Protein AF-A0A0W8CKD5-F1 (afdb_monomer_lite)

Organism: Phytophthora nicotianae (NCBI:txid4792)

pLDDT: mean 90.09, std 8.11, range [37.88, 98.31]

Secondary structure (DSSP, 8-state):
-HHHHHHHTT--HHHHHHHTTTTTTGGGGGG-TTHHHHHHHHHHHH-S-HHHHHHHHHTTT--HHHHHHHHHHHHTSTTTHHHHHHHHHHHHHHHHHTT--HHHHHHHTTTTSS-TTTGGG-THHHHHHHHHHHHTSS-HHHHHHHHHHHHHHHHHHHHHHHHHHH-GGGHHHHHHHHHHHHHHHHHTT--HHHHHHHTT---SSHHHHHH-TTHHHHHHHHHHTTS-HHHHHHHHHHHHH-HHHHHHHHHHHTTSS-SSS--HHHHHHHHHHHHHTT--HHHHHHHTTGGGGGGGGGG-TTHHHHHHHHHHHSTT-HHHHHHHHHHHHS-HHHHHHHHHHHHTSTTTHHHHHHHHHHHHHHTT--HHHHHHHTTTTSSGGGTTT-TTHHHHHHHHHHHHTTSSS--TTHHHHHHTTTS-HHHHHHHHHHHHHHHHHHTT-----

Foldseek 3Di:
DVLVVCLVVLPALVNVCVVLVLVVPLVCSLVRPCNVVSQVNCCSNPVDNSLLVNLVSNVVPDQLQRLLVSLLVQCVPPVRVVSSVVNLVSVLVVCVVVVHDLLRSCVSNPLLVDQLLCSLVPPSVVSSQVSVVVVVPDHSLLVVLVNQCVRPNLLSLLNNLQSQLVDPVNVVVSVSNLVSVLVVCVVVVPDLVNLCVSNVLDDLDLLSNQARLCLVSSCVSCVVVVHHSLVVSLVSCCVRPPLLRLQQCLLVQCVDPRGSDRSVSSNVVSLVVCVVVLDALLRVCVSPPLLVCPLNSLVDSCNVVSLVSLCVSDPPCSLVSVLVSVVVRDPLVSLLVSLVVLCVPPVRVVSSLSNVLSSCVVVVNDLVNVCVVLVLVVCQLCNVVRPCNVSSLVSQQVVQVPPPDRDPCSSVVVVVVPDPPVSVVVSVVVVVVVVCVVVVVPDDD

Sequence (445 aa):
MQIDSWAAKQKTTDDIYSALKLEVNEKDLLKNPLLDTWISYIPKAASENPYNLVLRKLMNHYDDQGLAQMLIAAKEDSRVASIATKVEESLLKRWQSDGKTADDVFRLLRLNDDKSDYIMKNPVLSTWISYVDQLHEKNPYDELVLMLTKSYGEGGLADILVATRTDFTTRSMAIDFENALIKKWSMEAKTIDDAFNLLRLRSDNAEETLRNPALITWISYVKKSNKDPYELLFRQLDLRAGDAHLAKMLALGAKSNKFVIEVSELHALQYSKWLSKKLSADYMFNLLQLKKNGDKLFDSPVLSTWSSYVAKKNPGREDETMFSVLQKHYKNDILAKMFSEAKEKPTMKIIASRLEGELWQSEGQTAGKLFTTLKLDETGEGLFEAPMFASWAAYVKRLSQYEKNPNEFVIFSELEKRYDYVDLARMLYNAERQADNTSGRGKIR

Structure (mmCIF, N/CA/C/O backbone):
data_AF-A0A0W8CKD5-F1
#
_entry.id   AF-A0A0W8CKD5-F1
#
loop_
_atom_site.group_PDB
_atom_site.id
_atom_site.type_symbol
_atom_site.label_atom_id
_atom_site.label_alt_id
_atom_site.label_comp_id
_atom_site.label_asym_id
_atom_site.label_entity_id
_atom_site.label_seq_id
_atom_site.pdbx_PDB_ins_code
_atom_site.Cartn_x
_atom_site.Cartn_y
_atom_site.Cartn_z
_atom_site.occupancy
_atom_site.B_iso_or_equiv
_atom_site.auth_seq_id
_atom_site.auth_comp_id
_atom_site.auth_asym_id
_atom_site.auth_atom_id
_atom_site.pdbx_PDB_model_num
ATOM 1 N N . MET A 1 1 ? 54.456 -6.530 -32.845 1.00 65.62 1 MET A N 1
ATOM 2 C CA . MET A 1 1 ? 55.114 -7.254 -33.961 1.00 65.62 1 MET A CA 1
ATOM 3 C C . MET A 1 1 ? 54.136 -7.718 -35.038 1.00 65.62 1 MET A C 1
ATOM 5 O O . MET A 1 1 ? 54.281 -7.261 -36.162 1.00 65.62 1 MET A O 1
ATOM 9 N N . GLN A 1 2 ? 53.145 -8.578 -34.760 1.00 86.56 2 GLN A N 1
ATOM 10 C CA . GLN A 1 2 ? 52.247 -9.078 -35.822 1.00 86.56 2 GLN A CA 1
ATOM 11 C C . GLN A 1 2 ? 51.267 -8.012 -36.350 1.00 86.56 2 GLN A C 1
ATOM 13 O O . GLN A 1 2 ? 51.213 -7.792 -37.556 1.00 86.56 2 GLN A O 1
ATOM 18 N N . ILE A 1 3 ? 50.586 -7.282 -35.457 1.00 88.69 3 ILE A N 1
ATOM 19 C CA . ILE A 1 3 ? 49.717 -6.140 -35.804 1.00 88.69 3 ILE A CA 1
ATOM 20 C C . ILE A 1 3 ? 50.480 -5.077 -36.617 1.00 88.69 3 ILE A C 1
ATOM 22 O O . ILE A 1 3 ? 49.979 -4.586 -37.625 1.00 88.69 3 ILE A O 1
ATOM 26 N N . ASP A 1 4 ? 51.714 -4.755 -36.215 1.00 88.31 4 ASP A N 1
ATOM 27 C CA . ASP A 1 4 ? 52.551 -3.764 -36.911 1.00 88.31 4 ASP A CA 1
ATOM 28 C C . ASP A 1 4 ? 52.995 -4.266 -38.289 1.00 88.31 4 ASP A C 1
ATOM 30 O O . ASP A 1 4 ? 53.057 -3.497 -39.243 1.00 88.31 4 ASP A O 1
ATOM 34 N N . SER A 1 5 ? 53.247 -5.574 -38.420 1.00 91.44 5 SER A N 1
ATOM 35 C CA . SER A 1 5 ? 53.555 -6.196 -39.709 1.00 91.44 5 SER A CA 1
ATOM 36 C C . SER A 1 5 ? 52.368 -6.141 -40.668 1.00 91.44 5 SER A C 1
ATOM 38 O O . SER A 1 5 ? 52.558 -5.867 -41.852 1.00 91.44 5 SER A O 1
ATOM 40 N N . TRP A 1 6 ? 51.147 -6.382 -40.183 1.00 93.56 6 TRP A N 1
ATOM 41 C CA . TRP A 1 6 ? 49.938 -6.254 -41.000 1.00 93.56 6 TRP A CA 1
ATOM 42 C C . TRP A 1 6 ? 49.707 -4.814 -41.458 1.00 93.56 6 TRP A C 1
ATOM 44 O O . TRP A 1 6 ? 49.444 -4.600 -42.641 1.00 93.56 6 TRP A O 1
ATOM 54 N N . ALA A 1 7 ? 49.908 -3.842 -40.562 1.00 88.12 7 ALA A N 1
ATOM 55 C CA . ALA A 1 7 ? 49.778 -2.422 -40.879 1.00 88.12 7 ALA A CA 1
ATOM 56 C C . ALA A 1 7 ? 50.832 -1.970 -41.907 1.00 88.12 7 ALA A C 1
ATOM 58 O O . ALA A 1 7 ? 50.492 -1.326 -42.895 1.00 88.12 7 ALA A O 1
ATOM 59 N N . ALA A 1 8 ? 52.096 -2.387 -41.748 1.00 89.56 8 ALA A N 1
ATOM 60 C CA . ALA A 1 8 ? 53.165 -2.106 -42.713 1.00 89.56 8 ALA A CA 1
ATOM 61 C C . ALA A 1 8 ? 52.900 -2.721 -44.100 1.00 89.56 8 ALA A C 1
ATOM 63 O O . ALA A 1 8 ? 53.319 -2.174 -45.116 1.00 89.56 8 ALA A O 1
ATOM 64 N N . LYS A 1 9 ? 52.181 -3.850 -44.145 1.00 92.00 9 LYS A N 1
ATOM 65 C CA . LYS A 1 9 ? 51.727 -4.512 -45.379 1.00 92.00 9 LYS A CA 1
ATOM 66 C C . LYS A 1 9 ? 50.400 -3.960 -45.915 1.00 92.00 9 LYS A C 1
ATOM 68 O O . LYS A 1 9 ? 49.873 -4.544 -46.858 1.00 92.00 9 LYS A O 1
ATOM 73 N N . GLN A 1 10 ? 49.857 -2.898 -45.310 1.00 89.94 10 GLN A N 1
ATOM 74 C CA . GLN A 1 10 ? 48.596 -2.252 -45.692 1.00 89.94 10 GLN A CA 1
ATOM 75 C C . GLN A 1 10 ? 47.428 -3.244 -45.840 1.00 89.94 10 GLN A C 1
ATOM 77 O O . GLN A 1 10 ? 46.606 -3.128 -46.745 1.00 89.94 10 GLN A O 1
ATOM 82 N N . LYS A 1 11 ? 47.363 -4.262 -44.968 1.00 92.69 11 LYS A N 1
ATOM 83 C CA . LYS A 1 11 ? 46.260 -5.234 -44.982 1.00 92.69 11 LYS A CA 1
ATOM 84 C C . LYS A 1 11 ? 44.948 -4.555 -44.602 1.00 92.69 11 LYS A C 1
ATOM 86 O O . LYS A 1 11 ? 44.914 -3.768 -43.656 1.00 92.69 11 LYS A O 1
ATOM 91 N N . THR A 1 12 ? 43.861 -4.869 -45.299 1.00 92.50 12 THR A N 1
ATOM 92 C CA . THR A 1 12 ? 42.559 -4.283 -44.957 1.00 92.50 12 THR A CA 1
ATOM 93 C C . THR A 1 12 ? 42.023 -4.875 -43.651 1.00 92.50 12 THR A C 1
ATOM 95 O O . THR A 1 12 ? 42.467 -5.933 -43.193 1.00 92.50 12 THR A O 1
ATOM 98 N N . THR A 1 13 ? 41.067 -4.196 -43.017 1.00 92.50 13 THR A N 1
ATOM 99 C CA . THR A 1 13 ? 40.398 -4.730 -41.823 1.00 92.50 13 THR A CA 1
ATOM 100 C C . THR A 1 13 ? 39.637 -6.020 -42.138 1.00 92.50 13 THR A C 1
ATOM 102 O O . THR A 1 13 ? 39.656 -6.926 -41.308 1.00 92.50 13 THR A O 1
ATOM 105 N N . ASP A 1 14 ? 39.049 -6.152 -43.332 1.00 92.06 14 ASP A N 1
ATOM 106 C CA . ASP A 1 14 ? 38.347 -7.365 -43.778 1.00 92.06 14 ASP A CA 1
ATOM 107 C C . ASP A 1 14 ? 39.300 -8.531 -44.104 1.00 92.06 14 ASP A C 1
ATOM 109 O O . ASP A 1 14 ? 38.989 -9.682 -43.782 1.00 92.06 14 ASP A O 1
ATOM 113 N N . ASP A 1 15 ? 40.493 -8.256 -44.650 1.00 93.06 15 ASP A N 1
ATOM 114 C CA . ASP A 1 15 ? 41.524 -9.286 -44.856 1.00 93.06 15 ASP A CA 1
ATOM 115 C C . ASP A 1 15 ? 41.930 -9.922 -43.524 1.00 93.06 15 ASP A C 1
ATOM 117 O O . ASP A 1 15 ? 42.052 -11.143 -43.414 1.00 93.06 15 ASP A O 1
ATOM 121 N N . ILE A 1 16 ? 42.154 -9.089 -42.501 1.00 94.25 16 ILE A N 1
ATOM 122 C CA . ILE A 1 16 ? 42.535 -9.566 -41.168 1.00 94.25 16 ILE A CA 1
ATOM 123 C C . ILE A 1 16 ? 41.353 -10.235 -40.466 1.00 94.25 16 ILE A C 1
ATOM 125 O O . ILE A 1 16 ? 41.564 -11.239 -39.791 1.00 94.25 16 ILE A O 1
ATOM 129 N N . TYR A 1 17 ? 40.126 -9.743 -40.661 1.00 93.31 17 TYR A N 1
ATOM 130 C CA . TYR A 1 17 ? 38.915 -10.398 -40.156 1.00 93.31 17 TYR A CA 1
ATOM 131 C C . TYR A 1 17 ? 38.830 -11.853 -40.644 1.00 93.31 17 TYR A C 1
ATOM 133 O O . TYR A 1 17 ? 38.726 -12.768 -39.827 1.00 93.31 17 TYR A O 1
ATOM 141 N N . SER A 1 18 ? 39.018 -12.051 -41.955 1.00 93.06 18 SER A N 1
ATOM 142 C CA . SER A 1 18 ? 39.015 -13.367 -42.610 1.00 93.06 18 SER A CA 1
ATOM 143 C C . SER A 1 18 ? 40.212 -14.231 -42.192 1.00 93.06 18 SER A C 1
ATOM 145 O O . SER A 1 18 ? 40.093 -15.425 -41.926 1.00 93.06 18 SER A O 1
ATOM 147 N N . ALA A 1 19 ? 41.405 -13.637 -42.080 1.00 93.31 19 ALA A N 1
ATOM 148 C CA . ALA A 1 19 ? 42.604 -14.362 -41.652 1.00 93.31 19 ALA A CA 1
ATOM 149 C C . ALA A 1 19 ? 42.497 -14.885 -40.207 1.00 93.31 19 ALA A C 1
ATOM 151 O O . ALA A 1 19 ? 43.063 -15.932 -39.885 1.00 93.31 19 ALA A O 1
ATOM 152 N N . LEU A 1 20 ? 41.771 -14.165 -39.347 1.00 92.62 20 LEU A N 1
ATOM 153 C CA . LEU A 1 20 ? 41.461 -14.566 -37.975 1.00 92.62 20 LEU A CA 1
ATOM 154 C C . LEU A 1 20 ? 40.254 -15.514 -37.884 1.00 92.62 20 LEU A C 1
ATOM 156 O O . LEU A 1 20 ? 39.942 -15.974 -36.786 1.00 92.62 20 LEU A O 1
ATOM 160 N N . LYS A 1 21 ? 39.615 -15.845 -39.016 1.00 91.19 21 LYS A N 1
ATOM 161 C CA . LYS A 1 21 ? 38.438 -16.719 -39.109 1.00 91.19 21 LYS A CA 1
ATOM 162 C C . LYS A 1 21 ? 37.276 -16.241 -38.235 1.00 91.19 21 LYS A C 1
ATOM 164 O O . LYS A 1 21 ? 36.579 -17.056 -37.626 1.00 91.19 21 LYS A O 1
ATOM 169 N N . LEU A 1 22 ? 37.101 -14.924 -38.115 1.00 90.88 22 LEU A N 1
ATOM 170 C CA . LEU A 1 22 ? 36.050 -14.328 -37.283 1.00 90.88 22 LEU A CA 1
ATOM 171 C C . LEU A 1 22 ? 34.649 -14.517 -37.885 1.00 90.88 22 LEU A C 1
ATOM 173 O O . LEU A 1 22 ? 33.660 -14.453 -37.160 1.00 90.88 22 LEU A O 1
ATOM 177 N N . GLU A 1 23 ? 34.582 -14.828 -39.178 1.00 85.62 23 GLU A N 1
ATOM 178 C CA . GLU A 1 23 ? 33.380 -15.202 -39.920 1.00 85.62 23 GLU A CA 1
ATOM 179 C C . GLU A 1 23 ? 32.820 -16.581 -39.523 1.00 85.62 23 GLU A C 1
ATOM 181 O O . GLU A 1 23 ? 31.645 -16.892 -39.739 1.00 85.62 23 GLU A O 1
ATOM 186 N N . VAL A 1 24 ? 33.646 -17.434 -38.909 1.00 74.94 24 VAL A N 1
ATOM 187 C CA . VAL A 1 24 ? 33.218 -18.749 -38.428 1.00 74.94 24 VAL A CA 1
ATOM 188 C C . VAL A 1 24 ? 32.515 -18.553 -37.082 1.00 74.94 24 VAL A C 1
ATOM 190 O O . VAL A 1 24 ? 33.161 -18.468 -36.041 1.00 74.94 24 VAL A O 1
ATOM 193 N N . ASN A 1 25 ? 31.178 -18.504 -37.118 1.00 73.12 25 ASN A N 1
ATOM 194 C CA . ASN A 1 25 ? 30.260 -18.231 -35.996 1.00 73.12 25 ASN A CA 1
ATOM 195 C C . ASN A 1 25 ? 30.093 -16.745 -35.625 1.00 73.12 25 ASN A C 1
ATOM 197 O O . ASN A 1 25 ? 30.131 -16.387 -34.449 1.00 73.12 25 ASN A O 1
ATOM 201 N N . GLU A 1 26 ? 29.800 -15.884 -36.608 1.00 77.06 26 GLU A N 1
ATOM 202 C CA . GLU A 1 26 ? 29.552 -14.442 -36.389 1.00 77.06 26 GLU A CA 1
ATOM 203 C C . GLU A 1 26 ? 28.451 -14.132 -35.350 1.00 77.06 26 GLU A C 1
ATOM 205 O O . GLU A 1 26 ? 28.478 -13.080 -34.713 1.00 77.06 26 GLU A O 1
ATOM 210 N N . LYS A 1 27 ? 27.516 -15.060 -35.099 1.00 77.44 27 LYS A N 1
ATOM 211 C CA . LYS A 1 27 ? 26.509 -14.923 -34.030 1.00 77.44 27 LYS A CA 1
ATOM 212 C C . LYS A 1 27 ? 27.113 -14.885 -32.621 1.00 77.44 27 LYS A C 1
ATOM 214 O O . LYS A 1 27 ? 26.550 -14.219 -31.758 1.00 77.44 27 LYS A O 1
ATOM 219 N N . ASP A 1 28 ? 28.251 -15.547 -32.413 1.00 84.50 28 ASP A N 1
ATOM 220 C CA . ASP A 1 28 ? 29.028 -15.564 -31.167 1.00 84.50 28 ASP A CA 1
ATOM 221 C C . ASP A 1 28 ? 30.315 -14.724 -31.290 1.00 84.50 28 ASP A C 1
ATOM 223 O O . ASP A 1 28 ? 31.254 -14.910 -30.513 1.00 84.50 28 ASP A O 1
ATOM 227 N N . LEU A 1 29 ? 30.369 -13.778 -32.242 1.00 92.81 29 LEU A N 1
ATOM 228 C CA . LEU A 1 29 ? 31.559 -12.968 -32.537 1.00 92.81 29 LEU A CA 1
ATOM 229 C C . LEU A 1 29 ? 32.189 -12.362 -31.278 1.00 92.81 29 LEU A C 1
ATOM 231 O O . LEU A 1 29 ? 33.405 -12.424 -31.122 1.00 92.81 29 LEU A O 1
ATOM 235 N N . LEU A 1 30 ? 31.370 -11.831 -30.360 1.00 93.81 30 LEU A N 1
ATOM 236 C CA . LEU A 1 30 ? 31.850 -11.208 -29.121 1.00 93.81 30 LEU A CA 1
ATOM 237 C C . LEU A 1 30 ? 32.643 -12.163 -28.223 1.00 93.81 30 LEU A C 1
ATOM 239 O O . LEU A 1 30 ? 33.519 -11.713 -27.496 1.00 93.81 30 LEU A O 1
ATOM 243 N N . LYS A 1 31 ? 32.370 -13.470 -28.287 1.00 90.75 31 LYS A N 1
ATOM 244 C CA . LYS A 1 31 ? 33.062 -14.503 -27.501 1.00 90.75 31 LYS A CA 1
ATOM 245 C C . LYS A 1 31 ? 34.301 -15.053 -28.205 1.00 90.75 31 LYS A C 1
ATOM 247 O O . LYS A 1 31 ? 34.994 -15.896 -27.633 1.00 90.75 31 LYS A O 1
ATOM 252 N N . ASN A 1 32 ? 34.574 -14.637 -29.443 1.00 92.12 32 ASN A N 1
ATOM 253 C CA . ASN A 1 32 ? 35.725 -15.132 -30.181 1.00 92.12 32 ASN A CA 1
ATOM 254 C C . ASN A 1 32 ? 37.020 -14.566 -29.561 1.00 92.12 32 ASN A C 1
ATOM 256 O O . ASN A 1 32 ? 37.195 -13.347 -29.532 1.00 92.12 32 ASN A O 1
ATOM 260 N N . PRO A 1 33 ? 37.964 -15.415 -29.110 1.00 91.00 33 PRO A N 1
ATOM 261 C CA . PRO A 1 33 ? 39.180 -14.960 -28.431 1.00 91.00 33 PRO A CA 1
ATOM 262 C C . PRO A 1 33 ? 40.111 -14.132 -29.330 1.00 91.00 33 PRO A C 1
ATOM 264 O O . PRO A 1 33 ? 40.998 -13.443 -28.833 1.00 91.00 33 PRO A O 1
ATOM 267 N N . LEU A 1 34 ? 39.935 -14.194 -30.653 1.00 94.00 34 LEU A N 1
ATOM 268 C CA . LEU A 1 34 ? 40.711 -13.413 -31.615 1.00 94.00 34 LEU A CA 1
ATOM 269 C C . LEU A 1 34 ? 40.075 -12.050 -31.930 1.00 94.00 34 LEU A C 1
ATOM 271 O O . LEU A 1 34 ? 40.704 -11.238 -32.613 1.00 94.00 34 LEU A O 1
ATOM 275 N N . LEU A 1 35 ? 38.873 -11.761 -31.416 1.00 95.00 35 LEU A N 1
ATOM 276 C CA . LEU A 1 35 ? 38.184 -10.495 -31.667 1.00 95.00 35 LEU A CA 1
ATOM 277 C C . LEU A 1 35 ? 39.000 -9.291 -31.174 1.00 95.00 35 LEU A C 1
ATOM 279 O O . LEU A 1 35 ? 39.146 -8.314 -31.907 1.00 95.00 35 LEU A O 1
ATOM 283 N N . ASP A 1 36 ? 39.603 -9.373 -29.986 1.00 94.25 36 ASP A N 1
ATOM 284 C CA . ASP A 1 36 ? 40.434 -8.290 -29.435 1.00 94.25 36 ASP A CA 1
ATOM 285 C C . ASP A 1 36 ? 41.663 -7.983 -30.296 1.00 94.25 36 ASP A C 1
ATOM 287 O O . ASP A 1 36 ? 42.099 -6.831 -30.401 1.00 94.25 36 ASP A O 1
ATOM 291 N N . THR A 1 37 ? 42.206 -9.006 -30.964 1.00 94.88 37 THR A N 1
ATOM 292 C CA . THR A 1 37 ? 43.324 -8.833 -31.900 1.00 94.88 37 THR A CA 1
ATOM 293 C C . THR A 1 37 ? 42.886 -8.003 -33.104 1.00 94.88 37 THR A C 1
ATOM 295 O O . THR A 1 37 ? 43.614 -7.106 -33.534 1.00 94.88 37 THR A O 1
ATOM 298 N N . TRP A 1 38 ? 41.679 -8.251 -33.616 1.00 95.38 38 TRP A N 1
ATOM 299 C CA . TRP A 1 38 ? 41.102 -7.463 -34.702 1.00 95.38 38 TRP A CA 1
ATOM 300 C C . TRP A 1 38 ? 40.735 -6.040 -34.260 1.00 95.38 38 TRP A C 1
ATOM 302 O O . TRP A 1 38 ? 41.125 -5.081 -34.926 1.00 95.38 38 TRP A O 1
ATOM 312 N N . ILE A 1 39 ? 40.090 -5.881 -33.098 1.00 95.56 39 ILE A N 1
ATOM 313 C CA . ILE A 1 39 ? 39.765 -4.572 -32.498 1.00 95.56 39 ILE A CA 1
ATOM 314 C C . ILE A 1 39 ? 41.025 -3.710 -32.348 1.00 95.56 39 ILE A C 1
ATOM 316 O O . ILE A 1 39 ? 41.014 -2.532 -32.699 1.00 95.56 39 ILE A O 1
ATOM 320 N N . SER A 1 40 ? 42.131 -4.300 -31.890 1.00 94.00 40 SER A N 1
ATOM 321 C CA . SER A 1 40 ? 43.415 -3.606 -31.718 1.00 94.00 40 SER A CA 1
ATOM 322 C C . SER A 1 40 ? 44.092 -3.232 -33.043 1.00 94.00 40 SER A C 1
ATOM 324 O O . SER A 1 40 ? 44.926 -2.325 -33.082 1.00 94.00 40 SER A O 1
ATOM 326 N N . TYR A 1 41 ? 43.763 -3.932 -34.132 1.00 93.75 41 TYR A N 1
ATOM 327 C CA . TYR A 1 41 ? 44.306 -3.670 -35.463 1.00 93.75 41 TYR A CA 1
ATOM 328 C C . TYR A 1 41 ? 43.610 -2.493 -36.158 1.00 93.75 41 TYR A C 1
ATOM 330 O O . TYR A 1 41 ? 44.279 -1.674 -36.789 1.00 93.75 41 TYR A O 1
ATOM 338 N N . ILE A 1 42 ? 42.287 -2.376 -36.016 1.00 93.44 42 ILE A N 1
ATOM 339 C CA . ILE A 1 42 ? 41.462 -1.414 -36.765 1.00 93.44 42 ILE A CA 1
ATOM 340 C C . ILE A 1 42 ? 41.976 0.038 -36.692 1.00 93.44 42 ILE A C 1
ATOM 342 O O . ILE A 1 42 ? 42.128 0.641 -37.759 1.00 93.44 42 ILE A O 1
ATOM 346 N N . PRO A 1 43 ? 42.307 0.616 -35.514 1.00 91.44 43 PRO A N 1
ATOM 347 C CA . PRO A 1 43 ? 42.771 2.002 -35.448 1.00 91.44 43 PRO A CA 1
ATOM 348 C C . PRO A 1 43 ? 44.048 2.258 -36.256 1.00 91.44 43 PRO A C 1
ATOM 350 O O . PRO A 1 43 ? 44.257 3.373 -36.721 1.00 91.44 43 PRO A O 1
ATOM 353 N N . LYS A 1 44 ? 44.893 1.234 -36.454 1.00 87.88 44 LYS A N 1
ATOM 354 C CA . LYS A 1 44 ? 46.129 1.334 -37.248 1.00 87.88 44 LYS A CA 1
ATOM 355 C C . LYS A 1 44 ? 45.889 1.230 -38.753 1.00 87.88 44 LYS A C 1
ATOM 357 O O . LYS A 1 44 ? 46.721 1.701 -39.519 1.00 87.88 44 LYS A O 1
ATOM 362 N N . ALA A 1 45 ? 44.798 0.587 -39.168 1.00 88.19 45 ALA A N 1
ATOM 363 C CA . ALA A 1 45 ? 44.500 0.322 -40.573 1.00 88.19 45 ALA A CA 1
ATOM 364 C C . ALA A 1 45 ? 43.535 1.343 -41.194 1.00 88.19 45 ALA A C 1
ATOM 366 O O . ALA A 1 45 ? 43.659 1.643 -42.376 1.00 88.19 45 ALA A O 1
ATOM 367 N N . ALA A 1 46 ? 42.576 1.860 -40.418 1.00 81.25 46 ALA A N 1
ATOM 368 C CA . ALA A 1 46 ? 41.472 2.668 -40.944 1.00 81.25 46 ALA A CA 1
ATOM 369 C C . ALA A 1 46 ? 41.213 3.979 -40.181 1.00 81.25 46 ALA A C 1
ATOM 371 O O . ALA A 1 46 ? 40.354 4.749 -40.599 1.00 81.25 46 ALA A O 1
ATOM 372 N N . SER A 1 47 ? 41.910 4.238 -39.063 1.00 83.69 47 SER A N 1
ATOM 373 C CA . SER A 1 47 ? 41.638 5.388 -38.177 1.00 83.69 47 SER A CA 1
ATOM 374 C C . SER A 1 47 ? 40.150 5.543 -37.802 1.00 83.69 47 SER A C 1
ATOM 376 O O . SER A 1 47 ? 39.670 6.647 -37.559 1.00 83.69 47 SER A O 1
ATOM 378 N N . GLU A 1 48 ? 39.410 4.432 -37.765 1.00 86.62 48 GLU A N 1
ATOM 379 C CA . GLU A 1 48 ? 37.984 4.366 -37.435 1.00 86.62 48 GLU A CA 1
ATOM 380 C C . GLU A 1 48 ? 37.801 3.784 -36.026 1.00 86.62 48 GLU A C 1
ATOM 382 O O . GLU A 1 48 ? 38.634 3.012 -35.543 1.00 86.62 48 GLU A O 1
ATOM 387 N N . ASN A 1 49 ? 36.692 4.124 -35.363 1.00 91.44 49 ASN A N 1
ATOM 388 C CA . ASN A 1 49 ? 36.300 3.460 -34.125 1.00 91.44 49 ASN A CA 1
ATOM 389 C C . ASN A 1 49 ? 36.099 1.944 -34.376 1.00 91.44 49 ASN A C 1
ATOM 391 O O . ASN A 1 49 ? 35.188 1.574 -35.123 1.00 91.44 49 ASN A O 1
ATOM 395 N N . PRO A 1 50 ? 36.880 1.054 -33.731 1.00 95.19 50 PRO A N 1
ATOM 396 C CA . PRO A 1 50 ? 36.768 -0.389 -33.935 1.00 95.19 50 PRO A CA 1
ATOM 397 C C . PRO A 1 50 ? 35.386 -0.952 -33.615 1.00 95.19 50 PRO A C 1
ATOM 399 O O . PRO A 1 50 ? 34.929 -1.882 -34.278 1.00 95.19 50 PRO A O 1
ATOM 402 N N . TYR A 1 51 ? 34.687 -0.370 -32.644 1.00 97.06 51 TYR A N 1
ATOM 403 C CA . TYR A 1 51 ? 33.387 -0.868 -32.207 1.00 97.06 51 TYR A CA 1
ATOM 404 C C . TYR A 1 51 ? 32.271 -0.577 -33.223 1.00 97.06 51 TYR A C 1
ATOM 406 O O . TYR A 1 51 ? 31.324 -1.355 -33.304 1.00 97.06 51 TYR A O 1
ATOM 414 N N . ASN A 1 52 ? 32.431 0.431 -34.095 1.00 95.19 52 ASN A N 1
ATOM 415 C CA . ASN A 1 52 ? 31.537 0.642 -35.242 1.00 95.19 52 ASN A CA 1
ATOM 416 C C . ASN A 1 52 ? 31.651 -0.506 -36.259 1.00 95.19 52 ASN A C 1
ATOM 418 O O . ASN A 1 52 ? 30.656 -0.939 -36.838 1.00 95.19 52 ASN A O 1
ATOM 422 N N . LEU A 1 53 ? 32.865 -1.022 -36.479 1.00 94.12 53 LEU A N 1
ATOM 423 C CA . LEU A 1 53 ? 33.097 -2.160 -37.368 1.00 94.12 53 LEU A CA 1
ATOM 424 C C . LEU A 1 53 ? 32.544 -3.462 -36.782 1.00 94.12 53 LEU A C 1
ATOM 426 O O . LEU A 1 53 ? 31.893 -4.213 -37.507 1.00 94.12 53 LEU A O 1
ATOM 430 N N . VAL A 1 54 ? 32.743 -3.701 -35.481 1.00 95.44 54 VAL A N 1
ATOM 431 C CA . VAL A 1 54 ? 32.126 -4.836 -34.770 1.00 95.44 54 VAL A CA 1
ATOM 432 C C . VAL A 1 54 ? 30.599 -4.764 -34.874 1.00 95.44 54 VAL A C 1
ATOM 434 O O . VAL A 1 54 ? 29.967 -5.751 -35.248 1.00 95.44 54 VAL A O 1
ATOM 437 N N . LEU A 1 55 ? 30.013 -3.587 -34.625 1.00 96.19 55 LEU A N 1
ATOM 438 C CA . LEU A 1 55 ? 28.579 -3.339 -34.771 1.00 96.19 55 LEU A CA 1
ATOM 439 C C . LEU A 1 55 ? 28.076 -3.703 -36.177 1.00 96.19 55 LEU A C 1
ATOM 441 O O . LEU A 1 55 ? 27.121 -4.466 -36.296 1.00 96.19 55 LEU A O 1
ATOM 445 N N . ARG A 1 56 ? 28.741 -3.220 -37.239 1.00 93.44 56 ARG A N 1
ATOM 446 C CA . ARG A 1 56 ? 28.364 -3.530 -38.632 1.00 93.44 56 ARG A CA 1
ATOM 447 C C . ARG A 1 56 ? 28.348 -5.033 -38.921 1.00 93.44 56 ARG A C 1
ATOM 449 O O . ARG A 1 56 ? 27.458 -5.489 -39.628 1.00 93.44 56 ARG A O 1
ATOM 456 N N . LYS A 1 57 ? 29.299 -5.804 -38.378 1.00 93.56 57 LYS A N 1
ATOM 457 C CA . LYS A 1 57 ? 29.317 -7.268 -38.550 1.00 93.56 57 LYS A CA 1
ATOM 458 C C . LYS A 1 57 ? 28.134 -7.929 -37.838 1.00 93.56 57 LYS A C 1
ATOM 460 O O . LYS A 1 57 ? 27.447 -8.746 -38.439 1.00 93.56 57 LYS A O 1
ATOM 465 N N . LEU A 1 58 ? 27.848 -7.539 -36.595 1.00 94.31 58 LEU A N 1
ATOM 466 C CA . LEU A 1 58 ? 26.726 -8.092 -35.825 1.00 94.31 58 LEU A CA 1
ATOM 467 C C . LEU A 1 58 ? 25.366 -7.782 -36.468 1.00 94.31 58 LEU A C 1
ATOM 469 O O . LEU A 1 58 ? 24.491 -8.641 -36.532 1.00 94.31 58 LEU A O 1
ATOM 473 N N . MET A 1 59 ? 25.209 -6.578 -37.007 1.00 92.69 59 MET A N 1
ATOM 474 C CA . MET A 1 59 ? 23.999 -6.131 -37.697 1.00 92.69 59 MET A CA 1
ATOM 475 C C . MET A 1 59 ? 23.623 -6.934 -38.948 1.00 92.69 59 MET A C 1
ATOM 477 O O . MET A 1 59 ? 22.475 -6.881 -39.378 1.00 92.69 59 MET A O 1
ATOM 481 N N . ASN A 1 60 ? 24.551 -7.699 -39.527 1.00 91.25 60 ASN A N 1
ATOM 482 C CA . ASN A 1 60 ? 24.225 -8.611 -40.625 1.00 91.25 60 ASN A CA 1
ATOM 483 C C . ASN A 1 60 ? 23.371 -9.808 -40.165 1.00 91.25 60 ASN A C 1
ATOM 485 O O . ASN A 1 60 ? 22.785 -10.493 -41.001 1.00 91.25 60 ASN A O 1
ATOM 489 N N . HIS A 1 61 ? 23.304 -10.071 -38.853 1.00 90.12 61 HIS A N 1
ATOM 490 C CA . HIS A 1 61 ? 22.640 -11.247 -38.272 1.00 90.12 61 HIS A CA 1
ATOM 491 C C . HIS A 1 61 ? 21.505 -10.917 -37.312 1.00 90.12 61 HIS A C 1
ATOM 493 O O . HIS A 1 61 ? 20.681 -11.790 -37.034 1.00 90.12 61 HIS A O 1
ATOM 499 N N . TYR A 1 62 ? 21.478 -9.696 -36.786 1.00 92.62 62 TYR A N 1
ATOM 500 C CA . TYR A 1 62 ? 20.530 -9.262 -35.769 1.00 92.62 62 TYR A CA 1
ATOM 501 C C . TYR A 1 62 ? 19.802 -7.996 -36.229 1.00 92.62 62 TYR A C 1
ATOM 503 O O . TYR A 1 62 ? 20.433 -7.064 -36.729 1.00 92.62 62 TYR A O 1
ATOM 511 N N . ASP A 1 63 ? 18.483 -7.955 -36.025 1.00 94.44 63 ASP A N 1
ATOM 512 C CA . ASP A 1 63 ? 17.740 -6.693 -36.026 1.00 94.44 63 ASP A CA 1
ATOM 513 C C . ASP A 1 63 ? 18.075 -5.880 -34.759 1.00 94.44 63 ASP A C 1
ATOM 515 O O . ASP A 1 63 ? 18.751 -6.371 -33.854 1.00 94.44 63 ASP A O 1
ATOM 519 N N . ASP A 1 64 ? 17.637 -4.620 -34.683 1.00 95.88 64 ASP A N 1
ATOM 520 C CA . ASP A 1 64 ? 17.969 -3.732 -33.558 1.00 95.88 64 ASP A CA 1
ATOM 521 C C . ASP A 1 64 ? 17.532 -4.312 -32.197 1.00 95.88 64 ASP A C 1
ATOM 523 O O . ASP A 1 64 ? 18.287 -4.248 -31.224 1.00 95.88 64 ASP A O 1
ATOM 527 N N . GLN A 1 65 ? 16.351 -4.942 -32.131 1.00 95.94 65 GLN A N 1
ATOM 528 C CA . GLN A 1 65 ? 15.865 -5.614 -30.923 1.00 95.94 65 GLN A CA 1
ATOM 529 C C . GLN A 1 65 ? 16.748 -6.810 -30.539 1.00 95.94 65 GLN A C 1
ATOM 531 O O . GLN A 1 65 ? 17.188 -6.907 -29.391 1.00 95.94 65 GLN A O 1
ATOM 536 N N . GLY A 1 66 ? 17.012 -7.723 -31.478 1.00 95.25 66 GLY A N 1
ATOM 537 C CA . GLY A 1 66 ? 17.835 -8.906 -31.237 1.00 95.25 66 GLY A CA 1
ATOM 538 C C . GLY A 1 66 ? 19.272 -8.541 -30.875 1.00 95.25 66 GLY A C 1
ATOM 539 O O . GLY A 1 66 ? 19.877 -9.176 -30.010 1.00 95.25 66 GLY A O 1
ATOM 540 N N . LEU A 1 67 ? 19.801 -7.472 -31.472 1.00 95.81 67 LEU A N 1
ATOM 541 C CA . LEU A 1 67 ? 21.119 -6.944 -31.156 1.00 95.81 67 LEU A CA 1
ATOM 542 C C . LEU A 1 67 ? 21.163 -6.383 -29.730 1.00 95.81 67 LEU A C 1
ATOM 544 O O . LEU A 1 67 ? 22.075 -6.730 -28.982 1.00 95.81 67 LEU A O 1
ATOM 548 N N . ALA A 1 68 ? 20.175 -5.577 -29.327 1.00 97.06 68 ALA A N 1
ATOM 549 C CA . ALA A 1 68 ? 20.082 -5.058 -27.963 1.00 97.06 68 ALA A CA 1
ATOM 550 C C . ALA A 1 68 ? 19.983 -6.193 -26.927 1.00 97.06 68 ALA A C 1
ATOM 552 O O . ALA A 1 68 ? 20.720 -6.194 -25.943 1.00 97.06 68 ALA A O 1
ATOM 553 N N . GLN A 1 69 ? 19.150 -7.210 -27.179 1.00 95.94 69 GLN A N 1
ATOM 554 C CA . GLN A 1 69 ? 19.042 -8.396 -26.315 1.00 95.94 69 GLN A CA 1
ATOM 555 C C . GLN A 1 69 ? 20.373 -9.145 -26.185 1.00 95.94 69 GLN A C 1
ATOM 557 O O . GLN A 1 69 ? 20.783 -9.501 -25.078 1.00 95.94 69 GLN A O 1
ATOM 562 N N . MET A 1 70 ? 21.063 -9.365 -27.306 1.00 95.88 70 MET A N 1
ATOM 563 C CA . MET A 1 70 ? 22.366 -10.027 -27.324 1.00 95.88 70 MET A CA 1
ATOM 564 C C . MET A 1 70 ? 23.409 -9.224 -26.535 1.00 95.88 70 MET A C 1
ATOM 566 O O . MET A 1 70 ? 24.137 -9.803 -25.729 1.00 95.88 70 MET A O 1
ATOM 570 N N . LEU A 1 71 ? 23.445 -7.897 -26.698 1.00 97.12 71 LEU A N 1
ATOM 571 C CA . LEU A 1 71 ? 24.363 -7.020 -25.965 1.00 97.12 71 LEU A CA 1
ATOM 572 C C . LEU A 1 71 ? 24.069 -6.990 -24.464 1.00 97.12 71 LEU A C 1
ATOM 574 O O . LEU A 1 71 ? 25.007 -7.003 -23.671 1.00 97.12 71 LEU A O 1
ATOM 578 N N . ILE A 1 72 ? 22.796 -7.001 -24.059 1.00 96.06 72 ILE A N 1
ATOM 579 C CA . ILE A 1 72 ? 22.411 -7.124 -22.647 1.00 96.06 72 ILE A CA 1
ATOM 580 C C . ILE A 1 72 ? 22.954 -8.430 -22.063 1.00 96.06 72 ILE A C 1
ATOM 582 O O . ILE A 1 72 ? 23.651 -8.397 -21.054 1.00 96.06 72 ILE A O 1
ATOM 586 N N . ALA A 1 73 ? 22.724 -9.564 -22.730 1.00 95.25 73 ALA A N 1
ATOM 587 C CA . ALA A 1 73 ? 23.250 -10.851 -22.277 1.00 95.25 73 ALA A CA 1
ATOM 588 C C . ALA A 1 73 ? 24.791 -10.881 -22.245 1.00 95.25 73 ALA A C 1
ATOM 590 O O . ALA A 1 73 ? 25.381 -11.469 -21.342 1.00 95.25 73 ALA A O 1
ATOM 591 N N . ALA A 1 74 ? 25.456 -10.233 -23.205 1.00 95.44 74 ALA A N 1
ATOM 592 C CA . ALA A 1 74 ? 26.913 -10.148 -23.255 1.00 95.44 74 ALA A CA 1
ATOM 593 C C . ALA A 1 74 ? 27.501 -9.253 -22.147 1.00 95.44 74 ALA A C 1
ATOM 595 O O . ALA A 1 74 ? 28.604 -9.525 -21.679 1.00 95.44 74 ALA A O 1
ATOM 596 N N . LYS A 1 75 ? 26.780 -8.220 -21.691 1.00 96.31 75 LYS A N 1
ATOM 597 C CA . LYS A 1 75 ? 27.200 -7.371 -20.560 1.00 96.31 75 LYS A CA 1
ATOM 598 C C . LYS A 1 75 ? 27.235 -8.122 -19.223 1.00 96.31 75 LYS A C 1
ATOM 600 O O . LYS A 1 75 ? 28.024 -7.752 -18.359 1.00 96.31 75 LYS A O 1
ATOM 605 N N . GLU A 1 76 ? 26.458 -9.194 -19.081 1.00 95.25 76 GLU A N 1
ATOM 606 C CA . GLU A 1 76 ? 26.489 -10.075 -17.902 1.00 95.25 76 GLU A CA 1
ATOM 607 C C . GLU A 1 76 ? 27.696 -11.037 -17.899 1.00 95.25 76 GLU A C 1
ATOM 609 O O . GLU A 1 76 ? 28.081 -11.567 -16.856 1.00 95.25 76 GLU A O 1
ATOM 614 N N . ASP A 1 77 ? 28.335 -11.264 -19.052 1.00 94.38 77 ASP A N 1
ATOM 615 C CA . ASP A 1 77 ? 29.542 -12.086 -19.158 1.00 94.38 77 ASP A CA 1
ATOM 616 C C . ASP A 1 77 ? 30.793 -11.213 -19.006 1.00 94.38 77 ASP A C 1
ATOM 618 O O . ASP A 1 77 ? 31.201 -10.491 -19.920 1.00 94.38 77 ASP A O 1
ATOM 622 N N . SER A 1 78 ? 31.452 -11.322 -17.849 1.00 94.50 78 SER A N 1
ATOM 623 C CA . SER A 1 78 ? 32.623 -10.511 -17.488 1.00 94.50 78 SER A CA 1
ATOM 624 C C . SER A 1 78 ? 33.774 -10.570 -18.499 1.00 94.50 78 SER A C 1
ATOM 626 O O . SER A 1 78 ? 34.582 -9.643 -18.549 1.00 94.50 78 SER A O 1
ATOM 628 N N . ARG A 1 79 ? 33.848 -11.618 -19.331 1.00 93.12 79 ARG A N 1
ATOM 629 C CA . ARG A 1 79 ? 34.884 -11.768 -20.364 1.00 93.12 79 ARG A CA 1
ATOM 630 C C . ARG A 1 79 ? 34.687 -10.817 -21.538 1.00 93.12 79 ARG A C 1
ATOM 632 O O . ARG A 1 79 ? 35.667 -10.420 -22.157 1.00 93.12 79 ARG A O 1
ATOM 639 N N . VAL A 1 80 ? 33.439 -10.476 -21.858 1.00 95.12 80 VAL A N 1
ATOM 640 C CA . VAL A 1 80 ? 33.080 -9.706 -23.063 1.00 95.12 80 VAL A CA 1
ATOM 641 C C . VAL A 1 80 ? 32.308 -8.428 -22.744 1.00 95.12 80 VAL A C 1
ATOM 643 O O . VAL A 1 80 ? 32.072 -7.624 -23.645 1.00 95.12 80 VAL A O 1
ATOM 646 N N . ALA A 1 81 ? 31.984 -8.188 -21.470 1.00 96.88 81 ALA A N 1
ATOM 647 C CA . ALA A 1 81 ? 31.213 -7.037 -21.014 1.00 96.88 81 ALA A CA 1
ATOM 648 C C . ALA A 1 81 ? 31.775 -5.698 -21.514 1.00 96.88 81 ALA A C 1
ATOM 650 O O . ALA A 1 81 ? 31.028 -4.879 -22.040 1.00 96.88 81 ALA A O 1
ATOM 651 N N . SER A 1 82 ? 33.098 -5.493 -21.449 1.00 96.94 82 SER A N 1
ATOM 652 C CA . SER A 1 82 ? 33.715 -4.243 -21.926 1.00 96.94 82 SER A CA 1
ATOM 653 C C . SER A 1 82 ? 33.533 -4.026 -23.432 1.00 96.94 82 SER A C 1
ATOM 655 O O . SER A 1 82 ? 33.331 -2.894 -23.872 1.00 96.94 82 SER A O 1
ATOM 657 N N . ILE A 1 83 ? 33.585 -5.098 -24.229 1.00 96.75 83 ILE A N 1
ATOM 658 C CA . ILE A 1 83 ? 33.341 -5.020 -25.673 1.00 96.75 83 ILE A CA 1
ATOM 659 C C . ILE A 1 83 ? 31.856 -4.745 -25.915 1.00 96.75 83 ILE A C 1
ATOM 661 O O . ILE A 1 83 ? 31.530 -3.845 -26.683 1.00 96.75 83 ILE A O 1
ATOM 665 N N . ALA A 1 84 ? 30.965 -5.462 -25.224 1.00 97.19 84 ALA A N 1
ATOM 666 C CA . ALA A 1 84 ? 29.521 -5.296 -25.344 1.00 97.19 84 ALA A CA 1
ATOM 667 C C . ALA A 1 84 ? 29.071 -3.861 -25.025 1.00 97.19 84 ALA A C 1
ATOM 669 O O . ALA A 1 84 ? 28.344 -3.274 -25.821 1.00 97.19 84 ALA A O 1
ATOM 670 N N . THR A 1 85 ? 29.570 -3.252 -23.941 1.00 97.81 85 THR A N 1
ATOM 671 C CA . THR A 1 85 ? 29.292 -1.845 -23.599 1.00 97.81 85 THR A CA 1
ATOM 672 C C . THR A 1 85 ? 29.709 -0.894 -24.720 1.00 97.81 85 THR A C 1
ATOM 674 O O . THR A 1 85 ? 28.930 -0.044 -25.135 1.00 97.81 85 THR A O 1
ATOM 677 N N . LYS A 1 86 ? 30.911 -1.056 -25.281 1.00 97.88 86 LYS A N 1
ATOM 678 C CA . LYS A 1 86 ? 31.405 -0.161 -26.343 1.00 97.88 86 LYS A CA 1
ATOM 679 C C . LYS A 1 86 ? 30.693 -0.368 -27.684 1.00 97.88 86 LYS A C 1
ATOM 681 O O . LYS A 1 86 ? 30.564 0.570 -28.476 1.00 97.88 86 LYS A O 1
ATOM 686 N N . VAL A 1 87 ? 30.224 -1.587 -27.954 1.00 97.81 87 VAL A N 1
ATOM 687 C CA . VAL A 1 87 ? 29.360 -1.873 -29.109 1.00 97.81 87 VAL A CA 1
ATOM 688 C C . VAL A 1 87 ? 27.971 -1.264 -28.903 1.00 97.81 87 VAL A C 1
ATOM 690 O O . VAL A 1 87 ? 27.451 -0.668 -29.841 1.00 97.81 87 VAL A O 1
ATOM 693 N N . GLU A 1 88 ? 27.403 -1.325 -27.695 1.00 98.06 88 GLU A N 1
ATOM 694 C CA . GLU A 1 88 ? 26.147 -0.640 -27.357 1.00 98.06 88 GLU A CA 1
ATOM 695 C C . GLU A 1 88 ? 26.277 0.879 -27.529 1.00 98.06 88 GLU A C 1
ATOM 697 O O . GLU A 1 88 ? 25.469 1.475 -28.232 1.00 98.06 88 GLU A O 1
ATOM 702 N N . GLU A 1 89 ? 27.341 1.508 -27.022 1.00 97.81 89 GLU A N 1
ATOM 703 C CA . GLU A 1 89 ? 27.609 2.938 -27.260 1.00 97.81 89 GLU A CA 1
ATOM 704 C C . GLU A 1 89 ? 27.671 3.282 -28.758 1.00 97.81 89 GLU A C 1
ATOM 706 O O . GLU A 1 89 ? 27.209 4.340 -29.191 1.00 97.81 89 GLU A O 1
ATOM 711 N N . SER A 1 90 ? 28.248 2.388 -29.567 1.00 97.62 90 SER A N 1
ATOM 712 C CA . SER A 1 90 ? 28.320 2.558 -31.022 1.00 97.62 90 SER A CA 1
ATOM 713 C C . SER A 1 90 ? 26.939 2.424 -31.675 1.00 97.62 90 SER A C 1
ATOM 715 O O . SER A 1 90 ? 26.635 3.169 -32.606 1.00 97.62 90 SER A O 1
ATOM 717 N N . LEU A 1 91 ? 26.085 1.526 -31.167 1.00 97.94 91 LEU A N 1
ATOM 718 C CA . LEU A 1 91 ? 24.695 1.369 -31.603 1.00 97.94 91 LEU A CA 1
ATOM 719 C C . LEU A 1 91 ? 23.880 2.635 -31.307 1.00 97.94 91 LEU A C 1
ATOM 721 O O . LEU A 1 91 ? 23.246 3.170 -32.216 1.00 97.94 91 LEU A O 1
ATOM 725 N N . LEU A 1 92 ? 23.970 3.167 -30.084 1.00 98.12 92 LEU A N 1
ATOM 726 C CA . LEU A 1 92 ? 23.267 4.392 -29.692 1.00 98.12 92 LEU A CA 1
ATOM 727 C C . LEU A 1 92 ? 23.716 5.598 -30.534 1.00 98.12 92 LEU A C 1
ATOM 729 O O . LEU A 1 92 ? 22.890 6.336 -31.069 1.00 98.12 92 LEU A O 1
ATOM 733 N N . LYS A 1 93 ? 25.033 5.781 -30.715 1.00 97.31 93 LYS A N 1
ATOM 734 C CA . LYS A 1 93 ? 25.596 6.840 -31.578 1.00 97.31 93 LYS A CA 1
ATOM 735 C C . LYS A 1 93 ? 25.154 6.708 -33.028 1.00 97.31 93 LYS A C 1
ATOM 737 O O . LYS A 1 93 ? 24.942 7.723 -33.693 1.00 97.31 93 LYS A O 1
ATOM 742 N N . ARG A 1 94 ? 25.017 5.479 -33.528 1.00 96.56 94 ARG A N 1
ATOM 743 C CA . ARG A 1 94 ? 24.500 5.238 -34.873 1.00 96.56 94 ARG A CA 1
ATOM 744 C C . ARG A 1 94 ? 23.039 5.656 -34.984 1.00 96.56 94 ARG A C 1
ATOM 746 O O . ARG A 1 94 ? 22.738 6.420 -35.889 1.00 96.56 94 ARG A O 1
ATOM 753 N N . TRP A 1 95 ? 22.161 5.236 -34.072 1.00 98.31 95 TRP A N 1
ATOM 754 C CA . TRP A 1 95 ? 20.762 5.685 -34.086 1.00 98.31 95 TRP A CA 1
ATOM 755 C C . TRP A 1 95 ? 20.653 7.213 -34.050 1.00 98.31 95 TRP A C 1
ATOM 757 O O . TRP A 1 95 ? 19.903 7.790 -34.836 1.00 98.31 95 TRP A O 1
ATOM 767 N N . GLN A 1 96 ? 21.472 7.870 -33.227 1.00 96.88 96 GLN A N 1
ATOM 768 C CA . GLN A 1 96 ? 21.537 9.329 -33.172 1.00 96.88 96 GLN A CA 1
ATOM 769 C C . GLN A 1 96 ? 22.011 9.942 -34.503 1.00 96.88 96 GLN A C 1
ATOM 771 O O . GLN A 1 96 ? 21.419 10.904 -34.985 1.00 96.88 96 GLN A O 1
ATOM 776 N N . SER A 1 97 ? 23.050 9.374 -35.123 1.00 96.12 97 SER A N 1
ATOM 777 C CA . SER A 1 97 ? 23.589 9.841 -36.414 1.00 96.12 97 SER A CA 1
ATOM 778 C C . SER A 1 97 ? 22.615 9.614 -37.575 1.00 96.12 97 SER A C 1
ATOM 780 O O . SER A 1 97 ? 22.547 10.428 -38.492 1.00 96.12 97 SER A O 1
ATOM 782 N N . ASP A 1 98 ? 21.826 8.541 -37.504 1.00 97.00 98 ASP A N 1
ATOM 783 C CA . ASP A 1 98 ? 20.744 8.218 -38.437 1.00 97.00 98 ASP A CA 1
ATOM 784 C C . ASP A 1 98 ? 19.494 9.098 -38.203 1.00 97.00 98 ASP A C 1
ATOM 786 O O . ASP A 1 98 ? 18.479 8.923 -38.883 1.00 97.00 98 ASP A O 1
ATOM 790 N N . GLY A 1 99 ? 19.539 10.026 -37.236 1.00 96.50 99 GLY A N 1
ATOM 791 C CA . GLY A 1 99 ? 18.451 10.948 -36.910 1.00 96.50 99 GLY A CA 1
ATOM 792 C C . GLY A 1 99 ? 17.230 10.270 -36.286 1.00 96.50 99 GLY A C 1
ATOM 793 O O . GLY A 1 99 ? 16.116 10.769 -36.438 1.00 96.50 99 GLY A O 1
ATOM 794 N N . LYS A 1 100 ? 17.404 9.113 -35.632 1.00 97.69 100 LYS A N 1
ATOM 795 C CA . LYS A 1 100 ? 16.296 8.372 -35.017 1.00 97.69 100 LYS A CA 1
ATOM 796 C C . LYS A 1 100 ? 15.767 9.111 -33.796 1.00 97.69 100 LYS A C 1
ATOM 798 O O . LYS A 1 100 ? 16.517 9.476 -32.896 1.00 97.69 100 LYS A O 1
ATOM 803 N N . THR A 1 101 ? 14.457 9.279 -33.720 1.00 96.19 101 THR A N 1
ATOM 804 C CA . THR A 1 101 ? 13.812 9.824 -32.522 1.00 96.19 101 THR A CA 1
ATOM 805 C C . THR A 1 101 ? 13.680 8.759 -31.429 1.00 96.19 101 THR A C 1
ATOM 807 O O . THR A 1 101 ? 13.843 7.560 -31.680 1.00 96.19 101 THR A O 1
ATOM 810 N N . ALA A 1 102 ? 13.331 9.178 -30.210 1.00 95.88 102 ALA A N 1
ATOM 811 C CA . ALA A 1 102 ? 12.973 8.252 -29.134 1.00 95.88 102 ALA A CA 1
ATOM 812 C C . ALA A 1 102 ? 11.823 7.304 -29.539 1.00 95.88 102 ALA A C 1
ATOM 814 O O . ALA A 1 102 ? 11.890 6.111 -29.246 1.00 95.88 102 ALA A O 1
ATOM 815 N N . ASP A 1 103 ? 10.809 7.805 -30.258 1.00 95.38 103 ASP A N 1
ATOM 816 C CA . ASP A 1 103 ? 9.675 7.015 -30.771 1.00 95.38 103 ASP A CA 1
ATOM 817 C C . ASP A 1 103 ? 10.115 5.999 -31.839 1.00 95.38 103 ASP A C 1
ATOM 819 O O . ASP A 1 103 ? 9.641 4.861 -31.848 1.00 95.38 103 ASP A O 1
ATOM 823 N N . ASP A 1 104 ? 11.068 6.363 -32.703 1.00 96.56 104 ASP A N 1
ATOM 824 C CA . ASP A 1 104 ? 11.629 5.433 -33.688 1.00 96.56 104 ASP A CA 1
ATOM 825 C C . ASP A 1 104 ? 12.363 4.281 -33.010 1.00 96.56 104 ASP A C 1
ATOM 827 O O . ASP A 1 104 ? 12.098 3.121 -33.324 1.00 96.56 104 ASP A O 1
ATOM 831 N N . VAL A 1 105 ? 13.248 4.578 -32.053 1.00 97.62 105 VAL A N 1
ATOM 832 C CA . VAL A 1 105 ? 14.001 3.535 -31.341 1.00 97.62 105 VAL A CA 1
ATOM 833 C C . VAL A 1 105 ? 13.080 2.684 -30.467 1.00 97.62 105 VAL A C 1
ATOM 835 O O . VAL A 1 105 ? 13.257 1.471 -30.410 1.00 97.62 105 VAL A O 1
ATOM 838 N N . PHE A 1 106 ? 12.038 3.263 -29.862 1.00 96.25 106 PHE A N 1
ATOM 839 C CA . PHE A 1 106 ? 11.040 2.495 -29.106 1.00 96.25 106 PHE A CA 1
ATOM 840 C C . PHE A 1 106 ? 10.378 1.410 -29.971 1.00 96.25 106 PHE A C 1
ATOM 842 O O . PHE A 1 106 ? 10.217 0.270 -29.532 1.00 96.25 106 PHE A O 1
ATOM 849 N N . ARG A 1 107 ? 10.050 1.753 -31.226 1.00 95.50 107 ARG A N 1
ATOM 850 C CA . ARG A 1 107 ? 9.472 0.829 -32.216 1.00 95.50 107 ARG A CA 1
ATOM 851 C C . ARG A 1 107 ? 10.494 -0.159 -32.776 1.00 95.50 107 ARG A C 1
ATOM 853 O O . ARG A 1 107 ? 10.167 -1.330 -32.935 1.00 95.50 107 ARG A O 1
ATOM 860 N N . LEU A 1 108 ? 11.731 0.271 -33.037 1.00 96.81 108 LEU A N 1
ATOM 861 C CA . LEU A 1 108 ? 12.816 -0.625 -33.473 1.00 96.81 108 LEU A CA 1
ATOM 862 C C . LEU A 1 108 ? 13.093 -1.727 -32.443 1.00 96.81 108 LEU A C 1
ATOM 864 O O . LEU A 1 108 ? 13.363 -2.869 -32.808 1.00 96.81 108 LEU A O 1
ATOM 868 N N . LEU A 1 109 ? 12.966 -1.391 -31.160 1.00 96.81 109 LEU A N 1
ATOM 869 C CA . LEU A 1 109 ? 13.110 -2.322 -30.045 1.00 96.81 109 LEU A CA 1
ATOM 870 C C . LEU A 1 109 ? 11.827 -3.116 -29.733 1.00 96.81 109 LEU A C 1
ATOM 872 O O . LEU A 1 109 ? 11.834 -3.945 -28.822 1.00 96.81 109 LEU A O 1
ATOM 876 N N . ARG A 1 110 ? 10.747 -2.890 -30.496 1.00 94.25 110 ARG A N 1
ATOM 877 C CA . ARG A 1 110 ? 9.417 -3.511 -30.354 1.00 94.25 110 ARG A CA 1
ATOM 878 C C . ARG A 1 110 ? 8.800 -3.374 -28.956 1.00 94.25 110 ARG A C 1
ATOM 880 O O . ARG A 1 110 ? 8.032 -4.224 -28.521 1.00 94.25 110 ARG A O 1
ATOM 887 N N . LEU A 1 111 ? 9.102 -2.285 -28.249 1.00 93.31 111 LEU A N 1
ATOM 888 C CA . LEU A 1 111 ? 8.570 -2.015 -26.904 1.00 93.31 111 LEU A CA 1
ATOM 889 C C . LEU A 1 111 ? 7.069 -1.654 -26.918 1.00 93.31 111 LEU A C 1
ATOM 891 O O . LEU A 1 111 ? 6.389 -1.694 -25.894 1.00 93.31 111 LEU A O 1
ATOM 895 N N . ASN A 1 112 ? 6.534 -1.308 -28.090 1.00 88.50 112 ASN A N 1
ATOM 896 C CA . ASN A 1 112 ? 5.112 -1.047 -28.316 1.00 88.50 112 ASN A CA 1
ATOM 897 C C . ASN A 1 112 ? 4.272 -2.325 -28.506 1.00 88.50 112 ASN A C 1
ATOM 899 O O . ASN A 1 112 ? 3.048 -2.226 -28.501 1.00 88.50 112 ASN A O 1
ATOM 903 N N . ASP A 1 113 ? 4.909 -3.484 -28.713 1.00 86.69 113 ASP A N 1
ATOM 904 C CA . ASP A 1 113 ? 4.229 -4.774 -28.909 1.00 86.69 113 ASP A CA 1
ATOM 905 C C . ASP A 1 113 ? 4.035 -5.533 -27.580 1.00 86.69 113 ASP A C 1
ATOM 907 O O . ASP A 1 113 ? 3.337 -6.550 -27.528 1.00 86.69 113 ASP A O 1
ATOM 911 N N . ASP A 1 114 ? 4.660 -5.049 -26.504 1.00 85.19 114 ASP A N 1
ATOM 912 C CA . ASP A 1 114 ? 4.575 -5.647 -25.178 1.00 85.19 114 ASP A CA 1
ATOM 913 C C . ASP A 1 114 ? 3.172 -5.521 -24.569 1.00 85.19 114 ASP A C 1
ATOM 915 O O . ASP A 1 114 ? 2.317 -4.735 -24.978 1.00 85.19 114 ASP A O 1
ATOM 919 N N . LYS A 1 115 ? 2.925 -6.314 -23.526 1.00 83.44 115 LYS A N 1
ATOM 920 C CA . LYS A 1 115 ? 1.785 -6.075 -22.640 1.00 83.44 115 LYS A CA 1
ATOM 921 C C . LYS A 1 115 ? 2.145 -4.996 -21.622 1.00 83.44 115 LYS A C 1
ATOM 923 O O . LYS A 1 115 ? 3.283 -4.923 -21.152 1.00 83.44 115 LYS A O 1
ATOM 928 N N . SER A 1 116 ? 1.150 -4.206 -21.226 1.00 79.50 116 SER A N 1
ATOM 929 C CA . SER A 1 116 ? 1.298 -3.142 -20.227 1.00 79.50 116 SER A CA 1
ATOM 930 C C . SER A 1 116 ? 1.876 -3.655 -18.897 1.00 79.50 116 SER A C 1
ATOM 932 O O . SER A 1 116 ? 2.708 -2.999 -18.284 1.00 79.50 116 SER A O 1
ATOM 934 N N . ASP A 1 117 ? 1.526 -4.863 -18.465 1.00 79.94 117 ASP A N 1
ATOM 935 C CA . ASP A 1 117 ? 2.033 -5.471 -17.228 1.00 79.94 117 ASP A CA 1
ATOM 936 C C . ASP A 1 117 ? 3.460 -6.050 -17.336 1.00 79.94 117 ASP A C 1
ATOM 938 O O . ASP A 1 117 ? 4.044 -6.448 -16.321 1.00 79.94 117 ASP A O 1
ATOM 942 N N . TYR A 1 118 ? 4.043 -6.075 -18.541 1.00 86.31 118 TYR A N 1
ATOM 943 C CA . TYR A 1 118 ? 5.358 -6.660 -18.811 1.00 86.31 118 TYR A CA 1
ATOM 944 C C . TYR A 1 118 ? 6.429 -5.651 -19.233 1.00 86.31 118 TYR A C 1
ATOM 946 O O . TYR A 1 118 ? 7.597 -5.872 -18.924 1.00 86.31 118 TYR A O 1
ATOM 954 N N . ILE A 1 119 ? 6.069 -4.539 -19.882 1.00 89.12 119 ILE A N 1
ATOM 955 C CA . ILE A 1 119 ? 7.033 -3.598 -20.491 1.00 89.12 119 ILE A CA 1
ATOM 956 C C . ILE A 1 119 ? 8.160 -3.152 -19.544 1.00 89.12 119 ILE A C 1
ATOM 958 O O . ILE A 1 119 ? 9.321 -3.077 -19.929 1.00 89.12 119 ILE A O 1
ATOM 962 N N . MET A 1 120 ? 7.850 -2.940 -18.266 1.00 89.44 120 MET A N 1
ATOM 963 C CA . MET A 1 120 ? 8.827 -2.509 -17.255 1.00 89.44 120 MET A CA 1
ATOM 964 C C . MET A 1 120 ? 9.811 -3.606 -16.828 1.00 89.44 120 MET A C 1
ATOM 966 O O . MET A 1 120 ? 10.816 -3.322 -16.183 1.00 89.44 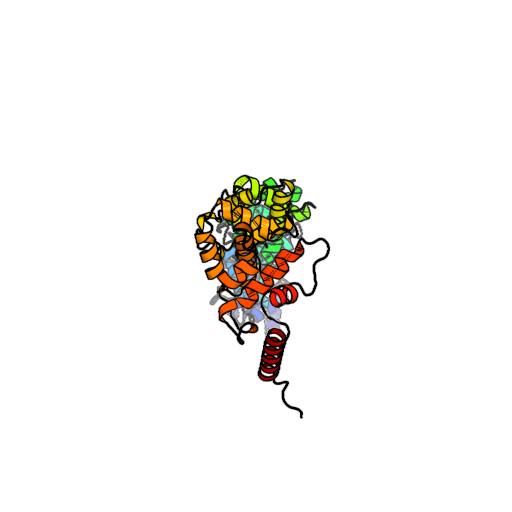120 MET A O 1
ATOM 970 N N . LYS A 1 121 ? 9.517 -4.859 -17.177 1.00 89.56 121 LYS A N 1
ATOM 971 C CA . LYS A 1 121 ? 10.378 -6.030 -16.976 1.00 89.56 121 LYS A CA 1
ATOM 972 C C . LYS A 1 121 ? 11.147 -6.393 -18.240 1.00 89.56 121 LYS A C 1
ATOM 974 O O . LYS A 1 121 ? 12.027 -7.249 -18.174 1.00 89.56 121 LYS A O 1
ATOM 979 N N . ASN A 1 122 ? 10.810 -5.790 -19.382 1.00 91.62 122 ASN A N 1
ATOM 980 C CA . ASN A 1 122 ? 11.516 -6.047 -20.621 1.00 91.62 122 ASN A CA 1
ATOM 981 C C . ASN A 1 122 ? 12.946 -5.493 -20.494 1.00 91.62 122 ASN A C 1
ATOM 983 O O . ASN A 1 122 ? 13.120 -4.278 -20.378 1.00 91.62 122 ASN A O 1
ATOM 987 N N . PRO A 1 123 ? 13.987 -6.344 -20.532 1.00 91.56 123 PRO A N 1
ATOM 988 C CA . PRO A 1 123 ? 15.360 -5.894 -20.324 1.00 91.56 123 PRO A CA 1
ATOM 989 C C . PRO A 1 123 ? 15.813 -4.886 -21.390 1.00 91.56 123 PRO A C 1
ATOM 991 O O . PRO A 1 123 ? 16.638 -4.018 -21.105 1.00 91.56 123 PRO A O 1
ATOM 994 N N . VAL A 1 124 ? 15.235 -4.946 -22.596 1.00 95.44 124 VAL A N 1
ATOM 995 C CA . VAL A 1 124 ? 15.541 -4.041 -23.715 1.00 95.44 124 VAL A CA 1
ATOM 996 C C . VAL A 1 124 ? 15.098 -2.600 -23.434 1.00 95.44 124 VAL A C 1
ATOM 998 O O . VAL A 1 124 ? 15.660 -1.665 -24.006 1.00 95.44 124 VAL A O 1
ATOM 1001 N N . LEU A 1 125 ? 14.161 -2.388 -22.500 1.00 95.19 125 LEU A N 1
ATOM 1002 C CA . LEU A 1 125 ? 13.760 -1.047 -22.071 1.00 95.19 125 LEU A CA 1
ATOM 1003 C C . LEU A 1 125 ? 14.953 -0.240 -21.537 1.00 95.19 125 LEU A C 1
ATOM 1005 O O . LEU A 1 125 ? 15.020 0.966 -21.760 1.00 95.19 125 LEU A O 1
ATOM 1009 N N . SER A 1 126 ? 15.927 -0.896 -20.895 1.00 93.75 126 SER A N 1
ATOM 1010 C CA . SER A 1 126 ? 17.140 -0.229 -20.402 1.00 93.75 126 SER A CA 1
ATOM 1011 C C . SER A 1 126 ? 17.962 0.402 -21.531 1.00 93.75 126 SER A C 1
ATOM 1013 O O . SER A 1 126 ? 18.376 1.553 -21.409 1.00 93.75 126 SER A O 1
ATOM 1015 N N . THR A 1 127 ? 18.116 -0.291 -22.664 1.00 97.00 127 THR A N 1
ATOM 1016 C CA . THR A 1 127 ? 18.804 0.237 -23.852 1.00 97.00 127 THR A CA 1
ATOM 1017 C C . THR A 1 127 ? 18.054 1.433 -24.443 1.00 97.00 127 THR A C 1
ATOM 1019 O O . THR A 1 127 ? 18.684 2.414 -24.838 1.00 97.00 127 THR A O 1
ATOM 1022 N N . TRP A 1 128 ? 16.716 1.406 -24.457 1.00 97.75 128 TRP A N 1
ATOM 1023 C CA . TRP A 1 128 ? 15.920 2.564 -24.878 1.00 97.75 128 TRP A CA 1
ATOM 1024 C C . TRP A 1 128 ? 16.087 3.761 -23.931 1.00 97.75 128 TRP A C 1
ATOM 1026 O O . TRP A 1 128 ? 16.291 4.880 -24.394 1.00 97.75 128 TRP A O 1
ATOM 1036 N N . ILE A 1 129 ? 16.066 3.536 -22.612 1.00 96.12 129 ILE A N 1
ATOM 1037 C CA . ILE A 1 129 ? 16.293 4.587 -21.607 1.00 96.12 129 ILE A CA 1
ATOM 1038 C C . ILE A 1 129 ? 17.673 5.226 -21.807 1.00 96.12 129 ILE A C 1
ATOM 1040 O O . ILE A 1 129 ? 17.770 6.451 -21.851 1.00 96.12 129 ILE A O 1
ATOM 1044 N N . SER A 1 130 ? 18.724 4.416 -21.988 1.00 96.31 130 SER A N 1
ATOM 1045 C CA . SER A 1 130 ? 20.076 4.910 -22.279 1.00 96.31 130 SER A CA 1
ATOM 1046 C C . SER A 1 130 ? 20.138 5.719 -23.573 1.00 96.31 130 SER A C 1
ATOM 1048 O O . SER A 1 130 ? 20.843 6.723 -23.630 1.00 96.31 130 SER A O 1
ATOM 1050 N N . TYR A 1 131 ? 19.383 5.320 -24.601 1.00 98.00 131 TYR A N 1
ATOM 1051 C CA . TYR A 1 131 ? 19.301 6.086 -25.839 1.00 98.00 131 TYR A CA 1
ATOM 1052 C C . TYR A 1 131 ? 18.696 7.475 -25.618 1.00 98.00 131 TYR A C 1
ATOM 1054 O O . TYR A 1 131 ? 19.273 8.472 -26.048 1.00 98.00 131 TYR A O 1
ATOM 1062 N N . VAL A 1 132 ? 17.553 7.555 -24.929 1.00 97.56 132 VAL A N 1
ATOM 1063 C CA . VAL A 1 132 ? 16.897 8.843 -24.657 1.00 97.56 132 VAL A CA 1
ATOM 1064 C C . VAL A 1 132 ? 17.779 9.737 -23.789 1.00 97.56 132 VAL A C 1
ATOM 1066 O O . VAL A 1 132 ? 17.859 10.938 -24.044 1.00 97.56 132 VAL A O 1
ATOM 1069 N N . ASP A 1 133 ? 18.484 9.160 -22.813 1.00 96.25 133 ASP A N 1
ATOM 1070 C CA . ASP A 1 133 ? 19.431 9.903 -21.980 1.00 96.25 133 ASP A CA 1
ATOM 1071 C C . ASP A 1 133 ? 20.573 10.496 -22.819 1.00 96.25 133 ASP A C 1
ATOM 1073 O O . ASP A 1 133 ? 20.891 11.675 -22.670 1.00 96.25 133 ASP A O 1
ATOM 1077 N N . GLN A 1 134 ? 21.115 9.728 -23.775 1.00 95.88 134 GLN A N 1
ATOM 1078 C CA . GLN A 1 134 ? 22.169 10.176 -24.696 1.00 95.88 134 GLN A CA 1
ATOM 1079 C C . GLN A 1 134 ? 21.720 11.306 -25.635 1.00 95.88 134 GLN A C 1
ATOM 1081 O O . GLN A 1 134 ? 22.540 12.137 -26.030 1.00 95.88 134 GLN A O 1
ATOM 1086 N N . LEU A 1 135 ? 20.440 11.360 -26.016 1.00 94.44 135 LEU A N 1
ATOM 1087 C CA . LEU A 1 135 ? 19.934 12.478 -26.819 1.00 94.44 135 LEU A CA 1
ATOM 1088 C C . LEU A 1 135 ? 20.045 13.810 -26.060 1.00 94.44 135 LEU A C 1
ATOM 1090 O O . LEU A 1 135 ? 20.151 14.857 -26.692 1.00 94.44 135 LEU A O 1
ATOM 1094 N N . HIS A 1 136 ? 20.051 13.778 -24.721 1.00 91.56 136 HIS A N 1
ATOM 1095 C CA . HIS A 1 136 ? 20.102 14.955 -23.846 1.00 91.56 136 HIS A CA 1
ATOM 1096 C C . HIS A 1 136 ? 18.993 15.993 -24.124 1.00 91.56 136 HIS A C 1
ATOM 1098 O O . HIS A 1 136 ? 19.102 17.154 -23.732 1.00 91.56 136 HIS A O 1
ATOM 1104 N N . GLU A 1 137 ? 17.905 15.581 -24.781 1.00 88.44 137 GLU A N 1
ATOM 1105 C CA . GLU A 1 137 ? 16.778 16.452 -25.134 1.00 88.44 137 GLU A CA 1
ATOM 1106 C C . GLU A 1 137 ? 15.738 16.531 -24.010 1.00 88.44 137 GLU A C 1
ATOM 1108 O O . GLU A 1 137 ? 15.155 17.587 -23.755 1.00 88.44 137 GLU A O 1
ATOM 1113 N N . LYS A 1 138 ? 15.476 15.399 -23.347 1.00 88.56 138 LYS A N 1
ATOM 1114 C CA . LYS A 1 138 ? 14.426 15.235 -22.335 1.00 88.56 138 LYS A CA 1
ATOM 1115 C C . LYS A 1 138 ? 14.833 14.201 -21.293 1.00 88.56 138 LYS A C 1
ATOM 1117 O O . LYS A 1 138 ? 15.707 13.374 -21.527 1.00 88.56 138 LYS A O 1
ATOM 1122 N N . ASN A 1 139 ? 14.148 14.215 -20.151 1.00 94.25 139 ASN A N 1
ATOM 1123 C CA . ASN A 1 139 ? 14.272 13.133 -19.183 1.00 94.25 139 ASN A CA 1
ATOM 1124 C C . ASN A 1 139 ? 13.704 11.819 -19.778 1.00 94.25 139 ASN A C 1
ATOM 1126 O O . ASN A 1 139 ? 12.576 11.840 -20.283 1.00 94.25 139 ASN A O 1
ATOM 1130 N N . PRO A 1 140 ? 14.421 10.682 -19.678 1.00 96.00 140 PRO A N 1
ATOM 1131 C CA . PRO A 1 140 ? 13.973 9.413 -20.255 1.00 96.00 140 PRO A CA 1
ATOM 1132 C C . PRO A 1 140 ? 12.618 8.921 -19.749 1.00 96.00 140 PRO A C 1
ATOM 1134 O O . PRO A 1 140 ? 11.832 8.381 -20.523 1.00 96.00 140 PRO A O 1
ATOM 1137 N N . TYR A 1 141 ? 12.311 9.125 -18.468 1.00 95.75 141 TYR A N 1
ATOM 1138 C CA . TYR A 1 141 ? 11.056 8.663 -17.877 1.00 95.75 141 TYR A CA 1
ATOM 1139 C C . TYR A 1 141 ? 9.879 9.580 -18.213 1.00 95.75 141 TYR A C 1
ATOM 1141 O O . TYR A 1 141 ? 8.761 9.088 -18.360 1.00 95.75 141 TYR A O 1
ATOM 1149 N N . ASP A 1 142 ? 10.117 10.883 -18.408 1.00 95.62 142 ASP A N 1
ATOM 1150 C CA . ASP A 1 142 ? 9.100 11.783 -18.967 1.00 95.62 142 ASP A CA 1
ATOM 1151 C C . ASP A 1 142 ? 8.689 11.308 -20.370 1.00 95.62 142 ASP A C 1
ATOM 1153 O O . ASP A 1 142 ? 7.498 11.195 -20.664 1.00 95.62 142 ASP A O 1
ATOM 1157 N N . GLU A 1 143 ? 9.666 10.966 -21.217 1.00 95.94 143 GLU A N 1
ATOM 1158 C CA . GLU A 1 143 ? 9.399 10.424 -22.552 1.00 95.94 143 GLU A CA 1
ATOM 1159 C C . GLU A 1 143 ? 8.758 9.028 -22.474 1.00 95.94 143 GLU A C 1
ATOM 1161 O O . GLU A 1 143 ? 7.826 8.737 -23.222 1.00 95.94 143 GLU A O 1
ATOM 1166 N N . LEU A 1 144 ? 9.176 8.182 -21.522 1.00 95.44 144 LEU A N 1
ATOM 1167 C CA . LEU A 1 144 ? 8.601 6.849 -21.327 1.00 95.44 144 LEU A CA 1
ATOM 1168 C C . LEU A 1 144 ? 7.111 6.939 -21.013 1.00 95.44 144 LEU A C 1
ATOM 1170 O O . LEU A 1 144 ? 6.307 6.235 -21.618 1.00 95.44 144 LEU A O 1
ATOM 1174 N N . VAL A 1 145 ? 6.723 7.832 -20.098 1.00 95.12 145 VAL A N 1
ATOM 1175 C CA . VAL A 1 145 ? 5.312 8.061 -19.773 1.00 95.12 145 VAL A CA 1
ATOM 1176 C C . VAL A 1 145 ? 4.537 8.465 -21.025 1.00 95.12 145 VAL A C 1
ATOM 1178 O O . VAL A 1 145 ? 3.455 7.926 -21.248 1.00 95.12 145 VAL A O 1
ATOM 1181 N N . LEU A 1 146 ? 5.069 9.349 -21.875 1.00 93.69 146 LEU A N 1
ATOM 1182 C CA . LEU A 1 146 ? 4.409 9.746 -23.126 1.00 93.69 146 LEU A CA 1
ATOM 1183 C C . LEU A 1 146 ? 4.232 8.561 -24.086 1.00 93.69 146 LEU A C 1
ATOM 1185 O O . LEU A 1 146 ? 3.127 8.340 -24.590 1.00 93.69 146 LEU A O 1
ATOM 1189 N N . MET A 1 147 ? 5.283 7.765 -24.287 1.00 93.38 147 MET A N 1
ATOM 1190 C CA . MET A 1 147 ? 5.262 6.587 -25.160 1.00 93.38 147 MET A CA 1
ATOM 1191 C C . MET A 1 147 ? 4.270 5.526 -24.676 1.00 93.38 147 MET A C 1
ATOM 1193 O O . MET A 1 147 ? 3.477 4.995 -25.461 1.00 93.38 147 MET A O 1
ATOM 1197 N N . LEU A 1 148 ? 4.252 5.257 -23.370 1.00 93.19 148 LEU A N 1
ATOM 1198 C CA . LEU A 1 148 ? 3.316 4.314 -22.762 1.00 93.19 148 LEU A CA 1
ATOM 1199 C C . LEU A 1 148 ? 1.881 4.858 -22.771 1.00 93.19 148 LEU A C 1
ATOM 1201 O O . LEU A 1 148 ? 0.950 4.092 -23.004 1.00 93.19 148 LEU A O 1
ATOM 1205 N N . THR A 1 149 ? 1.690 6.174 -22.619 1.00 92.38 149 THR A N 1
ATOM 1206 C CA . THR A 1 149 ? 0.366 6.811 -22.752 1.00 92.38 149 THR A CA 1
ATOM 1207 C C . THR A 1 149 ? -0.167 6.629 -24.173 1.00 92.38 149 THR A C 1
ATOM 1209 O O . THR A 1 149 ? -1.328 6.274 -24.355 1.00 92.38 149 THR A O 1
ATOM 1212 N N . LYS A 1 150 ? 0.681 6.833 -25.190 1.00 91.31 150 LYS A N 1
ATOM 1213 C CA . LYS A 1 150 ? 0.324 6.654 -26.606 1.00 91.31 150 LYS A CA 1
ATOM 1214 C C . LYS A 1 150 ? -0.013 5.196 -26.938 1.00 91.31 150 LYS A C 1
ATOM 1216 O O . LYS A 1 150 ? -0.918 4.9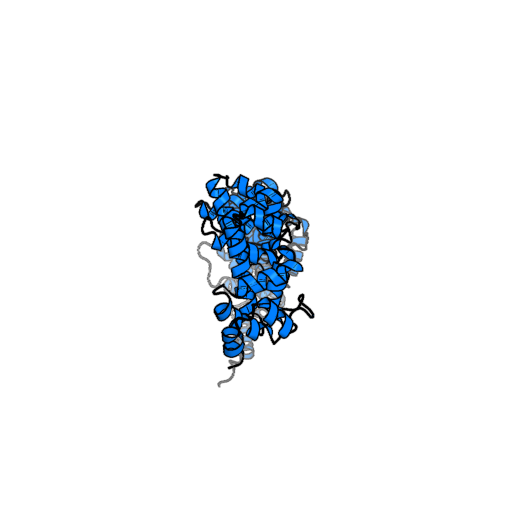58 -27.730 1.00 91.31 150 LYS A O 1
ATOM 1221 N N . SER A 1 151 ? 0.699 4.247 -26.331 1.00 89.38 151 SER A N 1
ATOM 1222 C CA . SER A 1 151 ? 0.569 2.815 -26.637 1.00 89.38 151 SER A CA 1
ATOM 1223 C C . SER A 1 151 ? -0.590 2.144 -25.892 1.00 89.38 151 SER A C 1
ATOM 1225 O O . SER A 1 151 ? -1.320 1.351 -26.479 1.00 89.38 151 SER A O 1
ATOM 1227 N N . TYR A 1 152 ? -0.791 2.478 -24.614 1.00 88.62 152 TYR A N 1
ATOM 1228 C CA . TYR A 1 152 ? -1.730 1.773 -23.729 1.00 88.62 152 TYR A CA 1
ATOM 1229 C C . TYR A 1 152 ? -2.864 2.658 -23.187 1.00 88.62 152 TYR A C 1
ATOM 1231 O O . TYR A 1 152 ? -3.767 2.170 -22.501 1.00 88.62 152 TYR A O 1
ATOM 1239 N N . GLY A 1 153 ? -2.838 3.961 -23.480 1.00 89.44 153 GLY A N 1
ATOM 1240 C CA . GLY A 1 153 ? -3.753 4.941 -22.901 1.00 89.44 153 GLY A CA 1
ATOM 1241 C C . GLY A 1 153 ? -3.539 5.144 -21.399 1.00 89.44 153 GLY A C 1
ATOM 1242 O O . GLY A 1 153 ? -2.780 4.435 -20.741 1.00 89.44 153 GLY A O 1
ATOM 1243 N N . GLU A 1 154 ? -4.264 6.102 -20.824 1.00 86.31 154 GLU A N 1
ATOM 1244 C CA . GLU A 1 154 ? -4.178 6.413 -19.388 1.00 86.31 154 GLU A CA 1
ATOM 1245 C C . GLU A 1 154 ? -4.553 5.213 -18.499 1.00 86.31 154 GLU A C 1
ATOM 1247 O O . GLU A 1 154 ? -3.933 4.978 -17.466 1.00 86.31 154 GLU A O 1
ATOM 1252 N N . GLY A 1 155 ? -5.532 4.404 -18.922 1.00 82.25 155 GLY A N 1
ATOM 1253 C CA . GLY A 1 155 ? -5.921 3.196 -18.193 1.00 82.25 155 GLY A CA 1
ATOM 1254 C C . GLY A 1 155 ? -4.815 2.137 -18.153 1.00 82.25 155 GLY A C 1
ATOM 1255 O O . GLY A 1 155 ? -4.644 1.483 -17.130 1.00 82.25 155 GLY A O 1
ATOM 1256 N N . GLY A 1 156 ? -4.039 1.999 -19.231 1.00 87.75 156 GLY A N 1
ATOM 1257 C CA . GLY A 1 156 ? -2.903 1.084 -19.271 1.00 87.75 156 GLY A CA 1
ATOM 1258 C C . GLY A 1 156 ? -1.731 1.538 -18.401 1.00 87.75 156 GLY A C 1
ATOM 1259 O O . GLY A 1 156 ? -1.037 0.692 -17.841 1.00 87.75 156 GLY A O 1
ATOM 1260 N N . LEU A 1 157 ? -1.545 2.851 -18.204 1.00 90.81 157 LEU A N 1
ATOM 1261 C CA . LEU A 1 157 ? -0.551 3.374 -17.254 1.00 90.81 157 LEU A CA 1
ATOM 1262 C C . LEU A 1 157 ? -0.847 2.942 -15.817 1.00 90.81 157 LEU A C 1
ATOM 1264 O O . LEU A 1 157 ? 0.083 2.658 -15.065 1.00 90.81 157 LEU A O 1
ATOM 1268 N N . ALA A 1 158 ? -2.126 2.864 -15.434 1.00 89.62 158 ALA A N 1
ATOM 1269 C CA . ALA A 1 158 ? -2.510 2.349 -14.123 1.00 89.62 158 ALA A CA 1
ATOM 1270 C C . ALA A 1 158 ? -2.123 0.870 -13.965 1.00 89.62 158 ALA A C 1
ATOM 1272 O O . ALA A 1 158 ? -1.598 0.489 -12.921 1.00 89.62 158 ALA A O 1
ATOM 1273 N N . ASP A 1 159 ? -2.311 0.058 -15.010 1.00 88.25 159 ASP A N 1
ATOM 1274 C CA . ASP A 1 159 ? -1.943 -1.363 -14.998 1.00 88.25 159 ASP A CA 1
ATOM 1275 C C . ASP A 1 159 ? -0.415 -1.545 -14.908 1.00 88.25 159 ASP A C 1
ATOM 1277 O O . ASP A 1 159 ? 0.066 -2.327 -14.084 1.00 88.25 159 ASP A O 1
ATOM 1281 N N . ILE A 1 160 ? 0.352 -0.753 -15.673 1.00 90.25 160 ILE A N 1
ATOM 1282 C CA . ILE A 1 160 ? 1.824 -0.678 -15.586 1.00 90.25 160 ILE A CA 1
ATOM 1283 C C . ILE A 1 160 ? 2.256 -0.337 -14.156 1.00 90.25 160 ILE A C 1
ATOM 1285 O O . ILE A 1 160 ? 3.140 -0.981 -13.585 1.00 90.25 160 ILE A O 1
ATOM 1289 N N . LEU A 1 161 ? 1.630 0.676 -13.556 1.00 89.56 161 LEU A N 1
ATOM 1290 C CA . LEU A 1 161 ? 1.975 1.144 -12.219 1.00 89.56 161 LEU A CA 1
ATOM 1291 C C . LEU A 1 161 ? 1.692 0.084 -11.144 1.00 89.56 161 LEU A C 1
ATOM 1293 O O . LEU A 1 161 ? 2.510 -0.143 -10.253 1.00 89.56 161 LEU A O 1
ATOM 1297 N N . VAL A 1 162 ? 0.553 -0.604 -11.233 1.00 88.81 162 VAL A N 1
ATOM 1298 C CA . VAL A 1 162 ? 0.242 -1.719 -10.331 1.00 88.81 162 VAL A CA 1
ATOM 1299 C C . VAL A 1 162 ? 1.279 -2.833 -10.483 1.00 88.81 162 VAL A C 1
ATOM 1301 O O . VAL A 1 162 ? 1.851 -3.262 -9.480 1.00 88.81 162 VAL A O 1
ATOM 1304 N N . ALA A 1 163 ? 1.577 -3.257 -11.715 1.00 86.81 163 ALA A N 1
ATOM 1305 C CA . ALA A 1 163 ? 2.544 -4.320 -11.982 1.00 86.81 163 ALA A CA 1
ATOM 1306 C C . ALA A 1 163 ? 3.942 -3.976 -11.434 1.00 86.81 163 ALA A C 1
ATOM 1308 O O . ALA A 1 163 ? 4.536 -4.764 -10.695 1.00 86.81 163 ALA A O 1
ATOM 1309 N N . THR A 1 164 ? 4.432 -2.767 -11.718 1.00 84.62 164 THR A N 1
ATOM 1310 C CA . THR A 1 164 ? 5.755 -2.287 -11.276 1.00 84.62 164 THR A CA 1
ATOM 1311 C C . THR A 1 164 ? 5.903 -2.154 -9.772 1.00 84.62 164 THR A C 1
ATOM 1313 O O . THR A 1 164 ? 6.968 -2.461 -9.240 1.00 84.62 164 THR A O 1
ATOM 1316 N N . ARG A 1 165 ? 4.856 -1.728 -9.057 1.00 82.94 165 ARG A N 1
ATOM 1317 C CA . ARG A 1 165 ? 4.905 -1.627 -7.590 1.00 82.94 165 ARG A CA 1
ATOM 1318 C C . ARG A 1 165 ? 4.858 -2.979 -6.886 1.00 82.94 165 ARG A C 1
ATOM 1320 O O . ARG A 1 165 ? 5.275 -3.068 -5.732 1.00 82.94 165 ARG A O 1
ATOM 1327 N N . THR A 1 166 ? 4.342 -4.014 -7.545 1.00 81.62 166 THR A N 1
ATOM 1328 C CA . THR A 1 166 ? 4.300 -5.375 -6.984 1.00 81.62 166 THR A CA 1
ATOM 1329 C C . THR A 1 166 ? 5.588 -6.167 -7.204 1.00 81.62 166 THR A C 1
ATOM 1331 O O . THR A 1 166 ? 5.796 -7.172 -6.527 1.00 81.62 166 THR A O 1
ATOM 1334 N N . ASP A 1 167 ? 6.466 -5.714 -8.102 1.00 80.81 167 ASP A N 1
ATOM 1335 C CA . ASP A 1 167 ? 7.716 -6.393 -8.437 1.00 80.81 167 ASP A CA 1
ATOM 1336 C C . ASP A 1 167 ? 8.931 -5.660 -7.846 1.00 80.81 167 ASP A C 1
ATOM 1338 O O . ASP A 1 167 ? 9.171 -4.476 -8.089 1.00 80.81 167 ASP A O 1
ATOM 1342 N N . PHE A 1 168 ? 9.728 -6.376 -7.050 1.00 73.81 168 PHE A N 1
ATOM 1343 C CA . PHE A 1 168 ? 10.904 -5.802 -6.399 1.00 73.81 168 PHE A CA 1
ATOM 1344 C C . PHE A 1 168 ? 12.034 -5.500 -7.391 1.00 73.81 168 PHE A C 1
ATOM 1346 O O . PHE A 1 168 ? 12.841 -4.608 -7.126 1.00 73.81 168 PHE A O 1
ATOM 1353 N N . THR A 1 169 ? 12.087 -6.207 -8.524 1.00 79.19 169 THR A N 1
ATOM 1354 C CA . THR A 1 169 ? 13.136 -6.036 -9.543 1.00 79.19 169 THR A CA 1
ATOM 1355 C C . THR A 1 169 ? 13.010 -4.703 -10.280 1.00 79.19 169 THR A C 1
ATOM 1357 O O . THR A 1 169 ? 14.010 -4.137 -10.712 1.00 79.19 169 THR A O 1
ATOM 1360 N N . THR A 1 170 ? 11.802 -4.136 -10.333 1.00 80.50 170 THR A N 1
ATOM 1361 C CA . THR A 1 170 ? 11.510 -2.871 -11.020 1.00 80.50 170 THR A CA 1
ATOM 1362 C C . THR A 1 170 ? 11.426 -1.667 -10.083 1.00 80.50 170 THR A C 1
ATOM 1364 O O . THR A 1 170 ? 11.043 -0.585 -10.516 1.00 80.50 170 THR A O 1
ATOM 1367 N N . ARG A 1 171 ? 11.776 -1.804 -8.795 1.00 80.06 171 ARG A N 1
ATOM 1368 C CA . ARG A 1 171 ? 11.495 -0.774 -7.776 1.00 80.06 171 ARG A CA 1
ATOM 1369 C C . ARG A 1 171 ? 12.103 0.600 -8.077 1.00 80.06 171 ARG A C 1
ATOM 1371 O O . ARG A 1 171 ? 11.443 1.604 -7.831 1.00 80.06 171 ARG A O 1
ATOM 1378 N N . SER A 1 172 ? 13.337 0.655 -8.585 1.00 82.81 172 SER A N 1
ATOM 1379 C CA . SER A 1 172 ? 13.977 1.935 -8.935 1.00 82.81 172 SER A CA 1
ATOM 1380 C C . SER A 1 172 ? 13.267 2.601 -10.115 1.00 82.81 172 SER A C 1
ATOM 1382 O O . SER A 1 172 ? 12.864 3.754 -10.010 1.00 82.81 172 SER A O 1
ATOM 1384 N N . MET A 1 173 ? 13.025 1.843 -11.192 1.00 86.69 173 MET A N 1
ATOM 1385 C CA . MET A 1 173 ? 12.290 2.331 -12.366 1.00 86.69 173 MET A CA 1
ATOM 1386 C C . MET A 1 173 ? 10.868 2.769 -12.007 1.00 86.69 173 MET A C 1
ATOM 1388 O O . MET A 1 173 ? 10.385 3.760 -12.541 1.00 86.69 173 MET A O 1
ATOM 1392 N N . ALA A 1 174 ? 10.210 2.075 -11.072 1.00 86.00 174 ALA A N 1
ATOM 1393 C CA . ALA A 1 174 ? 8.879 2.436 -10.597 1.00 86.00 174 ALA A CA 1
ATOM 1394 C C . ALA A 1 174 ? 8.858 3.838 -9.971 1.00 86.00 174 ALA A C 1
ATOM 1396 O O . ALA A 1 174 ? 7.949 4.611 -10.250 1.00 86.00 174 ALA A O 1
ATOM 1397 N N . ILE A 1 175 ? 9.869 4.194 -9.170 1.00 89.00 175 ILE A N 1
ATOM 1398 C CA . ILE A 1 175 ? 9.966 5.524 -8.548 1.00 89.00 175 ILE A CA 1
ATOM 1399 C C . ILE A 1 175 ? 10.146 6.610 -9.614 1.00 89.00 175 ILE A C 1
ATOM 1401 O O . ILE A 1 175 ? 9.458 7.631 -9.573 1.00 89.00 175 ILE A O 1
ATOM 1405 N N . ASP A 1 176 ? 11.039 6.396 -10.580 1.00 91.94 176 ASP A N 1
ATOM 1406 C CA . ASP A 1 176 ? 11.290 7.376 -11.639 1.00 91.94 176 ASP A CA 1
ATOM 1407 C C . ASP A 1 176 ? 10.074 7.538 -12.564 1.00 91.94 176 ASP A C 1
ATOM 1409 O O . ASP A 1 176 ? 9.666 8.660 -12.877 1.00 91.94 176 ASP A O 1
ATOM 1413 N N . PHE A 1 177 ? 9.427 6.425 -12.918 1.00 92.25 177 PHE A N 1
ATOM 1414 C CA . PHE A 1 177 ? 8.179 6.415 -13.676 1.00 92.25 177 PHE A CA 1
ATOM 1415 C C . PHE A 1 177 ? 7.042 7.128 -12.930 1.00 92.25 177 PHE A C 1
ATOM 1417 O O . PHE A 1 177 ? 6.334 7.945 -13.517 1.00 92.25 177 PHE A O 1
ATOM 1424 N N . GLU A 1 178 ? 6.883 6.882 -11.626 1.00 92.69 178 GLU A N 1
ATOM 1425 C CA . GLU A 1 178 ? 5.899 7.570 -10.782 1.00 92.69 178 GLU A CA 1
ATOM 1426 C C . GLU A 1 178 ? 6.133 9.076 -10.739 1.00 92.69 178 GLU A C 1
ATOM 1428 O O . GLU A 1 178 ? 5.187 9.857 -10.862 1.00 92.69 178 GLU A O 1
ATOM 1433 N N . ASN A 1 179 ? 7.387 9.495 -10.586 1.00 93.56 179 ASN A N 1
ATOM 1434 C CA . ASN A 1 179 ? 7.747 10.906 -10.558 1.00 93.56 179 ASN A CA 1
ATOM 1435 C C . ASN A 1 179 ? 7.435 11.589 -11.894 1.00 93.56 179 ASN A C 1
ATOM 1437 O O . ASN A 1 179 ? 6.866 12.686 -11.890 1.00 93.56 179 ASN A O 1
ATOM 1441 N N . ALA A 1 180 ? 7.749 10.934 -13.014 1.00 95.38 180 ALA A N 1
ATOM 1442 C CA . ALA A 1 180 ? 7.418 11.410 -14.353 1.00 95.38 180 ALA A CA 1
ATOM 1443 C C . ALA A 1 180 ? 5.896 11.493 -14.571 1.00 95.38 180 ALA A C 1
ATOM 1445 O O . ALA A 1 180 ? 5.389 12.511 -15.048 1.00 95.38 180 ALA A O 1
ATOM 1446 N N . LEU A 1 181 ? 5.136 10.483 -14.133 1.00 94.88 181 LEU A N 1
ATOM 1447 C CA . LEU A 1 181 ? 3.674 10.466 -14.235 1.00 94.88 181 LEU A CA 1
ATOM 1448 C C . LEU A 1 181 ? 3.032 11.589 -13.403 1.00 94.88 181 LEU A C 1
ATOM 1450 O O . LEU A 1 181 ? 2.203 12.351 -13.902 1.00 94.88 181 LEU A O 1
ATOM 1454 N N . ILE A 1 182 ? 3.479 11.758 -12.155 1.00 95.06 182 ILE A N 1
ATOM 1455 C CA . ILE A 1 182 ? 3.060 12.851 -11.268 1.00 95.06 182 ILE A CA 1
ATOM 1456 C C . ILE A 1 182 ? 3.402 14.210 -11.886 1.00 95.06 182 ILE A C 1
ATOM 1458 O O . ILE A 1 182 ? 2.590 15.136 -11.831 1.00 95.06 182 ILE A O 1
ATOM 1462 N N . LYS A 1 183 ? 4.595 14.355 -12.474 1.00 95.38 183 LYS A N 1
ATOM 1463 C CA . LYS A 1 183 ? 5.019 15.581 -13.160 1.00 95.38 183 LYS A CA 1
ATOM 1464 C C . LYS A 1 183 ? 4.114 15.876 -14.358 1.00 95.38 183 LYS A C 1
ATOM 1466 O O . LYS A 1 183 ? 3.636 17.006 -14.454 1.00 95.38 183 LYS A O 1
ATOM 1471 N N . LYS A 1 184 ? 3.822 14.885 -15.210 1.00 94.69 184 LYS A N 1
ATOM 1472 C CA . LYS A 1 184 ? 2.875 15.008 -16.333 1.00 94.69 184 LYS A CA 1
ATOM 1473 C C . LYS A 1 184 ? 1.513 15.496 -15.854 1.00 94.69 184 LYS A C 1
ATOM 1475 O O . LYS A 1 184 ? 1.030 16.514 -16.342 1.00 94.69 184 LYS A O 1
ATOM 1480 N N . TRP A 1 185 ? 0.924 14.847 -14.851 1.00 96.00 185 TRP A N 1
ATOM 1481 C CA . TRP A 1 185 ? -0.375 15.263 -14.316 1.00 96.00 185 TRP A CA 1
ATOM 1482 C C . TRP A 1 185 ? -0.362 16.670 -13.714 1.00 96.00 185 TRP A C 1
ATOM 1484 O O . TRP A 1 185 ? -1.356 17.383 -13.828 1.00 96.00 185 TRP A O 1
ATOM 1494 N N . SER A 1 186 ? 0.740 17.096 -13.085 1.00 94.56 186 SER A N 1
ATOM 1495 C CA . SER A 1 186 ? 0.892 18.485 -12.634 1.00 94.56 186 SER A CA 1
ATOM 1496 C C . SER A 1 186 ? 0.911 19.472 -13.809 1.00 94.56 186 SER A C 1
ATOM 1498 O O . SER A 1 186 ? 0.268 20.513 -13.724 1.00 94.56 186 SER A O 1
ATOM 1500 N N . MET A 1 187 ? 1.615 19.151 -14.901 1.00 94.31 187 MET A N 1
ATOM 1501 C CA . MET A 1 187 ? 1.693 20.004 -16.099 1.00 94.31 187 MET A CA 1
ATOM 1502 C C . MET A 1 187 ? 0.352 20.095 -16.839 1.00 94.31 187 MET A C 1
ATOM 1504 O O . MET A 1 187 ? -0.011 21.157 -17.331 1.00 94.31 187 MET A O 1
ATOM 1508 N N . GLU A 1 188 ? -0.411 19.004 -16.863 1.00 95.12 188 GLU A N 1
ATOM 1509 C CA . GLU A 1 188 ? -1.756 18.944 -17.450 1.00 95.12 188 GLU A CA 1
ATOM 1510 C C . GLU A 1 188 ? -2.853 19.509 -16.531 1.00 95.12 188 GLU A C 1
ATOM 1512 O O . GLU A 1 188 ? -4.032 19.432 -16.875 1.00 95.12 188 GLU A O 1
ATOM 1517 N N . ALA A 1 189 ? -2.485 20.040 -15.358 1.00 95.25 189 ALA A N 1
ATOM 1518 C CA . ALA A 1 189 ? -3.405 20.552 -14.345 1.00 95.25 189 ALA A CA 1
ATOM 1519 C C . ALA A 1 189 ? -4.529 19.561 -13.977 1.00 95.25 189 ALA A C 1
ATOM 1521 O O . ALA A 1 189 ? -5.669 19.963 -13.728 1.00 95.25 189 ALA A O 1
ATOM 1522 N N . LYS A 1 190 ? -4.212 18.258 -13.934 1.00 96.00 190 LYS A N 1
ATOM 1523 C CA . LYS A 1 190 ? -5.162 17.231 -13.489 1.00 96.00 190 LYS A CA 1
ATOM 1524 C C . LYS A 1 190 ? -5.624 17.537 -12.070 1.00 96.00 190 LYS A C 1
ATOM 1526 O O . LYS A 1 190 ? -4.853 17.969 -11.215 1.00 96.00 190 LYS A O 1
ATOM 1531 N N . THR A 1 191 ? -6.901 17.314 -11.800 1.00 96.38 191 THR A N 1
ATOM 1532 C CA . THR A 1 191 ? -7.406 17.408 -10.435 1.00 96.38 191 THR A CA 1
ATOM 1533 C C . THR A 1 191 ? -7.007 16.168 -9.633 1.00 96.38 191 THR A C 1
ATOM 1535 O O . THR A 1 191 ? -6.596 15.137 -10.169 1.00 96.38 191 THR A O 1
ATOM 1538 N N . ILE A 1 192 ? -7.150 16.247 -8.311 1.00 96.00 192 ILE A N 1
ATOM 1539 C CA . ILE A 1 192 ? -6.931 15.094 -7.426 1.00 96.00 192 ILE A CA 1
ATOM 1540 C C . ILE A 1 192 ? -7.908 13.956 -7.749 1.00 96.00 192 ILE A C 1
ATOM 1542 O O . ILE A 1 192 ? -7.528 12.787 -7.666 1.00 96.00 192 ILE A O 1
ATOM 1546 N N . ASP A 1 193 ? -9.138 14.296 -8.141 1.00 95.06 193 ASP A N 1
ATOM 1547 C CA . ASP A 1 193 ? -10.149 13.321 -8.548 1.00 95.06 193 ASP A CA 1
ATOM 1548 C C . ASP A 1 193 ? -9.832 12.729 -9.930 1.00 95.06 193 ASP A C 1
ATOM 1550 O O . ASP A 1 193 ? -10.005 11.526 -10.123 1.00 95.06 193 ASP A O 1
ATOM 1554 N N . ASP A 1 194 ? -9.288 13.520 -10.864 1.00 95.56 194 ASP A N 1
ATOM 1555 C CA . ASP A 1 194 ? -8.792 12.990 -12.140 1.00 95.56 194 ASP A CA 1
ATOM 1556 C C . ASP A 1 194 ? -7.691 11.961 -11.899 1.00 95.56 194 ASP A C 1
ATOM 1558 O O . ASP A 1 194 ? -7.801 10.839 -12.380 1.00 95.56 194 ASP A O 1
ATOM 1562 N N . ALA A 1 195 ? -6.671 12.295 -11.101 1.00 95.81 195 ALA A N 1
ATOM 1563 C CA . ALA A 1 195 ? -5.599 11.359 -10.763 1.00 95.81 195 ALA A CA 1
ATOM 1564 C C . ALA A 1 195 ? -6.142 10.087 -10.084 1.00 95.81 195 ALA A C 1
ATOM 1566 O O . ALA A 1 195 ? -5.695 8.983 -10.385 1.00 95.81 195 ALA A O 1
ATOM 1567 N N . PHE A 1 196 ? -7.143 10.220 -9.207 1.00 95.38 196 PHE A N 1
ATOM 1568 C CA . PHE A 1 196 ? -7.789 9.077 -8.556 1.00 95.38 196 PHE A CA 1
ATOM 1569 C C . PHE A 1 196 ? -8.474 8.143 -9.569 1.00 95.38 196 PHE A C 1
ATOM 1571 O O . PHE A 1 196 ? -8.361 6.918 -9.476 1.00 95.38 196 PHE A O 1
ATOM 1578 N N . ASN A 1 197 ? -9.169 8.721 -10.553 1.00 94.06 197 ASN A N 1
ATOM 1579 C CA . ASN A 1 197 ? -9.873 7.982 -11.600 1.00 94.06 197 ASN A CA 1
ATOM 1580 C C . ASN A 1 197 ? -8.915 7.376 -12.635 1.00 94.06 197 ASN A C 1
ATOM 1582 O O . ASN A 1 197 ? -9.099 6.221 -13.017 1.00 94.06 197 ASN A O 1
ATOM 1586 N N . LEU A 1 198 ? -7.883 8.117 -13.054 1.00 94.62 198 LEU A N 1
ATOM 1587 C CA . LEU A 1 198 ? -6.850 7.644 -13.984 1.00 94.62 198 LEU A CA 1
ATOM 1588 C C . LEU A 1 198 ? -6.128 6.418 -13.416 1.00 94.62 198 LEU A C 1
ATOM 1590 O O . LEU A 1 198 ? -5.886 5.462 -14.141 1.00 94.62 198 LEU A O 1
ATOM 1594 N N . LEU A 1 199 ? -5.896 6.398 -12.101 1.00 94.06 199 LEU A N 1
ATOM 1595 C CA . LEU A 1 199 ? -5.320 5.261 -11.378 1.00 94.06 199 LEU A CA 1
ATOM 1596 C C . LEU A 1 199 ? -6.302 4.119 -11.088 1.00 94.06 199 LEU A C 1
ATOM 1598 O O . LEU A 1 199 ? -5.937 3.158 -10.409 1.00 94.06 199 LEU A O 1
ATOM 1602 N N . ARG A 1 200 ? -7.549 4.214 -11.569 1.00 92.81 200 ARG A N 1
ATOM 1603 C CA . ARG A 1 200 ? -8.604 3.210 -11.360 1.00 92.81 200 ARG A CA 1
ATOM 1604 C C . ARG A 1 200 ? -8.812 2.867 -9.878 1.00 92.81 200 ARG A C 1
ATOM 1606 O O . ARG A 1 200 ? -9.132 1.737 -9.521 1.00 92.81 200 ARG A O 1
ATOM 1613 N N . LEU A 1 201 ? -8.656 3.857 -8.997 1.00 93.44 201 LEU A N 1
ATOM 1614 C CA . LEU A 1 201 ? -8.852 3.691 -7.552 1.00 93.44 201 LEU A CA 1
ATOM 1615 C C . LEU A 1 201 ? -10.333 3.741 -7.157 1.00 93.44 201 LEU A C 1
ATOM 1617 O O . LEU A 1 201 ? -10.697 3.491 -6.008 1.00 93.44 201 LEU A O 1
ATOM 1621 N N . ARG A 1 202 ? -11.220 4.091 -8.092 1.00 91.06 202 ARG A N 1
ATOM 1622 C CA . ARG A 1 202 ? -12.656 4.143 -7.841 1.00 91.06 202 ARG A CA 1
ATOM 1623 C C . ARG A 1 202 ? -13.271 2.747 -7.901 1.00 91.06 202 ARG A C 1
ATOM 1625 O O . ARG A 1 202 ? -13.633 2.284 -8.973 1.00 91.06 202 ARG A O 1
ATOM 1632 N N . SER A 1 203 ? -13.427 2.123 -6.735 1.00 86.88 203 SER A N 1
ATOM 1633 C CA . SER A 1 203 ? -14.252 0.924 -6.538 1.00 86.88 203 SER A CA 1
ATOM 1634 C C . SER A 1 203 ? -15.425 1.212 -5.591 1.00 86.88 203 SER A C 1
ATOM 1636 O O . SER A 1 203 ? -15.324 2.086 -4.716 1.00 86.88 203 SER A O 1
ATOM 1638 N N . ASP A 1 204 ? -16.530 0.485 -5.782 1.00 81.81 204 ASP A N 1
ATOM 1639 C CA . ASP A 1 204 ? -17.665 0.419 -4.848 1.00 81.81 204 ASP A CA 1
ATOM 1640 C C . ASP A 1 204 ? -17.279 -0.340 -3.569 1.00 81.81 204 ASP A C 1
ATOM 1642 O O . ASP A 1 204 ? -17.820 -0.097 -2.489 1.00 81.81 204 ASP A O 1
ATOM 1646 N N . ASN A 1 205 ? -16.280 -1.216 -3.675 1.00 85.75 205 ASN A N 1
ATOM 1647 C CA . ASN A 1 205 ? -15.651 -1.881 -2.553 1.00 85.75 205 ASN A CA 1
ATOM 1648 C C . ASN A 1 205 ? -14.443 -1.061 -2.074 1.00 85.75 205 ASN A C 1
ATOM 1650 O O . ASN A 1 205 ? -13.377 -1.029 -2.696 1.00 85.75 205 ASN A O 1
ATOM 1654 N N . ALA A 1 206 ? -14.586 -0.406 -0.923 1.00 88.50 206 ALA A N 1
ATOM 1655 C CA . ALA A 1 206 ? -13.499 0.366 -0.323 1.00 88.50 206 ALA A CA 1
ATOM 1656 C C . ALA A 1 206 ? -12.251 -0.482 -0.017 1.00 88.50 206 ALA A C 1
ATOM 1658 O O . ALA A 1 206 ? -11.140 0.052 -0.019 1.00 88.50 206 ALA A O 1
ATOM 1659 N N . GLU A 1 207 ? -12.409 -1.794 0.185 1.00 89.38 207 GLU A N 1
ATOM 1660 C CA . GLU A 1 207 ? -11.285 -2.698 0.422 1.00 89.38 207 GLU A CA 1
ATOM 1661 C C . GLU A 1 207 ? -10.382 -2.811 -0.812 1.00 89.38 207 GLU A C 1
ATOM 1663 O O . GLU A 1 207 ? -9.160 -2.789 -0.686 1.00 89.38 207 GLU A O 1
ATOM 1668 N N . GLU A 1 208 ? -10.964 -2.863 -2.011 1.00 90.88 208 GLU A N 1
ATOM 1669 C CA . GLU A 1 208 ? -10.208 -2.903 -3.269 1.00 90.88 208 GLU A CA 1
ATOM 1670 C C . GLU A 1 208 ? -9.400 -1.624 -3.475 1.00 90.88 208 GLU A C 1
ATOM 1672 O O . GLU A 1 208 ? -8.241 -1.685 -3.880 1.00 90.88 208 GLU A O 1
ATOM 1677 N N . THR A 1 209 ? -9.969 -0.472 -3.108 1.00 93.44 209 THR A N 1
ATOM 1678 C CA . THR A 1 209 ? -9.255 0.813 -3.164 1.00 93.44 209 THR A CA 1
ATOM 1679 C C . THR A 1 209 ? -8.010 0.782 -2.271 1.00 93.44 209 THR A C 1
ATOM 1681 O O . THR A 1 209 ? -6.924 1.145 -2.712 1.00 93.44 209 THR A O 1
ATOM 1684 N N . LEU A 1 210 ? -8.148 0.310 -1.026 1.00 93.38 210 LEU A N 1
ATOM 1685 C CA . LEU A 1 210 ? -7.056 0.243 -0.042 1.00 93.38 210 LEU A CA 1
ATOM 1686 C C . LEU A 1 210 ? -6.023 -0.860 -0.320 1.00 93.38 210 LEU A C 1
ATOM 1688 O O . LEU A 1 210 ? -4.950 -0.868 0.288 1.00 93.38 210 LEU A O 1
ATOM 1692 N N . ARG A 1 211 ? -6.339 -1.805 -1.208 1.00 92.38 211 ARG A N 1
ATOM 1693 C CA . ARG A 1 211 ? -5.428 -2.865 -1.662 1.00 92.38 211 ARG A CA 1
ATOM 1694 C C . ARG A 1 211 ? -4.721 -2.529 -2.968 1.00 92.38 211 ARG A C 1
ATOM 1696 O O . ARG A 1 211 ? -3.741 -3.194 -3.285 1.00 92.38 211 ARG A O 1
ATOM 1703 N N . ASN A 1 212 ? -5.194 -1.534 -3.713 1.00 92.81 212 ASN A N 1
ATOM 1704 C CA . ASN A 1 212 ? -4.611 -1.168 -4.995 1.00 92.81 212 ASN A CA 1
ATOM 1705 C C . ASN A 1 212 ? -3.243 -0.476 -4.789 1.00 92.81 212 ASN A C 1
ATOM 1707 O O . ASN A 1 212 ? -3.207 0.618 -4.220 1.00 92.81 212 ASN A O 1
ATOM 1711 N N . PRO A 1 213 ? -2.121 -1.048 -5.275 1.00 92.50 213 PRO A N 1
ATOM 1712 C CA . PRO A 1 213 ? -0.787 -0.459 -5.123 1.00 92.50 213 PRO A CA 1
ATOM 1713 C C . PRO A 1 213 ? -0.653 0.965 -5.676 1.00 92.50 213 PRO A C 1
ATOM 1715 O O . PRO A 1 213 ? 0.116 1.757 -5.128 1.00 92.50 213 PRO A O 1
ATOM 1718 N N . ALA A 1 214 ? -1.430 1.321 -6.705 1.00 92.94 214 ALA A N 1
ATOM 1719 C CA . ALA A 1 214 ? -1.436 2.661 -7.286 1.00 92.94 214 ALA A CA 1
ATOM 1720 C C . ALA A 1 214 ? -1.913 3.750 -6.305 1.00 92.94 214 ALA A C 1
ATOM 1722 O O . ALA A 1 214 ? -1.644 4.935 -6.514 1.00 92.94 214 ALA A O 1
ATOM 1723 N N . LEU A 1 215 ? -2.567 3.373 -5.196 1.00 95.38 215 LEU A N 1
ATOM 1724 C CA . LEU A 1 215 ? -2.988 4.310 -4.153 1.00 95.38 215 LEU A CA 1
ATOM 1725 C C . LEU A 1 215 ? -1.806 5.112 -3.593 1.00 95.38 215 LEU A C 1
ATOM 1727 O O . LEU A 1 215 ? -1.959 6.287 -3.263 1.00 95.38 215 LEU A O 1
ATOM 1731 N N . ILE A 1 216 ? -0.616 4.512 -3.527 1.00 93.31 216 ILE A N 1
ATOM 1732 C CA . ILE A 1 216 ? 0.583 5.183 -3.011 1.00 93.31 216 ILE A CA 1
ATOM 1733 C C . ILE A 1 216 ? 0.985 6.352 -3.921 1.00 93.31 216 ILE A C 1
ATOM 1735 O O . ILE A 1 216 ? 1.318 7.431 -3.431 1.00 93.31 216 ILE A O 1
ATOM 1739 N N . THR A 1 217 ? 0.881 6.183 -5.238 1.00 94.31 217 THR A N 1
ATOM 1740 C CA . THR A 1 217 ? 1.1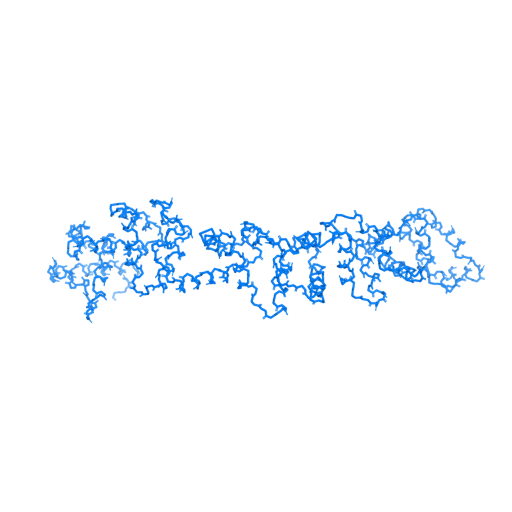60 7.242 -6.218 1.00 94.31 217 THR A CA 1
ATOM 1741 C C . THR A 1 217 ? 0.144 8.373 -6.117 1.00 94.31 217 THR A C 1
ATOM 1743 O O . THR A 1 217 ? 0.525 9.543 -6.149 1.00 94.31 217 THR A O 1
ATOM 1746 N N . TRP A 1 218 ? -1.137 8.051 -5.906 1.00 96.69 218 TRP A N 1
ATOM 1747 C CA . TRP A 1 218 ? -2.157 9.069 -5.652 1.00 96.69 218 TRP A CA 1
ATOM 1748 C C . TRP A 1 218 ? -1.868 9.866 -4.372 1.00 96.69 218 TRP A C 1
ATOM 1750 O O . TRP A 1 218 ? -1.921 11.095 -4.387 1.00 96.69 218 TRP A O 1
ATOM 1760 N N . ILE A 1 219 ? -1.479 9.197 -3.281 1.00 96.38 219 ILE A N 1
ATOM 1761 C CA . ILE A 1 219 ? -1.078 9.862 -2.030 1.00 96.38 219 ILE A CA 1
ATOM 1762 C C . ILE A 1 219 ? 0.091 10.821 -2.277 1.00 96.38 219 ILE A C 1
ATOM 1764 O O . ILE A 1 219 ? 0.050 11.968 -1.827 1.00 96.38 219 ILE A O 1
ATOM 1768 N N . SER A 1 220 ? 1.116 10.383 -3.013 1.00 95.25 220 SER A N 1
ATOM 1769 C CA . SER A 1 220 ? 2.258 11.226 -3.386 1.00 95.25 220 SER A CA 1
ATOM 1770 C C . SER A 1 220 ? 1.834 12.439 -4.220 1.00 95.25 220 SER A C 1
ATOM 1772 O O . SER A 1 220 ? 2.277 13.558 -3.952 1.00 95.25 220 SER A O 1
ATOM 1774 N N . TYR A 1 221 ? 0.926 12.250 -5.181 1.00 96.44 221 TYR A N 1
ATOM 1775 C CA . TYR A 1 221 ? 0.380 13.327 -6.008 1.00 96.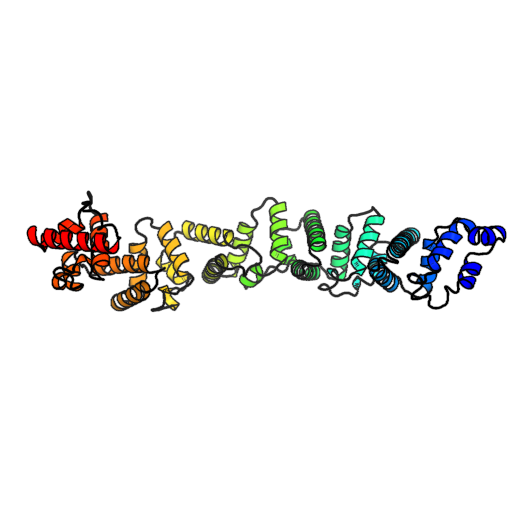44 221 TYR A CA 1
ATOM 1776 C C . TYR A 1 221 ? -0.359 14.389 -5.177 1.00 96.44 221 TYR A C 1
ATOM 1778 O O . TYR A 1 221 ? -0.146 15.595 -5.342 1.00 96.44 221 TYR A O 1
ATOM 1786 N N . VAL A 1 222 ? -1.184 13.950 -4.224 1.00 97.44 222 VAL A N 1
ATOM 1787 C CA . VAL A 1 222 ? -1.920 14.849 -3.327 1.00 97.44 222 VAL A CA 1
ATOM 1788 C C . VAL A 1 222 ? -0.978 15.605 -2.389 1.00 97.44 222 VAL A C 1
ATOM 1790 O O . VAL A 1 222 ? -1.123 16.821 -2.241 1.00 97.44 222 VAL A O 1
ATOM 1793 N N . LYS A 1 223 ? 0.027 14.927 -1.817 1.00 96.06 223 LYS A N 1
ATOM 1794 C CA . LYS A 1 223 ? 1.047 15.567 -0.968 1.00 96.06 223 LYS A CA 1
ATOM 1795 C C . LYS A 1 223 ? 1.811 16.655 -1.721 1.00 96.06 223 LYS A C 1
ATOM 1797 O O . LYS A 1 223 ? 2.007 17.737 -1.179 1.00 96.06 223 LYS A O 1
ATOM 1802 N N . LYS A 1 224 ? 2.173 16.415 -2.987 1.00 94.06 224 LYS A N 1
ATOM 1803 C CA . LYS A 1 224 ? 2.827 17.418 -3.849 1.00 94.06 224 LYS A CA 1
ATOM 1804 C C . LYS A 1 224 ? 1.947 18.648 -4.102 1.00 94.06 224 LYS A C 1
ATOM 1806 O O . LYS A 1 224 ? 2.460 19.738 -4.333 1.00 94.06 224 LYS A O 1
ATOM 1811 N N . SER A 1 225 ? 0.629 18.481 -4.014 1.00 91.00 225 SER A N 1
ATOM 1812 C CA . SER A 1 225 ? -0.353 19.566 -4.103 1.00 91.00 225 SER A CA 1
ATOM 1813 C C . SER A 1 225 ? -0.616 20.265 -2.757 1.00 91.00 225 SER A C 1
ATOM 1815 O O . SER A 1 225 ? -1.556 21.053 -2.666 1.00 91.00 225 SER A O 1
ATOM 1817 N N . ASN A 1 226 ? 0.176 19.976 -1.713 1.00 93.75 226 ASN A N 1
ATOM 1818 C CA . ASN A 1 226 ? 0.052 20.515 -0.352 1.00 93.75 226 ASN A CA 1
ATOM 1819 C C . ASN A 1 226 ? -1.335 20.311 0.286 1.00 93.75 226 ASN A C 1
ATOM 1821 O O . ASN A 1 226 ? -1.811 21.162 1.037 1.00 93.75 226 ASN A O 1
ATOM 1825 N N . LYS A 1 227 ? -2.003 19.190 -0.013 1.00 95.50 227 LYS A N 1
ATOM 1826 C CA . LYS A 1 227 ? -3.264 18.796 0.637 1.00 95.50 227 LYS A CA 1
ATOM 1827 C C . LYS A 1 227 ? -3.073 17.522 1.451 1.00 95.50 227 LYS A C 1
ATOM 1829 O O . LYS A 1 227 ? -2.134 16.767 1.210 1.00 95.50 227 LYS A O 1
ATOM 1834 N N . ASP A 1 228 ? -3.986 17.278 2.387 1.00 96.19 228 ASP A N 1
ATOM 1835 C CA . ASP A 1 228 ? -4.008 16.044 3.169 1.00 96.19 228 ASP A CA 1
ATOM 1836 C C . ASP A 1 228 ? -4.593 14.885 2.327 1.00 96.19 228 ASP A C 1
ATOM 1838 O O . ASP A 1 228 ? -5.790 14.891 2.009 1.00 96.19 228 ASP A O 1
ATOM 1842 N N . PRO A 1 229 ? -3.778 13.884 1.937 1.00 96.81 229 PRO A N 1
ATOM 1843 C CA . PRO A 1 229 ? -4.255 12.735 1.174 1.00 96.81 229 PRO A CA 1
ATOM 1844 C C . PRO A 1 229 ? -5.225 11.853 1.954 1.00 96.81 229 PRO A C 1
ATOM 1846 O O . PRO A 1 229 ? -6.136 11.288 1.351 1.00 96.81 229 PRO A O 1
ATOM 1849 N N . TYR A 1 230 ? -5.058 11.717 3.266 1.00 96.25 230 TYR A N 1
ATOM 1850 C CA . TYR A 1 230 ? -5.865 10.811 4.071 1.00 96.25 230 TYR A CA 1
ATOM 1851 C C . TYR A 1 230 ? -7.234 11.409 4.362 1.00 96.25 230 TYR A C 1
ATOM 1853 O O . TYR A 1 230 ? -8.224 10.680 4.341 1.00 96.25 230 TYR A O 1
ATOM 1861 N N . GLU A 1 231 ? -7.328 12.730 4.527 1.00 95.69 231 GLU A N 1
ATOM 1862 C CA . GLU A 1 231 ? -8.623 13.406 4.614 1.00 95.69 231 GLU A CA 1
ATOM 1863 C C . GLU A 1 231 ? -9.438 13.225 3.323 1.00 95.69 231 GLU A C 1
ATOM 1865 O O . GLU A 1 231 ? -10.617 12.856 3.366 1.00 95.69 231 GLU A O 1
ATOM 1870 N N . LEU A 1 232 ? -8.810 13.439 2.163 1.00 96.12 232 LEU A N 1
ATOM 1871 C CA . LEU A 1 232 ? -9.470 13.279 0.867 1.00 96.12 232 LEU A CA 1
ATOM 1872 C C . LEU A 1 232 ? -9.824 11.815 0.583 1.00 96.12 232 LEU A C 1
ATOM 1874 O O . LEU A 1 232 ? -10.940 11.535 0.142 1.00 96.12 232 LEU A O 1
ATOM 1878 N N . LEU A 1 233 ? -8.923 10.879 0.893 1.00 96.44 233 LEU A N 1
ATOM 1879 C CA . LEU A 1 233 ? -9.178 9.446 0.757 1.00 96.44 233 LEU A CA 1
ATOM 1880 C C . LEU A 1 233 ? -10.329 9.010 1.661 1.00 96.44 233 LEU A C 1
ATOM 1882 O O . LEU A 1 233 ? -11.229 8.310 1.206 1.00 96.44 233 LEU A O 1
ATOM 1886 N N . PHE A 1 234 ? -10.344 9.455 2.919 1.00 94.69 234 PHE A N 1
ATOM 1887 C CA . PHE A 1 234 ? -11.424 9.149 3.848 1.00 94.69 234 PHE A CA 1
ATOM 1888 C C . PHE A 1 234 ? -12.773 9.611 3.293 1.00 94.69 234 PHE A C 1
ATOM 1890 O O . PHE A 1 234 ? -13.692 8.802 3.218 1.00 94.69 234 PHE A O 1
ATOM 1897 N N . ARG A 1 235 ? -12.881 10.862 2.819 1.00 91.62 235 ARG A N 1
ATOM 1898 C CA . ARG A 1 235 ? -14.108 11.382 2.183 1.00 91.62 235 ARG A CA 1
ATOM 1899 C C . ARG A 1 235 ? -14.539 10.525 0.991 1.00 91.62 235 ARG A C 1
ATOM 1901 O O . ARG A 1 235 ? -15.712 10.186 0.862 1.00 91.62 235 ARG A O 1
ATOM 1908 N N . GLN A 1 236 ? -13.587 10.153 0.142 1.00 90.62 236 GLN A N 1
ATOM 1909 C CA . GLN A 1 236 ? -13.817 9.329 -1.041 1.00 90.62 236 GLN A CA 1
ATOM 1910 C C . GLN A 1 236 ? -14.361 7.931 -0.693 1.00 90.62 236 GLN A C 1
ATOM 1912 O O . GLN A 1 236 ? -15.304 7.469 -1.339 1.00 90.62 236 GLN A O 1
ATOM 1917 N N . LEU A 1 237 ? -13.804 7.273 0.329 1.00 92.69 237 LEU A N 1
ATOM 1918 C CA . LEU A 1 237 ? -14.266 5.964 0.808 1.00 92.69 237 LEU A CA 1
ATOM 1919 C C . LEU A 1 237 ? -15.621 6.063 1.525 1.00 92.69 237 LEU A C 1
ATOM 1921 O O . LEU A 1 237 ? -16.494 5.221 1.321 1.00 92.69 237 LEU A O 1
ATOM 1925 N N . ASP A 1 238 ? -15.807 7.101 2.339 1.00 89.44 238 ASP A N 1
ATOM 1926 C CA . ASP A 1 238 ? -16.999 7.343 3.159 1.00 89.44 238 ASP A CA 1
ATOM 1927 C C . ASP A 1 238 ? -18.265 7.545 2.321 1.00 89.44 238 ASP A C 1
ATOM 1929 O O . ASP A 1 238 ? -19.324 7.015 2.655 1.00 89.44 238 ASP A O 1
ATOM 1933 N N . LEU A 1 239 ? -18.138 8.229 1.182 1.00 86.00 239 LEU A N 1
ATOM 1934 C CA . LEU A 1 239 ? -19.234 8.428 0.232 1.00 86.00 239 LEU A CA 1
ATOM 1935 C C . LEU A 1 239 ? -19.737 7.127 -0.417 1.00 86.00 239 LEU A C 1
ATOM 1937 O O . LEU A 1 239 ? -20.869 7.097 -0.891 1.00 86.00 239 LEU A O 1
ATOM 1941 N N . ARG A 1 240 ? -18.910 6.074 -0.474 1.00 83.56 240 ARG A N 1
ATOM 1942 C CA . ARG A 1 240 ? -19.173 4.865 -1.279 1.00 83.56 240 ARG A CA 1
ATOM 1943 C C . ARG A 1 240 ? -19.446 3.617 -0.447 1.00 83.56 240 ARG A C 1
ATOM 1945 O O . ARG A 1 240 ? -20.382 2.881 -0.730 1.00 83.56 240 ARG A O 1
ATOM 1952 N N . ALA A 1 241 ? -18.651 3.389 0.594 1.00 79.38 241 ALA A N 1
ATOM 1953 C CA . ALA A 1 241 ? -18.685 2.155 1.377 1.00 79.38 241 ALA A CA 1
ATOM 1954 C C . ALA A 1 241 ? -19.901 2.036 2.309 1.00 79.38 241 ALA A C 1
ATOM 1956 O O . ALA A 1 241 ? -20.244 0.939 2.746 1.00 79.38 241 ALA A O 1
ATOM 1957 N N . GLY A 1 242 ? -20.525 3.162 2.665 1.00 76.25 242 GLY A N 1
ATOM 1958 C CA . GLY A 1 242 ? -21.482 3.235 3.764 1.00 76.25 242 GLY A CA 1
ATOM 1959 C C . GLY A 1 242 ? -20.802 3.133 5.138 1.00 76.25 242 GLY A C 1
ATOM 1960 O O . GLY A 1 242 ? -19.857 2.366 5.347 1.00 76.25 242 GLY A O 1
ATOM 1961 N N . ASP A 1 243 ? -21.317 3.898 6.109 1.00 79.00 243 ASP A N 1
ATOM 1962 C CA . ASP A 1 243 ? -20.682 4.096 7.423 1.00 79.00 243 ASP A CA 1
ATOM 1963 C C . ASP A 1 243 ? -20.338 2.765 8.134 1.00 79.00 243 ASP A C 1
ATOM 1965 O O . ASP A 1 243 ? -19.259 2.636 8.707 1.00 79.00 243 ASP A O 1
ATOM 1969 N N . ALA A 1 244 ? -21.218 1.754 8.080 1.00 82.44 244 ALA A N 1
ATOM 1970 C CA . ALA A 1 244 ? -21.039 0.478 8.787 1.00 82.44 244 ALA A CA 1
ATOM 1971 C C . ALA A 1 244 ? -19.910 -0.395 8.218 1.00 82.44 244 ALA A C 1
ATOM 1973 O O . ALA A 1 244 ? -19.138 -0.989 8.975 1.00 82.44 244 ALA A O 1
ATOM 1974 N N . HIS A 1 245 ? -19.832 -0.512 6.890 1.00 85.38 245 HIS A N 1
ATOM 1975 C CA . HIS A 1 245 ? -18.811 -1.330 6.238 1.00 85.38 245 HIS A CA 1
ATOM 1976 C C . HIS A 1 245 ? -17.435 -0.682 6.410 1.00 85.38 245 HIS A C 1
ATOM 1978 O O . HIS A 1 245 ? -16.503 -1.342 6.876 1.00 85.38 245 HIS A O 1
ATOM 1984 N N . LEU A 1 246 ? -17.342 0.631 6.162 1.00 88.88 246 LEU A N 1
ATOM 1985 C CA . LEU A 1 246 ? -16.109 1.391 6.356 1.00 88.88 246 LEU A CA 1
ATOM 1986 C C . LEU A 1 246 ? -15.620 1.318 7.810 1.00 88.88 246 LEU A C 1
ATOM 1988 O O . LEU A 1 246 ? -14.433 1.108 8.043 1.00 88.88 246 LEU A O 1
ATOM 1992 N N . ALA A 1 247 ? -16.528 1.429 8.790 1.00 87.88 247 ALA A N 1
ATOM 1993 C CA . ALA A 1 247 ? -16.210 1.315 10.219 1.00 87.88 247 ALA A CA 1
ATOM 1994 C C . ALA A 1 247 ? -15.487 0.018 10.568 1.00 87.88 247 ALA A C 1
ATOM 1996 O O . ALA A 1 247 ? -14.441 0.015 11.218 1.00 87.88 247 ALA A O 1
ATOM 1997 N N . LYS A 1 248 ? -16.052 -1.102 10.119 1.00 86.31 248 LYS A N 1
ATOM 1998 C CA . LYS A 1 248 ? -15.486 -2.423 10.379 1.00 86.31 248 LYS A CA 1
ATOM 1999 C C . LYS A 1 248 ? -14.171 -2.614 9.648 1.00 86.31 248 LYS A C 1
ATOM 2001 O O . LYS A 1 248 ? -13.215 -3.097 10.246 1.00 86.31 248 LYS A O 1
ATOM 2006 N N . MET A 1 249 ? -14.125 -2.229 8.376 1.00 89.12 249 MET A N 1
ATOM 2007 C CA . MET A 1 249 ? -12.940 -2.389 7.547 1.00 89.12 249 MET A CA 1
ATOM 2008 C C . MET A 1 249 ? -11.743 -1.640 8.143 1.00 89.12 249 MET A C 1
ATOM 2010 O O . MET A 1 249 ? -10.685 -2.240 8.298 1.00 89.12 249 MET A O 1
ATOM 2014 N N . LEU A 1 250 ? -11.909 -0.376 8.546 1.00 89.62 250 LEU A N 1
ATOM 2015 C CA . LEU A 1 250 ? -10.825 0.405 9.149 1.00 89.62 250 LEU A CA 1
ATOM 2016 C C . LEU A 1 250 ? -10.429 -0.129 10.533 1.00 89.62 250 LEU A C 1
ATOM 2018 O O . LEU A 1 250 ? -9.240 -0.245 10.820 1.00 89.62 250 LEU A O 1
ATOM 2022 N N . ALA A 1 251 ? -11.398 -0.525 11.365 1.00 84.19 251 ALA A N 1
ATOM 2023 C CA . ALA A 1 251 ? -11.129 -1.090 12.689 1.00 84.19 251 ALA A CA 1
ATOM 2024 C C . ALA A 1 251 ? -10.339 -2.412 12.642 1.00 84.19 251 ALA A C 1
ATOM 2026 O O . ALA A 1 251 ? -9.461 -2.644 13.475 1.00 84.19 251 ALA A O 1
ATOM 2027 N N . LEU A 1 252 ? -10.656 -3.287 11.683 1.00 83.56 252 LEU A N 1
ATOM 2028 C CA . LEU A 1 252 ? -9.945 -4.551 11.470 1.00 83.56 252 LEU A CA 1
ATOM 2029 C C . LEU A 1 252 ? -8.619 -4.330 10.741 1.00 83.56 252 LEU A C 1
ATOM 2031 O O . LEU A 1 252 ? -7.602 -4.919 11.104 1.00 83.56 252 LEU A O 1
ATOM 2035 N N . GLY A 1 253 ? -8.635 -3.453 9.740 1.00 82.88 253 GLY A N 1
ATOM 2036 C CA . GLY A 1 253 ? -7.490 -3.068 8.931 1.00 82.88 253 GLY A CA 1
ATOM 2037 C C . GLY A 1 253 ? -6.353 -2.485 9.749 1.00 82.88 253 GLY A C 1
ATOM 2038 O O . GLY A 1 253 ? -5.218 -2.904 9.567 1.00 82.88 253 GLY A O 1
ATOM 2039 N N . ALA A 1 254 ? -6.663 -1.607 10.709 1.00 76.06 254 ALA A N 1
ATOM 2040 C CA . ALA A 1 254 ? -5.683 -0.981 11.599 1.00 76.06 254 ALA A CA 1
ATOM 2041 C C . ALA A 1 254 ? -4.904 -1.986 12.467 1.00 76.06 254 ALA A C 1
ATOM 2043 O O . ALA A 1 254 ? -3.868 -1.642 13.026 1.00 76.06 254 ALA A O 1
ATOM 2044 N N . LYS A 1 255 ? -5.392 -3.226 12.586 1.00 72.81 255 LYS A N 1
ATOM 2045 C CA . LYS A 1 255 ? -4.740 -4.322 13.317 1.00 72.81 255 LYS A CA 1
ATOM 2046 C C . LYS A 1 255 ? -4.045 -5.324 12.381 1.00 72.81 255 LYS A C 1
ATOM 2048 O O . LYS A 1 255 ? -3.678 -6.408 12.822 1.00 72.81 255 LYS A O 1
ATOM 2053 N N . SER A 1 256 ? -3.918 -5.015 11.088 1.00 75.44 256 SER A N 1
ATOM 2054 C CA . SER A 1 256 ? -3.426 -5.940 10.061 1.00 75.44 256 SER A CA 1
ATOM 2055 C C . SER A 1 256 ? -2.508 -5.255 9.045 1.00 75.44 256 SER A C 1
ATOM 2057 O O . SER A 1 256 ? -2.617 -4.058 8.814 1.00 75.44 256 SER A O 1
ATOM 2059 N N . ASN A 1 257 ? -1.666 -6.029 8.360 1.00 76.44 257 ASN A N 1
ATOM 2060 C CA . ASN A 1 257 ? -0.838 -5.572 7.234 1.00 76.44 257 ASN A CA 1
ATOM 2061 C C . ASN A 1 257 ? -1.506 -5.820 5.865 1.00 76.44 257 ASN A C 1
ATOM 2063 O O . ASN A 1 257 ? -0.830 -6.039 4.864 1.00 76.44 257 ASN A O 1
ATOM 2067 N N . LYS A 1 258 ? -2.845 -5.866 5.820 1.00 81.50 258 LYS A N 1
ATOM 2068 C CA . LYS A 1 258 ? -3.600 -6.290 4.629 1.00 81.50 258 LYS A CA 1
ATOM 2069 C C . LYS A 1 258 ? -3.712 -5.226 3.534 1.00 81.50 258 LYS A C 1
ATOM 2071 O O . LYS A 1 258 ? -4.059 -5.583 2.410 1.00 81.50 258 LYS A O 1
ATOM 2076 N N . PHE A 1 259 ? -3.481 -3.958 3.859 1.00 89.81 259 PHE A N 1
ATOM 2077 C CA . PHE A 1 259 ? -3.627 -2.823 2.946 1.00 89.81 259 PHE A CA 1
ATOM 2078 C C . PHE A 1 259 ? -2.273 -2.291 2.497 1.00 89.81 259 PHE A C 1
ATOM 2080 O O . PHE A 1 259 ? -1.277 -2.461 3.195 1.00 89.81 259 PHE A O 1
ATOM 2087 N N . VAL A 1 260 ? -2.246 -1.626 1.339 1.00 90.44 260 VAL A N 1
ATOM 2088 C CA . VAL A 1 260 ? -1.005 -1.033 0.808 1.00 90.44 260 VAL A CA 1
ATOM 2089 C C . VAL A 1 260 ? -0.576 0.222 1.575 1.00 90.44 260 VAL A C 1
ATOM 2091 O O . VAL A 1 260 ? 0.531 0.716 1.376 1.00 90.44 260 VAL A O 1
ATOM 2094 N N . ILE A 1 261 ? -1.442 0.727 2.459 1.00 91.06 261 ILE A N 1
ATOM 2095 C CA . ILE A 1 261 ? -1.189 1.851 3.359 1.00 91.06 261 ILE A CA 1
ATOM 2096 C C . ILE A 1 261 ? -1.567 1.491 4.794 1.00 91.06 261 ILE A C 1
ATOM 2098 O O . ILE A 1 261 ? -2.454 0.665 5.031 1.00 91.06 261 ILE A O 1
ATOM 2102 N N . GLU A 1 262 ? -0.953 2.171 5.759 1.00 89.62 262 GLU A N 1
ATOM 2103 C CA . GLU A 1 262 ? -1.468 2.185 7.124 1.00 89.62 262 GLU A CA 1
ATOM 2104 C C . GLU A 1 262 ? -2.792 2.953 7.168 1.00 89.62 262 GLU A C 1
ATOM 2106 O O . GLU A 1 262 ? -2.914 4.059 6.644 1.00 89.62 262 GLU A O 1
ATOM 2111 N N . VAL A 1 263 ? -3.807 2.365 7.801 1.00 89.69 263 VAL A N 1
ATOM 2112 C CA . VAL A 1 263 ? -5.159 2.950 7.867 1.00 89.69 263 VAL A CA 1
ATOM 2113 C C . VAL A 1 263 ? -5.473 3.589 9.220 1.00 89.69 263 VAL A C 1
ATOM 2115 O O . VAL A 1 263 ? -6.626 3.911 9.504 1.00 89.69 263 VAL A O 1
ATOM 2118 N N . SER A 1 264 ? -4.459 3.779 10.066 1.00 86.75 264 SER A N 1
ATOM 2119 C CA . SER A 1 264 ? -4.575 4.403 11.390 1.00 86.75 264 SER A CA 1
ATOM 2120 C C . SER A 1 264 ? -5.103 5.839 11.300 1.00 86.75 264 SER A C 1
ATOM 2122 O O . SER A 1 264 ? -6.007 6.203 12.052 1.00 86.75 264 SER A O 1
ATOM 2124 N N . GLU A 1 265 ? -4.617 6.621 10.333 1.00 89.62 265 GLU A N 1
ATOM 2125 C CA . GLU A 1 265 ? -5.083 7.988 10.073 1.00 89.62 265 GLU A CA 1
ATOM 2126 C C . GLU A 1 265 ? -6.541 8.017 9.589 1.00 89.62 265 GLU A C 1
ATOM 2128 O O . GLU A 1 265 ? -7.360 8.760 10.130 1.00 89.62 265 GLU A O 1
ATOM 2133 N N . LEU A 1 266 ? -6.913 7.135 8.651 1.00 93.25 266 LEU A N 1
ATOM 2134 C CA . LEU A 1 266 ? -8.304 6.995 8.192 1.00 93.25 266 LEU A CA 1
ATOM 2135 C C . LEU A 1 266 ? -9.239 6.602 9.343 1.00 93.25 266 LEU A C 1
ATOM 2137 O O . LEU A 1 266 ? -10.344 7.130 9.472 1.00 93.25 266 LEU A O 1
ATOM 2141 N N . HIS A 1 267 ? -8.789 5.694 10.209 1.00 88.88 267 HIS A N 1
ATOM 2142 C CA . HIS A 1 267 ? -9.521 5.286 11.402 1.00 88.88 267 HIS A CA 1
ATOM 2143 C C . HIS A 1 267 ? -9.670 6.454 12.394 1.00 88.88 267 HIS A C 1
ATOM 2145 O O . HIS A 1 267 ? -10.754 6.659 12.938 1.00 88.88 267 HIS A O 1
ATOM 2151 N N . ALA A 1 268 ? -8.635 7.275 12.593 1.00 89.00 268 ALA A N 1
ATOM 2152 C CA . ALA A 1 268 ? -8.713 8.466 13.440 1.00 89.00 268 ALA A CA 1
ATOM 2153 C C . ALA A 1 268 ? -9.706 9.508 12.893 1.00 89.00 268 ALA A C 1
ATOM 2155 O O . ALA A 1 268 ? -10.540 10.012 13.649 1.00 89.00 268 ALA A O 1
ATOM 2156 N N . LEU A 1 269 ? -9.680 9.775 11.582 1.00 92.81 269 LEU A N 1
ATOM 2157 C CA . LEU A 1 269 ? -10.641 10.654 10.904 1.00 92.81 269 LEU A CA 1
ATOM 2158 C C . LEU A 1 269 ? -12.080 10.157 11.079 1.00 92.81 269 LEU A C 1
ATOM 2160 O O . LEU A 1 269 ? -12.986 10.937 11.390 1.00 92.81 269 LEU A O 1
ATOM 2164 N N . GLN A 1 270 ? -12.280 8.844 10.972 1.00 91.69 270 GLN A N 1
ATOM 2165 C CA . GLN A 1 270 ? -13.576 8.226 11.205 1.00 91.69 270 GLN A CA 1
ATOM 2166 C C . GLN A 1 270 ? -14.080 8.431 12.642 1.00 91.69 270 GLN A C 1
ATOM 2168 O O . GLN A 1 270 ? -15.237 8.807 12.844 1.00 91.69 270 GLN A O 1
ATOM 2173 N N . TYR A 1 271 ? -13.217 8.253 13.645 1.00 88.88 271 TYR A N 1
ATOM 2174 C CA . TYR A 1 271 ? -13.563 8.540 15.041 1.00 88.88 271 TYR A CA 1
ATOM 2175 C C . TYR A 1 271 ? -13.938 10.004 15.255 1.00 88.88 271 TYR A C 1
ATOM 2177 O O . TYR A 1 271 ? -14.942 10.291 15.910 1.00 88.88 271 TYR A O 1
ATOM 2185 N N . SER A 1 272 ? -13.156 10.926 14.694 1.00 90.19 272 SER A N 1
ATOM 2186 C CA . SER A 1 272 ? -13.422 12.363 14.778 1.00 90.19 272 SER A CA 1
ATOM 2187 C C . SER A 1 272 ? -14.786 12.712 14.179 1.00 90.19 272 SER A C 1
ATOM 2189 O O . SER A 1 272 ? -15.555 13.451 14.798 1.00 90.19 272 SER A O 1
ATOM 2191 N N . LYS A 1 273 ? -15.149 12.103 13.040 1.00 91.62 273 LYS A N 1
ATOM 2192 C CA . LYS A 1 273 ? -16.489 12.217 12.438 1.00 91.62 273 LYS A CA 1
ATOM 2193 C C . LYS A 1 273 ? -17.588 11.703 13.378 1.00 91.62 273 LYS A C 1
ATOM 2195 O O . LYS A 1 273 ? -18.625 12.348 13.526 1.00 91.62 273 LYS A O 1
ATOM 2200 N N . TRP A 1 274 ? -17.404 10.548 14.018 1.00 91.88 274 TRP A N 1
ATOM 2201 C CA . TRP A 1 274 ? -18.413 10.000 14.936 1.00 91.88 274 TRP A CA 1
ATOM 2202 C C . TRP A 1 274 ? -18.605 10.847 16.196 1.00 91.88 274 TRP A C 1
ATOM 2204 O O . TRP A 1 274 ? -19.729 10.967 16.694 1.00 91.88 274 TRP A O 1
ATOM 2214 N N . LEU A 1 275 ? -17.522 11.422 16.725 1.00 88.75 275 LEU A N 1
ATOM 2215 C CA . LEU A 1 275 ? -17.568 12.305 17.889 1.00 88.75 275 LEU A CA 1
ATOM 2216 C C . LEU A 1 275 ? -18.226 13.647 17.544 1.00 88.75 275 LEU A C 1
ATOM 2218 O O . LEU A 1 275 ? -19.090 14.099 18.296 1.00 88.75 275 LEU A O 1
ATOM 2222 N N . SER A 1 276 ? -17.911 14.239 16.386 1.00 91.38 276 SER A N 1
ATOM 2223 C CA . SER A 1 276 ? -18.512 15.509 15.951 1.00 91.38 276 SER A CA 1
ATOM 2224 C C . SER A 1 276 ? -20.014 15.388 15.684 1.00 91.38 276 SER A C 1
ATOM 2226 O O . SER A 1 276 ? -20.785 16.265 16.071 1.00 91.38 276 SER A O 1
ATOM 2228 N N . LYS A 1 277 ? -20.457 14.254 15.123 1.00 90.69 277 LYS A N 1
ATOM 2229 C CA . LYS A 1 277 ? -21.882 13.926 14.949 1.00 90.69 277 LYS A CA 1
ATOM 2230 C C . LYS A 1 277 ? -22.601 13.563 16.255 1.00 90.69 277 LYS A C 1
ATOM 2232 O O . LYS A 1 277 ? -23.807 13.334 16.234 1.00 90.69 277 LYS A O 1
ATOM 2237 N N . LYS A 1 278 ? -21.884 13.477 17.384 1.00 88.69 278 LYS A N 1
ATOM 2238 C CA . LYS A 1 278 ? -22.419 13.124 18.711 1.00 88.69 278 LYS A CA 1
ATOM 2239 C C . LYS A 1 278 ? -23.244 11.825 18.726 1.00 88.69 278 LYS A C 1
ATOM 2241 O O . LYS A 1 278 ? -24.142 11.688 19.558 1.00 88.69 278 LYS A O 1
ATOM 2246 N N . LEU A 1 279 ? -22.908 10.852 17.872 1.00 91.06 279 LEU A N 1
ATOM 2247 C CA . LEU A 1 279 ? -23.648 9.586 17.722 1.00 91.06 279 LEU A CA 1
ATOM 2248 C C . LEU A 1 279 ? -23.839 8.865 19.068 1.00 91.06 279 LEU A C 1
ATOM 2250 O O . LEU A 1 279 ? -22.972 8.911 19.938 1.00 91.06 279 LEU A O 1
ATOM 2254 N N . SER A 1 280 ? -24.981 8.219 19.303 1.00 94.69 280 SER A N 1
ATOM 2255 C CA . SER A 1 280 ? -25.193 7.515 20.576 1.00 94.69 280 SER A CA 1
ATOM 2256 C C . SER A 1 280 ? -24.338 6.242 20.656 1.00 94.69 280 SER A C 1
ATOM 2258 O O . SER A 1 280 ? -23.991 5.641 19.637 1.00 94.69 280 SER A O 1
ATOM 2260 N N . ALA A 1 281 ? -24.009 5.806 21.876 1.00 96.06 281 ALA A N 1
ATOM 2261 C CA . ALA A 1 281 ? -23.297 4.544 22.090 1.00 96.06 281 ALA A CA 1
ATOM 2262 C C . ALA A 1 281 ? -24.079 3.345 21.520 1.00 96.06 281 ALA A C 1
ATOM 2264 O O . ALA A 1 281 ? -23.481 2.444 20.937 1.00 96.06 281 ALA A O 1
ATOM 2265 N N . ASP A 1 282 ? -25.410 3.378 21.622 1.00 96.88 282 ASP A N 1
ATOM 2266 C CA . ASP A 1 282 ? -26.315 2.374 21.053 1.00 96.88 282 ASP A CA 1
ATOM 2267 C C . ASP A 1 282 ? -26.325 2.395 19.516 1.00 96.88 282 ASP A C 1
ATOM 2269 O O . ASP A 1 282 ? -26.241 1.353 18.867 1.00 96.88 282 ASP A O 1
ATOM 2273 N N . TYR A 1 283 ? -26.339 3.583 18.903 1.00 94.81 283 TYR A N 1
ATOM 2274 C CA . TYR A 1 283 ? -26.209 3.702 17.451 1.00 94.81 283 TYR A CA 1
ATOM 2275 C C . TYR A 1 283 ? -24.888 3.094 16.973 1.00 94.81 283 TYR A C 1
ATOM 2277 O O . TYR A 1 283 ? -24.881 2.287 16.047 1.00 94.81 283 TYR A O 1
ATOM 2285 N N . MET A 1 284 ? -23.775 3.417 17.639 1.00 94.12 284 MET A N 1
ATOM 2286 C CA . MET A 1 284 ? -22.461 2.864 17.300 1.00 94.12 284 MET A CA 1
ATOM 2287 C C . MET A 1 284 ? -22.381 1.347 17.500 1.00 94.12 284 MET A C 1
ATOM 2289 O O . MET A 1 284 ? -21.763 0.658 16.687 1.00 94.12 284 MET A O 1
ATOM 2293 N N . PHE A 1 285 ? -23.039 0.816 18.532 1.00 95.75 285 PHE A N 1
ATOM 2294 C CA . PHE A 1 285 ? -23.149 -0.624 18.764 1.00 95.75 285 PHE A CA 1
ATOM 2295 C C . PHE A 1 285 ? -23.824 -1.336 17.580 1.00 95.75 285 PHE A C 1
ATOM 2297 O O . PHE A 1 285 ? -23.321 -2.345 17.071 1.00 95.75 285 PHE A O 1
ATOM 2304 N N . ASN A 1 286 ? -24.929 -0.768 17.087 1.00 93.81 286 ASN A N 1
ATOM 2305 C CA . ASN A 1 286 ? -25.653 -1.280 15.925 1.00 93.81 286 ASN A CA 1
ATOM 2306 C C . ASN A 1 286 ? -24.882 -1.071 14.609 1.00 93.81 286 ASN A C 1
ATOM 2308 O O . ASN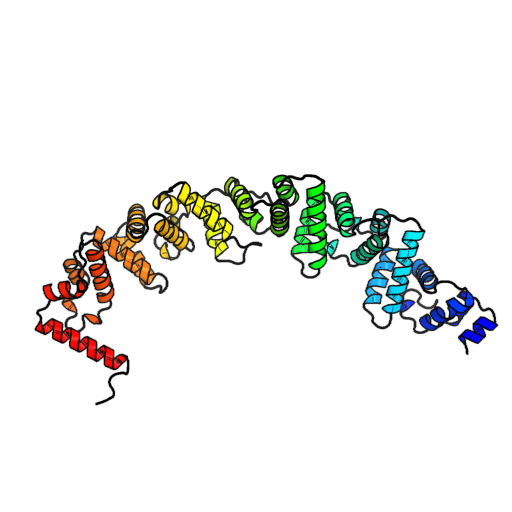 A 1 286 ? -24.848 -1.979 13.778 1.00 93.81 286 ASN A O 1
ATOM 2312 N N . LEU A 1 287 ? -24.208 0.072 14.434 1.00 91.94 287 LEU A N 1
ATOM 2313 C CA . LEU A 1 287 ? -23.392 0.389 13.255 1.00 91.94 287 LEU A CA 1
ATOM 2314 C C . LEU A 1 287 ? -22.259 -0.629 13.061 1.00 91.94 287 LEU A C 1
ATOM 2316 O O . LEU A 1 287 ? -22.057 -1.156 11.968 1.00 91.94 287 LEU A O 1
ATOM 2320 N N . LEU A 1 288 ? -21.566 -0.966 14.150 1.00 92.19 288 LEU A N 1
ATOM 2321 C CA . LEU A 1 288 ? -20.529 -2.001 14.179 1.00 92.19 288 LEU A CA 1
ATOM 2322 C C . LEU A 1 288 ? -21.116 -3.424 14.163 1.00 92.19 288 LEU A C 1
ATOM 2324 O O . LEU A 1 288 ? -20.374 -4.405 14.149 1.00 92.19 288 LEU A O 1
ATOM 2328 N N . GLN A 1 289 ? -22.445 -3.547 14.102 1.00 92.25 289 GLN A N 1
ATOM 2329 C CA . GLN A 1 289 ? -23.225 -4.784 14.085 1.00 92.25 289 GLN A CA 1
ATOM 2330 C C . GLN A 1 289 ? -22.825 -5.759 15.200 1.00 92.25 289 GLN A C 1
ATOM 2332 O O . GLN A 1 289 ? -22.858 -6.972 14.998 1.00 92.25 289 GLN A O 1
ATOM 2337 N N . LEU A 1 290 ? -22.462 -5.232 16.371 1.00 93.75 290 LEU A N 1
ATOM 2338 C CA . LEU A 1 290 ? -22.039 -6.026 17.524 1.00 93.75 290 LEU A CA 1
ATOM 2339 C C . LEU A 1 290 ? -23.142 -6.976 18.008 1.00 93.75 290 LEU A C 1
ATOM 2341 O O . LEU A 1 290 ? -22.859 -8.077 18.470 1.00 93.75 290 LEU A O 1
ATOM 2345 N N . LYS A 1 291 ? -24.409 -6.603 17.803 1.00 90.94 291 LYS A N 1
ATOM 2346 C CA . LYS A 1 291 ? -25.571 -7.460 18.070 1.00 90.94 291 LYS A CA 1
ATOM 2347 C C . LYS A 1 291 ? -25.519 -8.810 17.343 1.00 90.94 291 LYS A C 1
ATOM 2349 O O . LYS A 1 291 ? -26.011 -9.802 17.867 1.00 90.94 291 LYS A O 1
ATOM 2354 N N . LYS A 1 292 ? -24.919 -8.876 16.145 1.00 91.25 292 LYS A N 1
ATOM 2355 C CA . LYS A 1 292 ? -24.852 -10.120 15.354 1.00 91.25 292 LYS A CA 1
ATOM 2356 C C . LYS A 1 292 ? -23.983 -11.198 16.005 1.00 91.25 292 LYS A C 1
ATOM 2358 O O . LYS A 1 292 ? -24.099 -12.359 15.633 1.00 91.25 292 LYS A O 1
ATOM 2363 N N . ASN A 1 293 ? -23.121 -10.827 16.951 1.00 90.06 293 ASN A N 1
ATOM 2364 C CA . ASN A 1 293 ? -22.282 -11.770 17.679 1.00 90.06 293 ASN A CA 1
ATOM 2365 C C . ASN A 1 293 ? -23.053 -12.555 18.758 1.00 90.06 293 ASN A C 1
ATOM 2367 O O . ASN A 1 293 ? -22.534 -13.569 19.222 1.00 90.06 293 ASN A O 1
ATOM 2371 N N . GLY A 1 294 ? -24.259 -12.114 19.146 1.00 91.50 294 GLY A N 1
ATOM 2372 C CA . GLY A 1 294 ? -25.040 -12.736 20.219 1.00 91.50 294 GLY A CA 1
ATOM 2373 C C . GLY A 1 294 ? -24.218 -12.894 21.502 1.00 91.50 294 GLY A C 1
ATOM 2374 O O . GLY A 1 294 ? -23.450 -12.003 21.869 1.00 91.50 294 GLY A O 1
ATOM 2375 N N . ASP A 1 295 ? -24.303 -14.069 22.122 1.00 89.56 295 ASP A N 1
ATOM 2376 C CA . ASP A 1 295 ? -23.567 -14.413 23.347 1.00 89.56 295 ASP A CA 1
ATOM 2377 C C . ASP A 1 295 ? -22.033 -14.347 23.169 1.00 89.56 295 ASP A C 1
ATOM 2379 O O . ASP A 1 295 ? -21.299 -14.133 24.130 1.00 89.56 295 ASP A O 1
ATOM 2383 N N . LYS A 1 296 ? -21.523 -14.420 21.928 1.00 91.38 296 LYS A N 1
ATOM 2384 C CA . LYS A 1 296 ? -20.089 -14.281 21.600 1.00 91.38 296 LYS A CA 1
ATOM 2385 C C . LYS A 1 296 ? -19.655 -12.830 21.361 1.00 91.38 296 LYS A C 1
ATOM 2387 O O . LYS A 1 296 ? -18.663 -12.575 20.677 1.00 91.38 296 LYS A O 1
ATOM 2392 N N . LEU A 1 297 ? -20.389 -11.847 21.883 1.00 94.69 297 LEU A N 1
ATOM 2393 C CA . LEU A 1 297 ? -20.060 -10.422 21.749 1.00 94.69 297 LEU A CA 1
ATOM 2394 C C . LEU A 1 297 ? -18.618 -10.097 22.164 1.00 94.69 297 LEU A C 1
ATOM 2396 O O . LEU A 1 297 ? -17.939 -9.337 21.474 1.00 94.69 297 LEU A O 1
ATOM 2400 N N . PHE A 1 298 ? -18.154 -10.685 23.268 1.00 93.25 298 PHE A N 1
ATOM 2401 C CA . PHE A 1 298 ? -16.813 -10.461 23.818 1.00 93.25 298 PHE A CA 1
ATOM 2402 C C . PHE A 1 298 ? -15.679 -11.040 22.963 1.00 93.25 298 PHE A C 1
ATOM 2404 O O . PHE A 1 298 ? -14.521 -10.696 23.181 1.00 93.25 298 PHE A O 1
ATOM 2411 N N . ASP A 1 299 ? -16.009 -11.844 21.949 1.00 90.50 299 ASP A N 1
ATOM 2412 C CA . ASP A 1 299 ? -15.072 -12.312 20.921 1.00 90.50 299 ASP A CA 1
ATOM 2413 C C . ASP A 1 299 ? -15.034 -11.406 19.688 1.00 90.50 299 ASP A C 1
ATOM 2415 O O . ASP A 1 299 ? -14.270 -11.647 18.751 1.00 90.50 299 ASP A O 1
ATOM 2419 N N . SER A 1 300 ? -15.869 -10.364 19.643 1.00 91.69 300 SER A N 1
ATOM 2420 C CA . SER A 1 300 ? -15.959 -9.516 18.464 1.00 91.69 300 SER A CA 1
ATOM 2421 C C . SER A 1 300 ? -14.675 -8.701 18.266 1.00 91.69 300 SER A C 1
ATOM 2423 O O . SER A 1 300 ? -14.291 -7.915 19.139 1.00 91.69 300 SER A O 1
ATOM 2425 N N . PRO A 1 301 ? -14.034 -8.777 17.086 1.00 88.75 301 PRO A N 1
ATOM 2426 C CA . PRO A 1 301 ? -12.770 -8.083 16.832 1.00 88.75 301 PRO A CA 1
ATOM 2427 C C . PRO A 1 301 ? -12.909 -6.549 16.778 1.00 88.75 301 PRO A C 1
ATOM 2429 O O . PRO A 1 301 ? -11.907 -5.829 16.875 1.00 88.75 301 PRO A O 1
ATOM 2432 N N . VAL A 1 302 ? -14.146 -6.049 16.655 1.00 91.12 302 VAL A N 1
ATOM 2433 C CA . VAL A 1 302 ? -14.496 -4.619 16.657 1.00 91.12 302 VAL A CA 1
ATOM 2434 C C . VAL A 1 302 ? -15.087 -4.143 17.991 1.00 91.12 302 VAL A C 1
ATOM 2436 O O . VAL A 1 302 ? -15.428 -2.967 18.111 1.00 91.12 302 VAL A O 1
ATOM 2439 N N . LEU A 1 303 ? -15.173 -5.006 19.016 1.00 92.88 303 LEU A N 1
ATOM 2440 C CA . LEU A 1 303 ? -15.660 -4.609 20.344 1.00 92.88 303 LEU A CA 1
ATOM 2441 C C . LEU A 1 303 ? -14.798 -3.497 20.945 1.00 92.88 303 LEU A C 1
ATOM 2443 O O . LEU A 1 303 ? -15.331 -2.505 21.433 1.00 92.88 303 LEU A O 1
ATOM 2447 N N . SER A 1 304 ? -13.471 -3.618 20.830 1.00 90.50 304 SER A N 1
ATOM 2448 C CA . SER A 1 304 ? -12.538 -2.599 21.323 1.00 90.50 304 SER A CA 1
ATOM 2449 C C . SER A 1 304 ? -12.804 -1.228 20.702 1.00 90.50 304 SER A C 1
ATOM 2451 O O . SER A 1 304 ? -12.679 -0.215 21.377 1.00 90.50 304 SER A O 1
ATOM 2453 N N . THR A 1 305 ? -13.203 -1.192 19.426 1.00 90.50 305 THR A N 1
ATOM 2454 C CA . THR A 1 305 ? -13.528 0.051 18.720 1.00 90.50 305 THR A CA 1
ATOM 2455 C C . THR A 1 305 ? -14.754 0.717 19.339 1.00 90.50 305 THR A C 1
ATOM 2457 O O . THR A 1 305 ? -14.757 1.915 19.615 1.00 90.50 305 THR A O 1
ATOM 2460 N N . TRP A 1 306 ? -15.791 -0.064 19.633 1.00 94.44 306 TRP A N 1
ATOM 2461 C CA . TRP A 1 306 ? -16.964 0.455 20.327 1.00 94.44 306 TRP A CA 1
ATOM 2462 C C . TRP A 1 306 ? -16.638 0.919 21.752 1.00 94.44 306 TRP A C 1
ATOM 2464 O O . TRP A 1 306 ? -16.979 2.044 22.112 1.00 94.44 306 TRP A O 1
ATOM 2474 N N . SER A 1 307 ? -15.917 0.114 22.537 1.00 93.56 307 SER A N 1
ATOM 2475 C CA . SER A 1 307 ? -15.508 0.474 23.902 1.00 93.56 307 SER A CA 1
ATOM 2476 C C . SER A 1 307 ? -14.687 1.765 23.941 1.00 93.56 307 SER A C 1
ATOM 2478 O O . SER A 1 307 ? -14.970 2.649 24.745 1.00 93.56 307 SER A O 1
ATOM 2480 N N . SER A 1 308 ? -13.715 1.928 23.038 1.00 91.44 308 SER A N 1
ATOM 2481 C CA . SER A 1 308 ? -12.923 3.159 22.935 1.00 91.44 308 SER A CA 1
ATOM 2482 C C . SER A 1 308 ? -13.764 4.370 22.530 1.00 91.44 308 SER A C 1
ATOM 2484 O O . SER A 1 308 ? -13.522 5.472 23.024 1.00 91.44 308 SER A O 1
ATOM 2486 N N . TYR A 1 309 ? -14.757 4.190 21.653 1.00 93.19 309 TYR A N 1
ATOM 2487 C CA . TYR A 1 309 ? -15.699 5.257 21.315 1.00 93.19 309 TYR A CA 1
ATOM 2488 C C . TYR A 1 309 ? -16.501 5.703 22.542 1.00 93.19 309 TYR A C 1
ATOM 2490 O O . TYR A 1 309 ? -16.584 6.900 22.819 1.00 93.19 309 TYR A O 1
ATOM 2498 N N . VAL A 1 310 ? -17.050 4.749 23.300 1.00 95.56 310 VAL A N 1
ATOM 2499 C CA . VAL A 1 310 ? -17.829 5.033 24.512 1.00 95.56 310 VAL A CA 1
ATOM 2500 C C . VAL A 1 310 ? -16.974 5.740 25.565 1.00 95.56 310 VAL A C 1
ATOM 2502 O O . VAL A 1 310 ? -17.411 6.760 26.094 1.00 95.56 310 VAL A O 1
ATOM 2505 N N . ALA A 1 311 ? -15.740 5.280 25.789 1.00 93.50 311 ALA A N 1
ATOM 2506 C CA . ALA A 1 311 ? -14.807 5.899 26.730 1.00 93.50 311 ALA A CA 1
ATOM 2507 C C . ALA A 1 311 ? -14.470 7.355 26.389 1.00 93.50 311 ALA A C 1
ATOM 2509 O O . ALA A 1 311 ? -14.426 8.205 27.272 1.00 93.50 311 ALA A O 1
ATOM 2510 N N . LYS A 1 312 ? -14.288 7.674 25.102 1.00 91.31 312 LYS A N 1
ATOM 2511 C CA . LYS A 1 312 ? -14.064 9.061 24.666 1.00 91.31 312 LYS A CA 1
ATOM 2512 C C . LYS A 1 312 ? -15.322 9.919 24.764 1.00 91.31 312 LYS A C 1
ATOM 2514 O O . LYS A 1 312 ? -15.222 11.114 25.020 1.00 91.31 312 LYS A O 1
ATOM 2519 N N . LYS A 1 313 ? -16.493 9.329 24.518 1.00 90.56 313 LYS A N 1
ATOM 2520 C CA . LYS A 1 313 ? -17.774 10.039 24.558 1.00 90.56 313 LYS A CA 1
ATOM 2521 C C . LYS A 1 313 ? -18.183 10.393 25.990 1.00 90.56 313 LYS A C 1
ATOM 2523 O O . LYS A 1 313 ? -18.617 11.517 26.212 1.00 90.56 313 LYS A O 1
ATOM 2528 N N . ASN A 1 314 ? -18.038 9.448 26.922 1.00 90.12 314 ASN A N 1
ATOM 2529 C CA . ASN A 1 314 ? -18.458 9.568 28.320 1.00 90.12 314 ASN A CA 1
ATOM 2530 C C . ASN A 1 314 ? -17.319 9.164 29.282 1.00 90.12 314 ASN A C 1
ATOM 2532 O O . ASN A 1 314 ? -17.413 8.110 29.918 1.00 90.12 314 ASN A O 1
ATOM 2536 N N . PRO A 1 315 ? -16.245 9.969 29.399 1.00 90.12 315 PRO A N 1
ATOM 2537 C CA . PRO A 1 315 ? -15.119 9.644 30.273 1.00 90.12 315 PRO A CA 1
ATOM 2538 C C . PRO A 1 315 ? -15.554 9.480 31.737 1.00 90.12 315 PRO A C 1
ATOM 2540 O O . PRO A 1 315 ? -16.254 10.339 32.273 1.00 90.12 315 PRO A O 1
ATOM 2543 N N . GLY A 1 316 ? -15.144 8.387 32.383 1.00 86.56 316 GLY A N 1
ATOM 2544 C CA . GLY A 1 316 ? -15.474 8.064 33.776 1.00 86.56 316 GLY A CA 1
ATOM 2545 C C . GLY A 1 316 ? -16.851 7.417 33.972 1.00 86.56 316 GLY A C 1
ATOM 2546 O O . GLY A 1 316 ? -17.187 7.014 35.083 1.00 86.56 316 GLY A O 1
ATOM 2547 N N . ARG A 1 317 ? -17.656 7.309 32.909 1.00 89.62 317 ARG A N 1
ATOM 2548 C CA . ARG A 1 317 ? -18.967 6.632 32.894 1.00 89.62 317 ARG A CA 1
ATOM 2549 C C . ARG A 1 317 ? -19.081 5.644 31.737 1.00 89.62 317 ARG A C 1
ATOM 2551 O O . ARG A 1 317 ? -20.177 5.335 31.260 1.00 89.62 317 ARG A O 1
ATOM 2558 N N . GLU A 1 318 ? -17.946 5.160 31.249 1.00 93.38 318 GLU A N 1
ATOM 2559 C CA . GLU A 1 318 ? -17.895 4.268 30.102 1.00 93.38 318 GLU A CA 1
ATOM 2560 C C . GLU A 1 318 ? -18.554 2.920 30.377 1.00 93.38 318 GLU A C 1
ATOM 2562 O O . GLU A 1 318 ? -19.317 2.455 29.537 1.00 93.38 318 GLU A O 1
ATOM 2567 N N . ASP A 1 319 ? -18.330 2.336 31.555 1.00 92.94 319 ASP A N 1
ATOM 2568 C CA . ASP A 1 319 ? -18.897 1.038 31.926 1.00 92.94 319 ASP A CA 1
ATOM 2569 C C . ASP A 1 319 ? -20.428 1.136 32.074 1.00 92.94 319 ASP A C 1
ATOM 2571 O O . ASP A 1 319 ? -21.137 0.332 31.479 1.00 92.94 319 ASP A O 1
ATOM 2575 N N . GLU A 1 320 ? -20.941 2.167 32.764 1.00 93.06 320 GLU A N 1
ATOM 2576 C CA . GLU A 1 320 ? -22.382 2.472 32.900 1.00 93.06 320 GLU A CA 1
ATOM 2577 C C . GLU A 1 320 ? -23.033 2.659 31.515 1.00 93.06 320 GLU A C 1
ATOM 2579 O O . GLU A 1 320 ? -24.093 2.111 31.194 1.00 93.06 320 GLU A O 1
ATOM 2584 N N . THR A 1 321 ? -22.360 3.406 30.634 1.00 96.56 321 THR A N 1
ATOM 2585 C CA . THR A 1 321 ? -22.835 3.639 29.265 1.00 96.56 321 THR A CA 1
ATOM 2586 C C . THR A 1 321 ? -22.823 2.352 28.442 1.00 96.56 321 THR A C 1
ATOM 2588 O O . THR A 1 321 ? -23.781 2.073 27.724 1.00 96.56 321 THR A O 1
ATOM 2591 N N . MET A 1 322 ? -21.752 1.559 28.515 1.00 97.62 322 MET A N 1
ATOM 2592 C CA . MET A 1 322 ? -21.671 0.275 27.823 1.00 97.62 322 MET A CA 1
ATOM 2593 C C . MET A 1 322 ? -22.762 -0.668 28.329 1.00 97.62 322 MET A C 1
ATOM 2595 O O . MET A 1 322 ? -23.510 -1.213 27.522 1.00 97.62 322 MET A O 1
ATOM 2599 N N . PHE A 1 323 ? -22.896 -0.817 29.645 1.00 97.19 323 PHE A N 1
ATOM 2600 C CA . PHE A 1 323 ? -23.871 -1.697 30.273 1.00 97.19 323 PHE A CA 1
ATOM 2601 C C . PHE A 1 323 ? -25.314 -1.317 29.916 1.00 97.19 323 PHE A C 1
ATOM 2603 O O . PHE A 1 323 ? -26.068 -2.172 29.456 1.00 97.19 323 PHE A O 1
ATOM 2610 N N . SER A 1 324 ? -25.681 -0.035 30.002 1.00 97.12 324 SER A N 1
ATOM 2611 C CA . SER A 1 324 ? -27.023 0.429 29.611 1.00 97.12 324 SER A CA 1
ATOM 2612 C C . SER A 1 324 ? -27.347 0.180 28.132 1.00 97.12 324 SER A C 1
ATOM 2614 O O . SER A 1 324 ? -28.507 -0.032 27.780 1.00 97.12 324 SER A O 1
ATOM 2616 N N . VAL A 1 325 ? -26.346 0.170 27.242 1.00 98.06 325 VAL A N 1
ATOM 2617 C CA . VAL A 1 325 ? -26.531 -0.278 25.853 1.00 98.06 325 VAL A CA 1
ATOM 2618 C C . VAL A 1 325 ? -26.723 -1.790 25.799 1.00 98.06 325 VAL A C 1
ATOM 2620 O O . VAL A 1 325 ? -27.651 -2.249 25.140 1.00 98.06 325 VAL A O 1
ATOM 2623 N N . LEU A 1 326 ? -25.899 -2.569 26.501 1.00 97.88 326 LEU A N 1
ATOM 2624 C CA . LEU A 1 326 ? -26.020 -4.028 26.538 1.00 97.88 326 LEU A CA 1
ATOM 2625 C C . LEU A 1 326 ? -27.398 -4.483 27.047 1.00 97.88 326 LEU A C 1
ATOM 2627 O O . LEU A 1 326 ? -28.001 -5.354 26.423 1.00 97.88 326 LEU A O 1
ATOM 2631 N N . GLN A 1 327 ? -27.949 -3.836 28.077 1.00 96.44 327 GLN A N 1
ATOM 2632 C CA . GLN A 1 327 ? -29.290 -4.120 28.611 1.00 96.44 327 GLN A CA 1
ATOM 2633 C C . GLN A 1 327 ? -30.427 -3.894 27.604 1.00 96.44 327 GLN A C 1
ATOM 2635 O O . GLN A 1 327 ? -31.489 -4.499 27.724 1.00 96.44 327 GLN A O 1
ATOM 2640 N N . LYS A 1 328 ? -30.230 -3.048 26.586 1.00 96.25 328 LYS A N 1
ATOM 2641 C CA . LYS A 1 328 ? -31.226 -2.864 25.514 1.00 96.25 328 LYS A CA 1
ATOM 2642 C C . LYS A 1 328 ? -31.279 -4.045 24.550 1.00 96.25 328 LYS A C 1
ATOM 2644 O O . LYS A 1 328 ? -32.280 -4.214 23.855 1.00 96.25 328 LYS A O 1
ATOM 2649 N N . HIS A 1 329 ? -30.204 -4.830 24.462 1.00 95.62 329 HIS A N 1
ATOM 2650 C CA . HIS A 1 329 ? -30.060 -5.905 23.473 1.00 95.62 329 HIS A CA 1
ATOM 2651 C C . HIS A 1 329 ? -30.065 -7.302 24.083 1.00 95.62 329 HIS A C 1
ATOM 2653 O O . HIS A 1 329 ? -30.391 -8.252 23.373 1.00 95.62 329 HIS A O 1
ATOM 2659 N N . TYR A 1 330 ? -29.737 -7.424 25.367 1.00 95.88 330 TYR A N 1
ATOM 2660 C CA . TYR A 1 330 ? -29.613 -8.691 26.076 1.00 95.88 330 TYR A CA 1
ATOM 2661 C C . TYR A 1 330 ? -30.327 -8.617 27.423 1.00 95.88 330 TYR A C 1
ATOM 2663 O O . TYR A 1 330 ? -30.292 -7.595 28.106 1.00 95.88 330 TYR A O 1
ATOM 2671 N N . LYS A 1 331 ? -30.956 -9.727 27.813 1.00 95.19 331 LYS A N 1
ATOM 2672 C CA . LYS A 1 331 ? -31.521 -9.882 29.154 1.00 95.19 331 LYS A CA 1
ATOM 2673 C C . LYS A 1 331 ? -30.400 -10.065 30.185 1.00 95.19 331 LYS A C 1
ATOM 2675 O O . LYS A 1 331 ? -29.323 -10.557 29.849 1.00 95.19 331 LYS A O 1
ATOM 2680 N N . ASN A 1 332 ? -30.671 -9.697 31.435 1.00 94.31 332 ASN A N 1
ATOM 2681 C CA . ASN A 1 332 ? -29.701 -9.747 32.535 1.00 94.31 332 ASN A CA 1
ATOM 2682 C C . ASN A 1 332 ? -29.113 -11.150 32.779 1.00 94.31 332 ASN A C 1
ATOM 2684 O O . ASN A 1 332 ? -27.914 -11.272 33.009 1.00 94.31 332 ASN A O 1
ATOM 2688 N N . ASP A 1 333 ? -29.922 -12.206 32.673 1.00 92.88 333 ASP A N 1
ATOM 2689 C CA . ASP A 1 333 ? -29.485 -13.602 32.815 1.00 92.88 333 ASP A CA 1
ATOM 2690 C C . ASP A 1 333 ? -28.480 -14.009 31.725 1.00 92.88 333 ASP A C 1
ATOM 2692 O O . ASP A 1 333 ? -27.466 -14.653 32.006 1.00 92.88 333 ASP A O 1
ATOM 2696 N N . ILE A 1 334 ? -28.708 -13.562 30.487 1.00 95.25 334 ILE A N 1
ATOM 2697 C CA . ILE A 1 334 ? -27.768 -13.755 29.375 1.00 95.25 334 ILE A CA 1
ATOM 2698 C C . ILE A 1 334 ? -26.490 -12.936 29.593 1.00 95.25 334 ILE A C 1
ATOM 2700 O O . ILE A 1 334 ? -25.392 -13.463 29.418 1.00 95.25 334 ILE A O 1
ATOM 2704 N N . LEU A 1 335 ? -26.605 -11.678 30.035 1.00 96.56 335 LEU A N 1
ATOM 2705 C CA . LEU A 1 335 ? -25.445 -10.832 30.340 1.00 96.56 335 LEU A CA 1
ATOM 2706 C C . LEU A 1 335 ? -24.558 -11.434 31.435 1.00 96.56 335 LEU A C 1
ATOM 2708 O O . LEU A 1 335 ? -23.341 -11.470 31.265 1.00 96.56 335 LEU A O 1
ATOM 2712 N N . ALA A 1 336 ? -25.147 -11.973 32.506 1.00 93.56 336 ALA A N 1
ATOM 2713 C CA . ALA A 1 336 ? -24.411 -12.652 33.573 1.00 93.56 336 ALA A CA 1
ATOM 2714 C C . ALA A 1 336 ? -23.562 -13.817 33.033 1.00 93.56 336 ALA A C 1
ATOM 2716 O O . ALA A 1 336 ? -22.381 -13.956 33.375 1.00 93.56 336 ALA A O 1
ATOM 2717 N N . LYS A 1 337 ? -24.138 -14.627 32.134 1.00 95.06 337 LYS A N 1
ATOM 2718 C CA . LYS A 1 337 ? -23.425 -15.721 31.466 1.00 95.06 337 LYS A CA 1
ATOM 2719 C C . LYS A 1 337 ? -22.296 -15.197 30.574 1.00 95.06 337 LYS A C 1
ATOM 2721 O O . LYS A 1 337 ? -21.167 -15.667 30.689 1.00 95.06 337 LYS A O 1
ATOM 2726 N N . MET A 1 338 ? -22.569 -14.189 29.743 1.00 96.44 338 MET A N 1
ATOM 2727 C CA . MET A 1 338 ? -21.568 -13.582 28.857 1.00 96.44 338 MET A CA 1
ATOM 2728 C C . MET A 1 338 ? -20.380 -12.998 29.634 1.00 96.44 338 MET A C 1
ATOM 2730 O O . MET A 1 338 ? -19.234 -13.175 29.224 1.00 96.44 338 MET A O 1
ATOM 2734 N N . PHE A 1 339 ? -20.625 -12.318 30.760 1.00 95.38 339 PHE A N 1
ATOM 2735 C CA . PHE A 1 339 ? -19.554 -11.778 31.603 1.00 95.38 339 PHE A CA 1
ATOM 2736 C C . PHE A 1 339 ? -18.749 -12.887 32.277 1.00 95.38 339 PHE A C 1
ATOM 2738 O O . PHE A 1 339 ? -17.525 -12.793 32.339 1.00 95.38 339 PHE A O 1
ATOM 2745 N N . SER A 1 340 ? -19.408 -13.953 32.733 1.00 91.19 340 SER A N 1
ATOM 2746 C CA . SER A 1 340 ? -18.731 -15.124 33.300 1.00 91.19 340 SER A CA 1
ATOM 2747 C C . SER A 1 340 ? -17.782 -15.765 32.286 1.00 91.19 340 SER A C 1
ATOM 2749 O O . SER A 1 340 ? -16.599 -15.912 32.569 1.00 91.19 340 SER A O 1
ATOM 2751 N N . GLU A 1 341 ? -18.251 -16.029 31.065 1.00 94.38 341 GLU A N 1
ATOM 2752 C CA . GLU A 1 341 ? -17.415 -16.572 29.985 1.00 94.38 341 GLU A CA 1
ATOM 2753 C C . GLU A 1 341 ? -16.288 -15.614 29.565 1.00 94.38 341 GLU A C 1
ATOM 2755 O O . GLU A 1 341 ? -15.172 -16.038 29.257 1.00 94.38 341 GLU A O 1
ATOM 2760 N N . ALA A 1 342 ? -16.550 -14.305 29.548 1.00 94.88 342 ALA A N 1
ATOM 2761 C CA . ALA A 1 342 ? -15.539 -13.304 29.225 1.00 94.88 342 ALA A CA 1
ATOM 2762 C C . ALA A 1 342 ? -14.452 -13.190 30.310 1.00 94.88 342 ALA A C 1
ATOM 2764 O O . ALA A 1 342 ? -13.304 -12.893 29.976 1.00 94.88 342 ALA A O 1
ATOM 2765 N N . LYS A 1 343 ? -14.770 -13.460 31.585 1.00 92.56 343 LYS A N 1
ATOM 2766 C CA . LYS A 1 343 ? -13.794 -13.449 32.690 1.00 92.56 343 LYS A CA 1
ATOM 2767 C C . LYS A 1 343 ? -12.742 -14.551 32.596 1.00 92.56 343 LYS A C 1
ATOM 2769 O O . LYS A 1 343 ? -11.625 -14.341 33.069 1.00 92.56 343 LYS A O 1
ATOM 2774 N N . GLU A 1 344 ? -13.056 -15.655 31.925 1.00 92.25 344 GLU A N 1
ATOM 2775 C CA . GLU A 1 344 ? -12.104 -16.740 31.656 1.00 92.25 344 GLU A CA 1
ATOM 2776 C C . GLU A 1 344 ? -10.995 -16.325 30.674 1.00 92.25 344 GLU A C 1
ATOM 2778 O O . GLU A 1 344 ? -9.940 -16.954 30.600 1.00 92.25 344 GLU A O 1
ATOM 2783 N N . LYS A 1 345 ? -11.192 -15.232 29.924 1.00 92.44 345 LYS A N 1
ATOM 2784 C CA . LYS A 1 345 ? -10.205 -14.699 28.977 1.00 92.44 345 LYS A CA 1
ATOM 2785 C C . LYS A 1 345 ? -9.373 -13.610 29.664 1.00 92.44 345 LYS A C 1
ATOM 2787 O O . LYS A 1 345 ? -9.928 -12.561 30.000 1.00 92.44 345 LYS A O 1
ATOM 2792 N N . PRO A 1 346 ? -8.039 -13.761 29.799 1.00 91.69 346 PRO A N 1
ATOM 2793 C CA . PRO A 1 346 ? -7.202 -12.781 30.498 1.00 91.69 346 PRO A CA 1
ATOM 2794 C C . PRO A 1 346 ? -7.354 -11.339 29.989 1.00 91.69 346 PRO A C 1
ATOM 2796 O O . PRO A 1 346 ? -7.391 -10.404 30.784 1.00 91.69 346 PRO A O 1
ATOM 2799 N N . THR A 1 347 ? -7.507 -11.152 28.675 1.00 89.69 347 THR A N 1
ATOM 2800 C CA . THR A 1 347 ? -7.672 -9.826 28.052 1.00 89.69 347 THR A CA 1
ATOM 2801 C C . THR A 1 347 ? -9.024 -9.174 28.343 1.00 89.69 347 THR A C 1
ATOM 2803 O O . THR A 1 347 ? -9.126 -7.951 28.276 1.00 89.69 347 THR A O 1
ATOM 2806 N N . MET A 1 348 ? -10.058 -9.960 28.660 1.00 92.75 348 MET A N 1
ATOM 2807 C CA . MET A 1 348 ? -11.422 -9.475 28.900 1.00 92.75 348 MET A CA 1
ATOM 2808 C C . MET A 1 348 ? -11.813 -9.477 30.377 1.00 92.75 348 MET A C 1
ATOM 2810 O O . MET A 1 348 ? -12.766 -8.793 30.742 1.00 92.75 348 MET A O 1
ATOM 2814 N N . LYS A 1 349 ? -11.054 -10.158 31.243 1.00 90.94 349 LYS A N 1
ATOM 2815 C CA . LYS A 1 349 ? -11.336 -10.274 32.679 1.00 90.94 349 LYS A CA 1
ATOM 2816 C C . LYS A 1 349 ? -11.681 -8.943 33.340 1.00 90.94 349 LYS A C 1
ATOM 2818 O O . LYS A 1 349 ? -12.715 -8.829 33.985 1.00 90.94 349 LYS A O 1
ATOM 2823 N N . ILE A 1 350 ? -10.871 -7.911 33.111 1.00 89.00 350 ILE A N 1
ATOM 2824 C CA . ILE A 1 350 ? -11.066 -6.598 33.742 1.00 89.00 350 ILE A CA 1
ATOM 2825 C C . ILE A 1 350 ? -12.359 -5.920 33.265 1.00 89.00 350 ILE A C 1
ATOM 2827 O O . ILE A 1 350 ? -13.096 -5.362 34.075 1.00 89.00 350 ILE A O 1
ATOM 2831 N N . ILE A 1 351 ? -12.652 -5.924 31.960 1.00 91.75 351 ILE A N 1
ATOM 2832 C CA . ILE A 1 351 ? -13.866 -5.270 31.447 1.00 91.75 351 ILE A CA 1
ATOM 2833 C C . ILE A 1 351 ? -15.125 -6.062 31.808 1.00 91.75 351 ILE A C 1
ATOM 2835 O O . ILE A 1 351 ? -16.124 -5.462 32.191 1.00 91.75 351 ILE A O 1
ATOM 2839 N N . ALA A 1 352 ? -15.056 -7.394 31.775 1.00 93.75 352 ALA A N 1
ATOM 2840 C CA . ALA A 1 352 ? -16.157 -8.268 32.151 1.00 93.75 352 ALA A CA 1
ATOM 2841 C C . ALA A 1 352 ? -16.518 -8.124 33.637 1.00 93.75 352 ALA A C 1
ATOM 2843 O O . ALA A 1 352 ? -17.689 -7.939 33.947 1.00 93.75 352 ALA A O 1
ATOM 2844 N N . SER A 1 353 ? -15.532 -8.099 34.544 1.00 90.44 353 SER A N 1
ATOM 2845 C CA . SER A 1 353 ? -15.777 -7.850 35.973 1.00 90.44 353 SER A CA 1
ATOM 2846 C C . SER A 1 353 ? -16.408 -6.478 36.235 1.00 90.44 353 SER A C 1
ATOM 2848 O O . SER A 1 353 ? -17.279 -6.355 37.091 1.00 90.44 353 SER A O 1
ATOM 2850 N N . ARG A 1 354 ? -16.001 -5.431 35.501 1.00 91.00 354 ARG A N 1
ATOM 2851 C CA . ARG A 1 354 ? -16.591 -4.090 35.662 1.00 91.00 354 ARG A CA 1
ATOM 2852 C C . ARG A 1 354 ? -18.045 -4.038 35.194 1.00 91.00 354 ARG A C 1
ATOM 2854 O O . ARG A 1 354 ? -18.876 -3.475 35.899 1.00 91.00 354 ARG A O 1
ATOM 2861 N N . LEU A 1 355 ? -18.356 -4.654 34.053 1.00 95.00 355 LEU A N 1
ATOM 2862 C CA . LEU A 1 355 ? -19.725 -4.734 33.530 1.00 95.00 355 LEU A CA 1
ATOM 2863 C C . LEU A 1 355 ? -20.627 -5.650 34.374 1.00 95.00 355 LEU A C 1
ATOM 2865 O O . LEU A 1 355 ? -21.817 -5.380 34.504 1.00 95.00 355 LEU A O 1
ATOM 2869 N N . GLU A 1 356 ? -20.074 -6.695 34.988 1.00 93.56 356 GLU A N 1
ATOM 2870 C CA . GLU A 1 356 ? -20.788 -7.514 35.973 1.00 93.56 356 GLU A CA 1
ATOM 2871 C C . GLU A 1 356 ? -21.135 -6.710 37.237 1.00 93.56 356 GLU A C 1
ATOM 2873 O O . GLU A 1 356 ? -22.234 -6.842 37.770 1.00 93.56 356 GLU A O 1
ATOM 2878 N N . GLY A 1 357 ? -20.253 -5.802 37.665 1.00 91.44 357 GLY A N 1
ATOM 2879 C CA . GLY A 1 357 ? -20.565 -4.840 38.723 1.00 91.44 357 GLY A CA 1
ATOM 2880 C C . GLY A 1 357 ? -21.760 -3.941 38.383 1.00 91.44 357 GLY A C 1
ATOM 2881 O O . GLY A 1 357 ? -22.644 -3.759 39.217 1.00 91.44 357 GLY A O 1
ATOM 2882 N N . GLU A 1 358 ? -21.831 -3.426 37.152 1.00 92.69 358 GLU A N 1
ATOM 2883 C CA . GLU A 1 358 ? -22.989 -2.645 36.676 1.00 92.69 358 GLU A CA 1
ATOM 2884 C C . GLU A 1 358 ? -24.287 -3.468 36.690 1.00 92.69 358 GLU A C 1
ATOM 2886 O O . GLU A 1 358 ? -25.349 -2.963 37.060 1.00 92.69 358 GLU A O 1
ATOM 2891 N N . LEU A 1 359 ? -24.197 -4.762 36.362 1.00 94.19 359 LEU A N 1
ATOM 2892 C CA . LEU A 1 359 ? -25.330 -5.680 36.438 1.00 94.19 359 LEU A CA 1
ATOM 2893 C C . LEU A 1 359 ? -25.863 -5.806 37.862 1.00 94.19 359 LEU A C 1
ATOM 2895 O O . LEU A 1 359 ? -27.050 -5.561 38.085 1.00 94.19 359 LEU A O 1
ATOM 2899 N N . TRP A 1 360 ? -24.995 -6.112 38.826 1.00 93.31 360 TRP A N 1
ATOM 2900 C CA . TRP A 1 360 ? -25.381 -6.202 40.236 1.00 93.31 360 TRP A CA 1
ATOM 2901 C C . TRP A 1 360 ? -25.990 -4.899 40.750 1.00 93.31 360 TRP A C 1
ATOM 2903 O O . TRP A 1 360 ? -27.014 -4.924 41.438 1.00 93.31 360 TRP A O 1
ATOM 2913 N N . GLN A 1 361 ? -25.416 -3.758 40.364 1.00 89.81 361 GLN A N 1
ATOM 2914 C CA . GLN A 1 361 ? -25.949 -2.451 40.733 1.00 89.81 361 GLN A CA 1
ATOM 2915 C C . GLN A 1 361 ? -27.357 -2.233 40.169 1.00 89.81 361 GLN A C 1
ATOM 2917 O O . GLN A 1 361 ? -28.245 -1.783 40.895 1.00 89.81 361 GLN A O 1
ATOM 2922 N N . SER A 1 362 ? -27.591 -2.599 38.906 1.00 91.19 362 SER A N 1
ATOM 2923 C CA . SER A 1 362 ? -28.907 -2.479 38.265 1.00 91.19 362 SER A CA 1
ATOM 2924 C C . SER A 1 362 ? -29.979 -3.375 38.895 1.00 91.19 362 SER A C 1
ATOM 2926 O O . SER A 1 362 ? -31.160 -3.035 38.876 1.00 91.19 362 SER A O 1
ATOM 2928 N N . GLU A 1 363 ? -29.571 -4.488 39.508 1.00 91.25 363 GLU A N 1
ATOM 2929 C CA . GLU A 1 363 ? -30.438 -5.403 40.260 1.00 91.25 363 GLU A CA 1
ATOM 2930 C C . GLU A 1 363 ? -30.634 -4.977 41.727 1.00 91.25 363 GLU A C 1
ATOM 2932 O O . GLU A 1 363 ? -31.254 -5.693 42.520 1.00 91.25 363 GLU A O 1
ATOM 2937 N N . GLY A 1 364 ? -30.100 -3.812 42.110 1.00 88.44 364 GLY A N 1
ATOM 2938 C CA . GLY A 1 364 ? -30.202 -3.274 43.464 1.00 88.44 364 GLY A CA 1
ATOM 2939 C C . GLY A 1 364 ? -29.413 -4.081 44.496 1.00 88.44 364 GLY A C 1
ATOM 2940 O O . GLY A 1 364 ? -29.790 -4.121 45.669 1.00 88.44 364 GLY A O 1
ATOM 2941 N N . GLN A 1 365 ? -28.344 -4.769 44.083 1.00 90.81 365 GLN A N 1
ATOM 2942 C CA . GLN A 1 365 ? -27.491 -5.512 45.005 1.00 90.81 365 GLN A CA 1
ATOM 2943 C C . GLN A 1 365 ? -26.715 -4.542 45.899 1.00 90.81 365 GLN A C 1
ATOM 2945 O O . GLN A 1 365 ? -25.873 -3.776 45.438 1.00 90.81 365 GLN A O 1
ATOM 2950 N N . THR A 1 366 ? -26.959 -4.580 47.205 1.00 91.25 366 THR A N 1
ATOM 2951 C CA . THR A 1 366 ? -26.092 -3.888 48.166 1.00 91.25 366 THR A CA 1
ATOM 2952 C C . THR A 1 366 ? -24.806 -4.685 48.368 1.00 91.25 366 THR A C 1
ATOM 2954 O O . THR A 1 366 ? -24.777 -5.889 48.102 1.00 91.25 366 THR A O 1
ATOM 2957 N N . ALA A 1 367 ? -23.757 -4.049 48.901 1.00 90.62 367 ALA A N 1
ATOM 2958 C CA . ALA A 1 367 ? -22.534 -4.746 49.308 1.00 90.62 367 ALA A CA 1
ATOM 2959 C C . ALA A 1 367 ? -22.846 -6.002 50.143 1.00 90.62 367 ALA A C 1
ATOM 2961 O O . ALA A 1 367 ? -22.311 -7.074 49.883 1.00 90.62 367 ALA A O 1
ATOM 2962 N N . GLY A 1 368 ? -23.787 -5.900 51.085 1.00 91.38 368 GLY A N 1
ATOM 2963 C CA . GLY A 1 368 ? -24.184 -7.031 51.922 1.00 91.38 368 GLY A CA 1
ATOM 2964 C C . GLY A 1 368 ? -24.966 -8.111 51.221 1.00 91.38 368 GLY A C 1
ATOM 2965 O O . GLY A 1 368 ? -24.629 -9.281 51.360 1.00 91.38 368 GLY A O 1
ATOM 2966 N N . LYS A 1 369 ? -25.984 -7.729 50.451 1.00 92.62 369 LYS A N 1
ATOM 2967 C CA . LYS A 1 369 ? -26.795 -8.705 49.725 1.00 92.62 369 LYS A CA 1
ATOM 2968 C C . LYS A 1 369 ? -25.938 -9.483 48.726 1.00 92.62 369 LYS A C 1
ATOM 2970 O O . LYS A 1 369 ? -26.090 -10.698 48.604 1.00 92.62 369 LYS A O 1
ATOM 2975 N N . LEU A 1 370 ? -25.000 -8.801 48.067 1.00 92.94 370 LEU A N 1
ATOM 2976 C CA . LEU A 1 370 ? -24.065 -9.446 47.158 1.00 92.94 370 LEU A CA 1
ATOM 2977 C C . LEU A 1 370 ? -23.098 -10.381 47.896 1.00 92.94 370 LEU A C 1
ATOM 2979 O O . LEU A 1 370 ? -22.838 -11.465 47.390 1.00 92.94 370 LEU A O 1
ATOM 2983 N N . PHE A 1 371 ? -22.609 -10.006 49.083 1.00 93.38 371 PHE A N 1
ATOM 2984 C CA . PHE A 1 371 ? -21.719 -10.852 49.891 1.00 93.38 371 PHE A CA 1
ATOM 2985 C C . PHE A 1 371 ? -22.335 -12.235 50.149 1.00 93.38 371 PHE A C 1
ATOM 2987 O O . PHE A 1 371 ? -21.712 -13.252 49.849 1.00 93.38 371 PHE A O 1
ATOM 2994 N N . THR A 1 372 ? -23.600 -12.261 50.581 1.00 93.00 372 THR A N 1
ATOM 2995 C CA . THR A 1 372 ? -24.369 -13.499 50.784 1.00 93.00 372 THR A CA 1
ATOM 2996 C C . THR A 1 372 ? -24.719 -14.197 49.468 1.00 93.00 372 THR A C 1
ATOM 2998 O O . THR A 1 372 ? -24.639 -15.415 49.363 1.00 93.00 372 THR A O 1
ATOM 3001 N N . THR A 1 373 ? -25.062 -13.448 48.412 1.00 90.19 373 THR A N 1
ATOM 3002 C CA . THR A 1 373 ? -25.349 -14.036 47.083 1.00 90.19 373 THR A CA 1
ATOM 3003 C C . THR A 1 373 ? -24.136 -14.789 46.524 1.00 90.19 373 THR A C 1
ATOM 3005 O O . THR A 1 373 ? -24.284 -15.826 45.882 1.00 90.19 373 THR A O 1
ATOM 3008 N N . LEU A 1 374 ? -22.933 -14.278 46.794 1.00 90.00 374 LEU A N 1
ATOM 3009 C CA . LEU A 1 374 ? -21.658 -14.886 46.420 1.00 90.00 374 LEU A CA 1
ATOM 3010 C C . LEU A 1 374 ? -21.176 -15.950 47.418 1.00 90.00 374 LEU A C 1
ATOM 3012 O O . LEU A 1 374 ? -20.096 -16.504 47.212 1.00 90.00 374 LEU A O 1
ATOM 3016 N N . LYS A 1 375 ? -21.965 -16.240 48.463 1.00 92.62 375 LYS A N 1
ATOM 3017 C CA . LYS A 1 375 ? -21.668 -17.202 49.534 1.00 92.62 375 LYS A CA 1
ATOM 3018 C C . LYS A 1 375 ? -20.352 -16.929 50.261 1.00 92.62 375 LYS A C 1
ATOM 3020 O O . LYS A 1 375 ? -19.674 -17.853 50.699 1.00 92.62 375 LYS A O 1
ATOM 3025 N N . LEU A 1 376 ? -19.962 -15.659 50.362 1.00 92.69 376 LEU A N 1
ATOM 3026 C CA . LEU A 1 376 ? -18.740 -15.249 51.062 1.00 92.69 376 LEU A CA 1
ATOM 3027 C C . LEU A 1 376 ? -18.901 -15.313 52.587 1.00 92.69 376 LEU A C 1
ATOM 3029 O O . LEU A 1 376 ? -17.930 -15.376 53.324 1.00 92.69 376 LEU A O 1
ATOM 3033 N N . ASP A 1 377 ? -20.129 -15.340 53.082 1.00 90.56 377 ASP A N 1
ATOM 3034 C CA . ASP A 1 377 ? -20.446 -15.615 54.480 1.00 90.56 377 ASP A CA 1
ATOM 3035 C C . ASP A 1 377 ? -20.227 -17.087 54.864 1.00 90.56 377 ASP A C 1
ATOM 3037 O O . ASP A 1 377 ? -19.964 -17.384 56.027 1.00 90.56 377 ASP A O 1
ATOM 3041 N N . GLU A 1 378 ? -20.252 -18.001 53.891 1.00 90.81 378 GLU A N 1
ATOM 3042 C CA . GLU A 1 378 ? -20.026 -19.437 54.100 1.00 90.81 378 GLU A CA 1
ATOM 3043 C C . GLU A 1 378 ? -18.532 -19.827 54.074 1.00 90.81 378 GLU A C 1
ATOM 3045 O O . GLU A 1 378 ? -18.185 -20.957 54.415 1.00 90.81 378 GLU A O 1
ATOM 3050 N N . THR A 1 379 ? -17.623 -18.923 53.684 1.00 88.38 379 THR A N 1
ATOM 3051 C CA . THR A 1 379 ? -16.196 -19.252 53.478 1.00 88.38 379 THR A CA 1
ATOM 3052 C C . THR A 1 379 ? -15.380 -19.330 54.768 1.00 88.38 379 THR A C 1
ATOM 3054 O O . THR A 1 379 ? -14.270 -19.868 54.760 1.00 88.38 379 THR A O 1
ATOM 3057 N N . GLY A 1 380 ? -15.899 -18.793 55.876 1.00 85.94 380 GLY A N 1
ATOM 3058 C CA . GLY A 1 380 ? -15.209 -18.775 57.168 1.00 85.94 380 GLY A CA 1
ATOM 3059 C C . GLY A 1 380 ? -13.827 -18.115 57.091 1.00 85.94 380 GLY A C 1
ATOM 3060 O O . GLY A 1 380 ? -13.675 -17.052 56.494 1.00 85.94 380 GLY A O 1
ATOM 3061 N N . GLU A 1 381 ? -12.811 -18.759 57.675 1.00 83.44 381 GLU A N 1
ATOM 3062 C CA . GLU A 1 381 ? -11.428 -18.250 57.694 1.00 83.44 381 GLU A CA 1
ATOM 3063 C C . GLU A 1 381 ? -10.770 -18.163 56.305 1.00 83.44 381 GLU A C 1
ATOM 3065 O O . GLU A 1 381 ? -9.769 -17.468 56.170 1.00 83.44 381 GLU A O 1
ATOM 3070 N N . GLY A 1 382 ? -11.333 -18.823 55.283 1.00 86.44 382 GLY A N 1
ATOM 3071 C CA . GLY A 1 382 ? -10.845 -18.808 53.896 1.00 86.44 382 GLY A CA 1
ATOM 3072 C C . GLY A 1 382 ? -11.428 -17.687 53.024 1.00 86.44 382 GLY A C 1
ATOM 3073 O O . GLY A 1 382 ? -11.504 -17.829 51.801 1.00 86.44 382 GLY A O 1
ATOM 3074 N N . LEU A 1 383 ? -11.949 -16.619 53.638 1.00 90.75 383 LEU A N 1
ATOM 3075 C CA . LEU A 1 383 ? -12.641 -15.528 52.944 1.00 90.75 383 LEU A CA 1
ATOM 3076 C C . LEU A 1 383 ? -11.759 -14.825 51.908 1.00 90.75 383 LEU A C 1
ATOM 3078 O O . LEU A 1 383 ? -12.207 -14.562 50.793 1.00 90.75 383 LEU A O 1
ATOM 3082 N N . PHE A 1 384 ? -10.520 -14.502 52.271 1.00 89.69 384 PHE A N 1
ATOM 3083 C CA . PHE A 1 384 ? -9.629 -13.714 51.418 1.00 89.69 384 PHE A CA 1
ATOM 3084 C C . PHE A 1 384 ? -9.081 -14.529 50.238 1.00 89.69 384 PHE A C 1
ATOM 3086 O O . PHE A 1 384 ? -8.689 -13.964 49.216 1.00 89.69 384 PHE A O 1
ATOM 3093 N N . GLU A 1 385 ? -9.121 -15.854 50.350 1.00 85.12 385 GLU A N 1
ATOM 3094 C CA . GLU A 1 385 ? -8.755 -16.826 49.325 1.00 85.12 385 GLU A CA 1
ATOM 3095 C C . GLU A 1 385 ? -9.939 -17.183 48.412 1.00 85.12 385 GLU A C 1
ATOM 3097 O O . GLU A 1 385 ? -9.752 -17.793 47.354 1.00 85.12 385 GLU A O 1
ATOM 3102 N N . ALA A 1 386 ? -11.163 -16.806 48.792 1.00 87.88 386 ALA A N 1
ATOM 3103 C CA . ALA A 1 386 ? -12.357 -17.138 48.037 1.00 87.88 386 ALA A CA 1
ATOM 3104 C C . ALA A 1 386 ? -12.317 -16.497 46.632 1.00 87.88 386 ALA A C 1
ATOM 3106 O O . ALA A 1 386 ? -12.165 -15.275 46.510 1.00 87.88 386 ALA A O 1
ATOM 3107 N N . PRO A 1 387 ? -12.546 -17.265 45.546 1.00 83.69 387 PRO A N 1
ATOM 3108 C CA . PRO A 1 387 ? -12.447 -16.752 44.175 1.00 83.69 387 PRO A CA 1
ATOM 3109 C C . PRO A 1 387 ? -13.328 -15.528 43.884 1.00 83.69 387 PRO A C 1
ATOM 3111 O O . PRO A 1 387 ? -12.975 -14.684 43.059 1.00 83.69 387 PRO A O 1
ATOM 3114 N N . MET A 1 388 ? -14.471 -15.418 44.570 1.00 87.44 388 MET A N 1
ATOM 3115 C CA . MET A 1 388 ? -15.438 -14.331 44.386 1.00 87.44 388 MET A CA 1
ATOM 3116 C C . MET A 1 388 ? -15.179 -13.113 45.282 1.00 87.44 388 MET A C 1
ATOM 3118 O O . MET A 1 388 ? -15.765 -12.056 45.033 1.00 87.44 388 MET A O 1
ATOM 3122 N N . PHE A 1 389 ? -14.282 -13.212 46.272 1.00 90.75 389 PHE A N 1
ATOM 3123 C CA . PHE A 1 389 ? -13.990 -12.111 47.193 1.00 90.75 389 PHE A CA 1
ATOM 3124 C C . PHE A 1 389 ? -13.419 -10.897 46.457 1.00 90.75 389 PHE A C 1
ATOM 3126 O O . PHE A 1 389 ? -13.873 -9.774 46.664 1.00 90.75 389 PHE A O 1
ATOM 3133 N N . ALA A 1 390 ? -12.491 -11.116 45.521 1.00 86.81 390 ALA A N 1
ATOM 3134 C CA . ALA A 1 390 ? -11.910 -10.039 44.720 1.00 86.81 390 ALA A CA 1
ATOM 3135 C C . ALA A 1 390 ? -12.966 -9.282 43.891 1.00 86.81 390 ALA A C 1
ATOM 3137 O O . ALA A 1 390 ? -12.918 -8.053 43.796 1.00 86.81 390 ALA A O 1
ATOM 3138 N N . SER A 1 391 ? -13.944 -9.996 43.322 1.00 86.62 391 SER A N 1
ATOM 3139 C CA . SER A 1 391 ? -15.045 -9.384 42.567 1.00 86.62 391 SER A CA 1
ATOM 3140 C C . SER A 1 391 ? -15.979 -8.586 43.477 1.00 86.62 391 SER A C 1
ATOM 3142 O O . SER A 1 391 ? -16.366 -7.469 43.131 1.00 86.62 391 SER A O 1
ATOM 3144 N N . TRP A 1 392 ? -16.292 -9.116 44.663 1.00 92.19 392 TRP A N 1
ATOM 3145 C CA . TRP A 1 392 ? -17.074 -8.401 45.670 1.00 92.19 392 TRP A CA 1
ATOM 3146 C C . TRP A 1 392 ? -16.366 -7.128 46.149 1.00 92.19 392 TRP A C 1
ATOM 3148 O O . TRP A 1 392 ? -16.954 -6.050 46.123 1.00 92.19 392 TRP A O 1
ATOM 3158 N N . ALA A 1 393 ? -15.087 -7.216 46.513 1.00 89.81 393 ALA A N 1
ATOM 3159 C CA . ALA A 1 393 ? -14.295 -6.079 46.975 1.00 89.81 393 ALA A CA 1
ATOM 3160 C C . ALA A 1 393 ? -14.201 -4.971 45.909 1.00 89.81 393 ALA A C 1
ATOM 3162 O O . ALA A 1 393 ? -14.351 -3.785 46.217 1.00 89.81 393 ALA A O 1
ATOM 3163 N N . ALA A 1 394 ? -14.014 -5.351 44.639 1.00 85.56 394 ALA A N 1
ATOM 3164 C CA . ALA A 1 394 ? -14.039 -4.417 43.517 1.00 85.56 394 ALA A CA 1
ATOM 3165 C C . ALA A 1 394 ? -15.406 -3.726 43.368 1.00 85.56 394 ALA A C 1
ATOM 3167 O O . ALA A 1 394 ? -15.457 -2.516 43.139 1.00 85.56 394 ALA A O 1
ATOM 3168 N N . TYR A 1 395 ? -16.505 -4.466 43.545 1.00 89.31 395 TYR A N 1
ATOM 3169 C CA . TYR A 1 395 ? -17.860 -3.914 43.527 1.00 89.31 395 TYR A CA 1
ATOM 3170 C C . TYR A 1 395 ? -18.110 -2.927 44.675 1.00 89.31 395 TYR A C 1
ATOM 3172 O O . TYR A 1 395 ? -18.612 -1.830 44.440 1.00 89.31 395 TYR A O 1
ATOM 3180 N N . VAL A 1 396 ? -17.699 -3.259 45.902 1.00 90.00 396 VAL A N 1
ATOM 3181 C CA . VAL A 1 396 ? -17.830 -2.366 47.067 1.00 90.00 396 VAL A CA 1
ATOM 3182 C C . VAL A 1 396 ? -17.074 -1.057 46.848 1.00 90.00 396 VAL A C 1
ATOM 3184 O O . VAL A 1 396 ? -17.639 0.022 47.027 1.00 90.00 396 VAL A O 1
ATOM 3187 N N . LYS A 1 397 ? -15.821 -1.138 46.384 1.00 86.25 397 LYS A N 1
ATOM 3188 C CA . LYS A 1 397 ? -15.022 0.047 46.045 1.00 86.25 397 LYS A CA 1
ATOM 3189 C C . LYS A 1 397 ? -15.709 0.907 44.982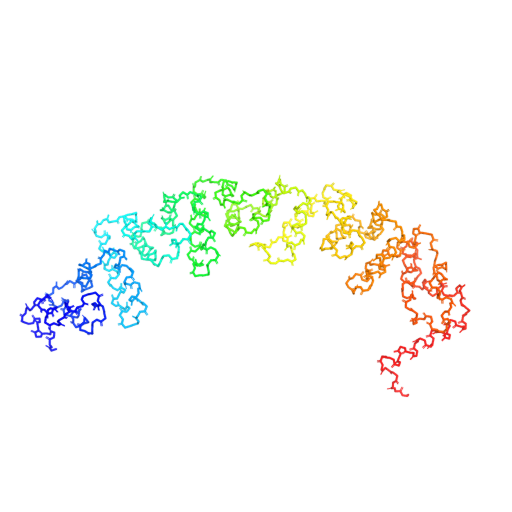 1.00 86.25 397 LYS A C 1
ATOM 3191 O O . LYS A 1 397 ? -15.699 2.134 45.071 1.00 86.25 397 LYS A O 1
ATOM 3196 N N . ARG A 1 398 ? -16.352 0.271 44.002 1.00 80.31 398 ARG A N 1
ATOM 3197 C CA . ARG A 1 398 ? -17.122 0.960 42.965 1.00 80.31 398 ARG A CA 1
ATOM 3198 C C . ARG A 1 398 ? -18.345 1.676 43.537 1.00 80.31 398 ARG A C 1
ATOM 3200 O O . ARG A 1 398 ? -18.548 2.835 43.205 1.00 80.31 398 ARG A O 1
ATOM 3207 N N . LEU A 1 399 ? -19.127 1.046 44.415 1.00 83.94 399 LEU A N 1
ATOM 3208 C CA . LEU A 1 399 ? -20.287 1.695 45.042 1.00 83.94 399 LEU A CA 1
ATOM 3209 C C . LEU A 1 399 ? -19.897 2.992 45.771 1.00 83.94 399 LEU A C 1
ATOM 3211 O O . LEU A 1 399 ? -20.599 3.994 45.642 1.00 83.94 399 LEU A O 1
ATOM 3215 N N . SER A 1 400 ? -18.741 3.007 46.444 1.00 81.56 400 SER A N 1
ATOM 3216 C CA . SER A 1 400 ? -18.237 4.211 47.124 1.00 81.56 400 SER A CA 1
ATOM 3217 C C . SER A 1 400 ? -17.702 5.307 46.202 1.00 81.56 400 SER A C 1
ATOM 3219 O O . SER A 1 400 ? -17.546 6.442 46.639 1.00 81.56 400 SER A O 1
ATOM 3221 N N . GLN A 1 401 ? -17.427 5.024 44.923 1.00 73.81 401 GLN A N 1
ATOM 3222 C CA . GLN A 1 401 ? -16.812 6.009 44.018 1.00 73.81 401 GLN A CA 1
ATOM 3223 C C . GLN A 1 401 ? -17.727 7.209 43.713 1.00 73.81 401 GLN A C 1
ATOM 3225 O O . GLN A 1 401 ? -17.270 8.228 43.200 1.00 73.81 401 GLN A O 1
ATOM 3230 N N . TYR A 1 402 ? -19.019 7.078 44.019 1.00 67.25 402 TYR A N 1
ATOM 3231 C CA . TYR A 1 402 ? -20.027 8.125 43.867 1.00 67.25 402 TYR A CA 1
ATOM 3232 C C . TYR A 1 402 ? -20.328 8.865 45.179 1.00 67.25 402 TYR A C 1
ATOM 3234 O O . TYR A 1 402 ? -21.145 9.787 45.191 1.00 67.25 402 TYR A O 1
ATOM 3242 N N . GLU A 1 403 ? -19.693 8.475 46.285 1.00 75.06 403 GLU A N 1
ATOM 3243 C CA . GLU A 1 403 ? -19.836 9.159 47.564 1.00 75.06 403 GLU A CA 1
ATOM 3244 C C . GLU A 1 403 ? -19.055 10.476 47.558 1.00 75.06 403 GLU A C 1
ATOM 3246 O O . GLU A 1 403 ? -17.978 10.593 46.977 1.00 75.06 403 GLU A O 1
ATOM 3251 N N . LYS A 1 404 ? -19.593 11.494 48.241 1.00 68.50 404 LYS A N 1
ATOM 3252 C CA . LYS A 1 404 ? -18.977 12.830 48.309 1.00 68.50 404 LYS A CA 1
ATOM 3253 C C . LYS A 1 404 ? -17.588 12.803 48.969 1.00 68.50 404 LYS A C 1
ATOM 3255 O O . LYS A 1 404 ? -16.767 13.647 48.639 1.00 68.50 404 LYS A O 1
ATOM 3260 N N . ASN A 1 405 ? -17.355 11.833 49.860 1.00 70.69 405 ASN A N 1
ATOM 3261 C CA . ASN A 1 405 ? -16.085 11.538 50.527 1.00 70.69 405 ASN A CA 1
ATOM 3262 C C . ASN A 1 405 ? -15.900 10.007 50.589 1.00 70.69 405 ASN A C 1
ATOM 3264 O O . ASN A 1 405 ? -16.337 9.399 51.567 1.00 70.69 405 ASN A O 1
ATOM 3268 N N . PRO A 1 406 ? -15.304 9.377 49.563 1.00 65.25 406 PRO A N 1
ATOM 3269 C CA . PRO A 1 406 ? -15.110 7.931 49.541 1.00 65.25 406 PRO A CA 1
ATOM 3270 C C . PRO A 1 406 ? -14.194 7.496 50.690 1.00 65.25 406 PRO A C 1
ATOM 3272 O O . PRO A 1 406 ? -13.082 8.008 50.828 1.00 65.25 406 PRO A O 1
ATOM 3275 N N . ASN A 1 407 ? -14.646 6.553 51.516 1.00 74.06 407 ASN A N 1
ATOM 3276 C CA . ASN A 1 407 ? -13.813 5.966 52.563 1.00 74.06 407 ASN A CA 1
ATOM 3277 C C . ASN A 1 407 ? -12.711 5.093 51.933 1.00 74.06 407 ASN A C 1
ATOM 3279 O O . ASN A 1 407 ? -13.009 4.122 51.237 1.00 74.06 407 ASN A O 1
ATOM 3283 N N . GLU A 1 408 ? -11.441 5.394 52.217 1.00 76.50 408 GLU A N 1
ATOM 3284 C CA . GLU A 1 408 ? -10.291 4.604 51.748 1.00 76.50 408 GLU A CA 1
ATOM 3285 C C . GLU A 1 408 ? -10.364 3.136 52.217 1.00 76.50 408 GLU A C 1
ATOM 3287 O O . GLU A 1 408 ? -9.921 2.227 51.514 1.00 76.50 408 GLU A O 1
ATOM 3292 N N . PHE A 1 409 ? -11.032 2.891 53.348 1.00 85.00 409 PHE A N 1
ATOM 3293 C CA . PHE A 1 409 ? -11.226 1.580 53.962 1.00 85.00 409 PHE A CA 1
ATOM 3294 C C . PHE A 1 409 ? -12.632 1.003 53.743 1.00 85.00 409 PHE A C 1
ATOM 3296 O O . PHE A 1 409 ? -13.074 0.165 54.523 1.00 85.00 409 PHE A O 1
ATOM 3303 N N . VAL A 1 410 ? -13.356 1.406 52.690 1.00 88.00 410 VAL A N 1
ATOM 3304 C CA . VAL A 1 410 ? -14.750 0.972 52.446 1.00 88.00 410 VAL A CA 1
ATOM 3305 C C . VAL A 1 410 ? -14.947 -0.550 52.494 1.00 88.00 410 VAL A C 1
ATOM 3307 O O . VAL A 1 410 ? -15.939 -1.026 53.038 1.00 88.00 410 VAL A O 1
ATOM 3310 N N . ILE A 1 411 ? -13.988 -1.327 51.978 1.00 89.88 411 ILE A N 1
ATOM 3311 C CA . ILE A 1 411 ? -14.046 -2.796 52.007 1.00 89.88 411 ILE A CA 1
ATOM 3312 C C . ILE A 1 411 ? -14.010 -3.289 53.457 1.00 89.88 411 ILE A C 1
ATOM 3314 O O . ILE A 1 411 ? -14.825 -4.121 53.844 1.00 89.88 411 ILE A O 1
ATOM 3318 N N . PHE A 1 412 ? -13.102 -2.742 54.266 1.00 89.25 412 PHE A N 1
ATOM 3319 C CA . PHE A 1 412 ? -12.966 -3.088 55.678 1.00 89.25 412 PHE A CA 1
ATOM 3320 C C . PHE A 1 412 ? -14.203 -2.666 56.474 1.00 89.25 412 PHE A C 1
ATOM 3322 O O . PHE A 1 412 ? -14.764 -3.483 57.192 1.00 89.25 412 PHE A O 1
ATOM 3329 N N . SER A 1 413 ? -14.711 -1.452 56.253 1.00 89.12 413 SER A N 1
ATOM 3330 C CA . SER A 1 413 ? -15.945 -0.984 56.890 1.00 89.12 413 SER A CA 1
ATOM 3331 C C . SER A 1 413 ? -17.172 -1.811 56.508 1.00 89.12 413 SER A C 1
ATOM 3333 O O . SER A 1 413 ? -18.117 -1.900 57.285 1.00 89.12 413 SER A O 1
ATOM 3335 N N . GLU A 1 414 ? -17.201 -2.421 55.321 1.00 91.44 414 GLU A N 1
ATOM 3336 C CA . GLU A 1 414 ? -18.214 -3.426 55.010 1.00 91.44 414 GLU A CA 1
ATOM 3337 C C . GLU A 1 414 ? -17.960 -4.736 55.770 1.00 91.44 414 GLU A C 1
ATOM 3339 O O . GLU A 1 414 ? -18.897 -5.303 56.325 1.00 91.44 414 GLU A O 1
ATOM 3344 N N . LEU A 1 415 ? -16.726 -5.225 55.863 1.00 92.25 415 LEU A N 1
ATOM 3345 C CA . LEU A 1 415 ? -16.430 -6.445 56.624 1.00 92.25 415 LEU A CA 1
ATOM 3346 C C . LEU A 1 415 ? -16.751 -6.306 58.124 1.00 92.25 415 LEU A C 1
ATOM 3348 O O . LEU A 1 415 ? -17.354 -7.216 58.689 1.00 92.25 415 LEU A O 1
ATOM 3352 N N . GLU A 1 416 ? -16.476 -5.157 58.745 1.00 92.19 416 GLU A N 1
ATOM 3353 C CA . GLU A 1 416 ? -16.813 -4.862 60.152 1.00 92.19 416 GLU A CA 1
ATOM 3354 C C . GLU A 1 416 ? -18.322 -4.882 60.441 1.00 92.19 416 GLU A C 1
ATOM 3356 O O . GLU A 1 416 ? -18.744 -5.086 61.576 1.00 92.19 416 GLU A O 1
ATOM 3361 N N . LYS A 1 417 ? -19.173 -4.701 59.421 1.00 91.12 417 LYS A N 1
ATOM 3362 C CA . LYS A 1 417 ? -20.632 -4.848 59.580 1.00 91.12 417 LYS A CA 1
ATOM 3363 C C . LYS A 1 417 ? -21.068 -6.311 59.715 1.00 91.12 417 LYS A C 1
ATOM 3365 O O . LYS A 1 417 ? -22.245 -6.556 59.972 1.00 91.12 417 LYS A O 1
ATOM 3370 N N . ARG A 1 418 ? -20.175 -7.269 59.447 1.00 89.75 418 ARG A N 1
ATOM 3371 C CA . ARG A 1 418 ? -20.489 -8.702 59.285 1.00 89.75 418 ARG A CA 1
ATOM 3372 C C . ARG A 1 418 ? -19.691 -9.597 60.217 1.00 89.75 418 ARG A C 1
ATOM 3374 O O . ARG A 1 418 ? -20.212 -10.620 60.645 1.00 89.75 418 ARG A O 1
ATOM 3381 N N . TYR A 1 419 ? -18.467 -9.201 60.531 1.00 90.56 419 TYR A N 1
ATOM 3382 C CA . TYR A 1 419 ? -17.576 -9.914 61.432 1.00 90.56 419 TYR A CA 1
ATOM 3383 C C . TYR A 1 419 ? -17.280 -9.043 62.642 1.00 90.56 419 TYR A C 1
ATOM 3385 O O . TYR A 1 419 ? -17.108 -7.829 62.507 1.00 90.56 419 TYR A O 1
ATOM 3393 N N . ASP A 1 420 ? -17.203 -9.660 63.820 1.00 90.75 420 ASP A N 1
ATOM 3394 C CA . ASP A 1 420 ? -16.675 -8.950 64.974 1.00 90.75 420 ASP A CA 1
ATOM 3395 C C . ASP A 1 420 ? -15.182 -8.639 64.783 1.00 90.75 420 ASP A C 1
ATOM 3397 O O . ASP A 1 420 ? -14.482 -9.231 63.954 1.00 90.75 420 ASP A O 1
ATOM 3401 N N . TYR A 1 421 ? -14.699 -7.669 65.556 1.00 87.88 421 TYR A N 1
ATOM 3402 C CA . TYR A 1 421 ? -13.331 -7.178 65.447 1.00 87.88 421 TYR A CA 1
ATOM 3403 C C . TYR A 1 421 ? -12.279 -8.282 65.646 1.00 87.88 421 TYR A C 1
ATOM 3405 O O . TYR A 1 421 ? -11.248 -8.281 64.973 1.00 87.88 421 TYR A O 1
ATOM 3413 N N . VAL A 1 422 ? -12.524 -9.225 66.562 1.00 90.00 422 VAL A N 1
ATOM 3414 C CA . VAL A 1 422 ? -11.562 -10.275 66.919 1.00 90.00 422 VAL A CA 1
ATOM 3415 C C . VAL A 1 422 ? -11.464 -11.308 65.802 1.00 90.00 422 VAL A C 1
ATOM 3417 O O . VAL A 1 422 ? -10.358 -11.707 65.430 1.00 90.00 422 VAL A O 1
ATOM 3420 N N . ASP A 1 423 ? -12.599 -11.717 65.247 1.00 89.19 423 ASP A N 1
ATOM 3421 C CA . ASP A 1 423 ? -12.651 -12.676 64.152 1.00 89.19 423 ASP A CA 1
ATOM 3422 C C . ASP A 1 423 ? -12.089 -12.078 62.859 1.00 89.19 423 ASP A C 1
ATOM 3424 O O . ASP A 1 423 ? -11.257 -12.715 62.210 1.00 89.19 423 ASP A O 1
ATOM 3428 N N . LEU A 1 424 ? -12.430 -10.828 62.522 1.00 90.50 424 LEU A N 1
ATOM 3429 C CA . LEU A 1 424 ? -11.868 -10.158 61.346 1.00 90.50 424 LEU A CA 1
ATOM 3430 C C . LEU A 1 424 ? -10.345 -9.977 61.461 1.00 90.50 424 LEU A C 1
ATOM 3432 O O . LEU A 1 424 ? -9.619 -10.224 60.495 1.00 90.50 424 LEU A O 1
ATOM 3436 N N . ALA A 1 425 ? -9.841 -9.609 62.646 1.00 89.12 425 ALA A N 1
ATOM 3437 C CA . ALA A 1 425 ? -8.404 -9.516 62.904 1.00 89.12 425 ALA A CA 1
ATOM 3438 C C . ALA A 1 425 ? -7.704 -10.878 62.762 1.00 89.12 425 ALA A C 1
ATOM 3440 O O . ALA A 1 425 ? -6.617 -10.952 62.184 1.00 89.12 425 ALA A O 1
ATOM 3441 N N . ARG A 1 426 ? -8.331 -11.966 63.235 1.00 89.88 426 ARG A N 1
ATOM 3442 C CA . ARG A 1 426 ? -7.811 -13.332 63.065 1.00 89.88 426 ARG A CA 1
ATOM 3443 C C . ARG A 1 426 ? -7.731 -13.721 61.587 1.00 89.88 426 ARG A C 1
ATOM 3445 O O . ARG A 1 426 ? -6.700 -14.235 61.158 1.00 89.88 426 ARG A O 1
ATOM 3452 N N . MET A 1 427 ? -8.779 -13.447 60.807 1.00 90.12 427 MET A N 1
ATOM 3453 C CA . MET A 1 427 ? -8.804 -13.739 59.368 1.00 90.12 427 MET A CA 1
ATOM 3454 C C . MET A 1 427 ? -7.713 -12.965 58.613 1.00 90.12 427 MET A C 1
ATOM 3456 O O . MET A 1 427 ? -6.996 -13.549 57.803 1.00 90.12 427 MET A O 1
ATOM 3460 N N . LEU A 1 428 ? -7.537 -11.672 58.912 1.00 88.94 428 LEU A N 1
ATOM 3461 C CA . LEU A 1 428 ? -6.496 -10.840 58.297 1.00 88.94 428 LEU A CA 1
ATOM 3462 C C . LEU A 1 428 ? -5.084 -11.328 58.638 1.00 88.94 428 LEU A C 1
ATOM 3464 O O . LEU A 1 428 ? -4.250 -11.453 57.744 1.00 88.94 428 LEU A O 1
ATOM 3468 N N . TYR A 1 429 ? -4.831 -11.664 59.906 1.00 87.69 429 TYR A N 1
ATOM 3469 C CA . TYR A 1 429 ? -3.549 -12.223 60.344 1.00 87.69 429 TYR A CA 1
ATOM 3470 C C . TYR A 1 429 ? -3.216 -13.540 59.626 1.00 87.69 429 TYR A C 1
ATOM 3472 O O . TYR A 1 429 ? -2.076 -13.771 59.211 1.00 87.69 429 TYR A O 1
ATOM 3480 N N . ASN A 1 430 ? -4.215 -14.409 59.450 1.00 86.31 430 ASN A N 1
ATOM 3481 C CA . ASN A 1 430 ? -4.047 -15.669 58.732 1.00 86.31 430 ASN A CA 1
ATOM 3482 C C . ASN A 1 430 ? -3.731 -15.436 57.247 1.00 86.31 430 ASN A C 1
ATOM 3484 O O . ASN A 1 430 ? -2.800 -16.059 56.728 1.00 86.31 430 ASN A O 1
ATOM 3488 N N . ALA A 1 431 ? -4.443 -14.517 56.589 1.00 85.94 431 ALA A N 1
ATOM 3489 C CA . ALA A 1 431 ? -4.193 -14.153 55.195 1.00 85.94 431 ALA A CA 1
ATOM 3490 C C . ALA A 1 431 ? -2.785 -13.554 54.996 1.00 85.94 431 ALA A C 1
ATOM 3492 O O . ALA A 1 431 ? -2.078 -13.926 54.058 1.00 85.94 431 ALA A O 1
ATOM 3493 N N . GLU A 1 432 ? -2.331 -12.691 55.912 1.00 86.00 432 GLU A N 1
ATOM 3494 C CA . GLU A 1 432 ? -0.986 -12.096 55.885 1.00 86.00 432 GLU A CA 1
ATOM 3495 C C . GLU A 1 432 ? 0.111 -13.165 56.020 1.00 86.00 432 GLU A C 1
ATOM 3497 O O . GLU A 1 432 ? 1.028 -13.235 55.198 1.00 86.00 432 GLU A O 1
ATOM 3502 N N . ARG A 1 433 ? -0.028 -14.095 56.976 1.00 85.25 433 ARG A N 1
ATOM 3503 C CA . ARG A 1 433 ? 0.910 -15.223 57.121 1.00 85.25 433 ARG A CA 1
ATOM 3504 C C . ARG A 1 433 ? 0.966 -16.120 55.889 1.00 85.25 433 ARG A C 1
ATOM 3506 O O . ARG A 1 433 ? 2.033 -16.642 55.557 1.00 85.25 433 ARG A O 1
ATOM 3513 N N . GLN A 1 434 ? -0.167 -16.360 55.236 1.00 78.69 434 GLN A N 1
ATOM 3514 C CA . GLN A 1 434 ? -0.202 -17.150 54.006 1.00 78.69 434 GLN A CA 1
ATOM 3515 C C . GLN A 1 434 ? 0.470 -16.414 52.837 1.00 78.69 434 GLN A C 1
ATOM 3517 O O . GLN A 1 434 ? 1.223 -17.035 52.077 1.00 78.69 434 GLN A O 1
ATOM 3522 N N . ALA A 1 435 ? 0.275 -15.098 52.727 1.00 77.25 435 ALA A N 1
ATOM 3523 C CA . ALA A 1 435 ? 0.957 -14.253 51.749 1.00 77.25 435 ALA A CA 1
ATOM 3524 C C . ALA A 1 435 ? 2.486 -14.242 51.951 1.00 77.25 435 ALA A C 1
ATOM 3526 O O . ALA A 1 435 ? 3.243 -14.375 50.985 1.00 77.25 435 ALA A O 1
ATOM 3527 N N . ASP A 1 436 ? 2.966 -14.174 53.195 1.00 75.69 436 ASP A N 1
ATOM 3528 C CA . ASP A 1 436 ? 4.401 -14.213 53.514 1.00 75.69 436 ASP A CA 1
ATOM 3529 C C . ASP A 1 436 ? 5.056 -15.563 53.197 1.00 75.69 436 ASP A C 1
ATOM 3531 O O . ASP A 1 436 ? 6.195 -15.621 52.709 1.00 75.69 436 ASP A O 1
ATOM 3535 N N . ASN A 1 437 ? 4.322 -16.656 53.421 1.00 69.38 437 ASN A N 1
ATOM 3536 C CA . ASN A 1 437 ? 4.766 -18.009 53.091 1.00 69.38 437 ASN A CA 1
ATOM 3537 C C . ASN A 1 437 ? 4.824 -18.255 51.574 1.00 69.38 437 ASN A C 1
ATOM 3539 O O . ASN A 1 437 ? 5.728 -18.944 51.103 1.00 69.38 437 ASN A O 1
ATOM 3543 N N . THR A 1 438 ? 3.899 -17.681 50.800 1.00 65.50 438 THR A N 1
ATOM 3544 C CA . THR A 1 438 ? 3.861 -17.802 49.328 1.00 65.50 438 THR A CA 1
ATOM 3545 C C . THR A 1 438 ? 4.827 -16.850 48.617 1.00 65.50 438 THR A C 1
ATOM 3547 O O . THR A 1 438 ? 5.323 -17.176 47.540 1.00 65.50 438 THR A O 1
ATOM 3550 N N . SER A 1 439 ? 5.176 -15.720 49.240 1.00 58.72 439 SER A N 1
ATOM 3551 C CA . SER A 1 439 ? 6.134 -14.731 48.713 1.00 58.72 439 SER A CA 1
ATOM 3552 C C . SER A 1 439 ? 7.602 -15.053 49.038 1.00 58.72 439 SER A C 1
ATOM 3554 O O . SER A 1 439 ? 8.502 -14.314 48.639 1.00 58.72 439 SER A O 1
ATOM 3556 N N . GLY A 1 440 ? 7.863 -16.123 49.800 1.00 51.91 440 GLY A N 1
ATOM 3557 C CA . GLY A 1 440 ? 9.210 -16.537 50.206 1.00 51.91 440 GLY A CA 1
ATOM 3558 C C . GLY A 1 440 ? 9.914 -15.583 51.183 1.00 51.91 440 GLY A C 1
ATOM 3559 O O . GLY A 1 440 ? 11.117 -15.721 51.397 1.00 51.91 440 GLY A O 1
ATOM 3560 N N . ARG A 1 441 ? 9.196 -14.622 51.784 1.00 49.50 441 ARG A N 1
ATOM 3561 C CA . ARG A 1 441 ? 9.764 -13.641 52.730 1.00 49.50 441 ARG A CA 1
ATOM 3562 C C . ARG A 1 441 ? 9.838 -14.153 54.173 1.00 49.50 441 ARG A C 1
ATOM 3564 O O . ARG A 1 441 ? 10.612 -13.622 54.962 1.00 49.50 441 ARG A O 1
ATOM 3571 N N . GLY A 1 442 ? 9.139 -15.239 54.499 1.00 43.91 442 GLY A N 1
ATOM 3572 C CA . GLY A 1 442 ? 9.163 -15.891 55.813 1.00 43.91 442 GLY A CA 1
ATOM 3573 C C . GLY A 1 442 ? 10.383 -16.787 56.084 1.00 43.91 442 GLY A C 1
ATOM 3574 O O . GLY A 1 442 ? 10.222 -17.944 56.461 1.00 43.91 442 GLY A O 1
ATOM 3575 N N . LYS A 1 443 ? 11.612 -16.295 55.896 1.00 43.38 443 LYS A N 1
ATOM 3576 C CA . LYS A 1 443 ? 12.816 -16.882 56.517 1.00 43.38 443 LYS A CA 1
ATOM 3577 C C . LYS A 1 443 ? 13.809 -15.779 56.863 1.00 43.38 443 LYS A C 1
ATOM 3579 O O . LYS A 1 443 ? 14.722 -15.544 56.090 1.00 43.38 443 LYS A O 1
ATOM 3584 N N . ILE A 1 444 ? 13.653 -15.169 58.031 1.00 39.62 444 ILE A N 1
ATOM 3585 C CA . ILE A 1 444 ? 14.727 -14.855 58.988 1.00 39.62 444 ILE A CA 1
ATOM 3586 C C . ILE A 1 444 ? 14.032 -14.714 60.353 1.00 39.62 444 ILE A C 1
ATOM 3588 O O . ILE A 1 444 ? 12.971 -14.103 60.447 1.00 39.62 444 ILE A O 1
ATOM 3592 N N . ARG A 1 445 ? 14.593 -15.406 61.350 1.00 37.88 445 ARG A N 1
ATOM 3593 C CA . ARG A 1 445 ? 14.155 -15.444 62.752 1.00 37.88 445 ARG A CA 1
ATOM 3594 C C . ARG A 1 445 ? 14.361 -14.118 63.462 1.00 37.88 445 ARG A C 1
ATOM 3596 O O . ARG A 1 445 ? 15.364 -13.452 63.124 1.00 37.88 445 ARG A O 1
#

Radius of gyration: 39.31 Å; chains: 1; bounding box: 87×40×113 Å